Protein AF-A0A401L149-F1 (afdb_monomer_lite)

Sequence (463 aa):
MLGIDDESILTDFERAEQQTATPKKILDSTRSIYTSRKLRLPKDMLWGQPVLCDLGQSRIRTHNQHCTSEIPEGSCNVLYSFLMDPFFPMKLMQTRWTGGMNAFTPFPSFLLALQASQSDSHTQKFQSRMSQRMSEVSWPAGIPQIRLHLTDLDPEELAEEAKGWLLFEESHPTSNTEDGLRQRRALIEKWATASQEFRESYHSRSAGYTSAVDYPAQVLSQLAPRPNKRFLCLAPINRETHPRSYIHLVKFLILLYVHQDEWSRRHPFDLRGAGDAPRCHIPELLGCPPAATATTTLSEVLPALYLAPADYRAISMTRQGTVVFADEPDLTWFVIDAPGLATGRLTLVEYGSNGDVRVSTLRRPWNMGQTMTFEQVLGKDLDEIAESGIGGPPQYNEPLDMNLPILELLESTRLNNKFLFPGYGCRDLWVRIIKQSAPGYLELEAQGREVEFELDDLLVVDP

Organism: Aspergillus awamori (NCBI:txid105351)

Secondary structure (DSSP, 8-state):
-EEE--HHHHHHHHHHHHHSPPPEEE-SSS-EEEPP-PPPPPGGG-EEEE------------S----------------------TT-------------------------------HHHHHHHHHHHHHHHHHHHS-BTB--S-PBPSS---HHHHHHHHHHHHHHHHTS----STTHHHHHHHHHHHHHHS-HHHHHHHHTT----SSTT---HHHHHTSPPPP---EEE-S---TTT-HHHHHHHHHHHHHTT---SSS--S-TTSSTBTBSSTTTTS-EE----TT--PPPPGGGHHIIIIITTT-TTTEEE-TTS-EEE-S-TTSPEEEE-HHHHHHT-EEEEEE-TTSSEEEEEEE-GGGHHHHHHHHHHH---HHHHHHTTTT--GGGSPPP-TTS-HHHHHHHHHHTT-SSSTT---HHHHHHHHHHHSTTHHHHHHTT-GGG--GGG------

Radius of gyration: 27.46 Å; chains: 1; bounding box: 74×57×71 Å

Foldseek 3Di:
DWAAPQPVQVVVVVVVCVVPNFDWDDPDPVDIDGDDDDTDQRPPNRTHHDDDDDPDDDDDDDPDDDDDDDDDDDDDDDDDDDDDDPPDDDDDDDDDDDDDDDDDDDDDDDDDDDDDDDPVPVVVVVVVVVVVVVVLLADPVHQPPAAFDDDFDDFQRLQLFFQLLQQQVVVDDDPDLVCLQVVLSVSLVCLLPDDLVNSVVSSVVGPTDNGSLPHDPNSLVSDDDDALAQFAEQADQDCPPCVVLVLLLLLLLLQLCQAPDPPDNFRLQPDCQRHDGPPSSHHDYQDDPVDDPDRQDQLCVCCSVDVSSVNSNFWGAGSNSHIWGGPCQQGWGWYHGPVCSQFQKIKIFGAGRSSHTPDIDIAHSNLSNQVSCCCPVVVDGVVNCQVVQRSHHVQLRGGFRSPDDSLVRVVVCQVVQSHPDHPPDDSVVSVVSCCQQFNCQNVCVVVVNNSPGDPVRGDGDDD

Structure (mmCIF, N/CA/C/O backbone):
data_AF-A0A401L149-F1
#
_entry.id   AF-A0A401L149-F1
#
loop_
_atom_site.group_PDB
_atom_site.id
_atom_site.type_symbol
_atom_site.label_atom_id
_atom_site.label_alt_id
_atom_site.label_comp_id
_atom_site.label_asym_id
_atom_site.label_entity_id
_atom_site.label_seq_id
_atom_site.pdbx_PDB_ins_code
_atom_site.Cartn_x
_atom_site.Cartn_y
_atom_site.Cartn_z
_atom_site.occupancy
_atom_site.B_iso_or_equiv
_atom_site.auth_seq_id
_atom_site.auth_comp_id
_atom_site.auth_asym_id
_atom_site.auth_atom_id
_atom_site.pdbx_PDB_model_num
ATOM 1 N N . MET A 1 1 ? -33.060 0.756 -9.321 1.00 58.22 1 MET A N 1
ATOM 2 C CA . MET A 1 1 ? -33.319 2.190 -9.563 1.00 58.22 1 MET A CA 1
ATOM 3 C C . MET A 1 1 ? -34.498 2.655 -8.701 1.00 58.22 1 MET A C 1
ATOM 5 O O . MET A 1 1 ? -35.313 1.805 -8.369 1.00 58.22 1 MET A O 1
ATOM 9 N N . LEU A 1 2 ? -34.608 3.923 -8.278 1.00 59.78 2 LEU A N 1
ATOM 10 C CA . LEU A 1 2 ? -35.898 4.432 -7.770 1.00 59.78 2 LEU A CA 1
ATOM 11 C C . LEU A 1 2 ? -36.766 4.793 -8.979 1.00 59.78 2 LEU A C 1
ATOM 13 O O . LEU A 1 2 ? -36.236 5.289 -9.975 1.00 59.78 2 LEU A O 1
ATOM 17 N N . GLY A 1 3 ? -38.067 4.520 -8.912 1.00 64.06 3 GLY A N 1
ATOM 18 C CA . GLY A 1 3 ? -39.021 5.060 -9.875 1.00 64.06 3 GLY A CA 1
ATOM 19 C C . GLY A 1 3 ? -39.045 6.590 -9.818 1.00 64.06 3 GLY A C 1
ATOM 20 O O . GLY A 1 3 ? -38.531 7.203 -8.880 1.00 64.06 3 GLY A O 1
ATOM 21 N N . ILE A 1 4 ? -39.642 7.225 -10.821 1.00 72.94 4 ILE A N 1
ATOM 22 C CA . ILE A 1 4 ? -39.901 8.667 -10.817 1.00 72.94 4 ILE A CA 1
ATOM 23 C C . ILE A 1 4 ? -41.416 8.828 -10.872 1.00 72.94 4 ILE A C 1
ATOM 25 O O . ILE A 1 4 ? -42.010 8.519 -11.900 1.00 72.94 4 ILE A O 1
ATOM 29 N N . ASP A 1 5 ? -42.016 9.314 -9.785 1.00 74.44 5 ASP A N 1
ATOM 30 C CA . ASP A 1 5 ? -43.461 9.585 -9.723 1.00 74.44 5 ASP A CA 1
ATOM 31 C C . ASP A 1 5 ? -43.786 11.031 -10.162 1.00 74.44 5 ASP A C 1
ATOM 33 O O . ASP A 1 5 ? -44.948 11.400 -10.326 1.00 74.44 5 ASP A O 1
ATOM 37 N N . ASP A 1 6 ? -42.763 11.864 -10.407 1.00 81.12 6 ASP A N 1
ATOM 38 C CA . ASP A 1 6 ? -42.907 13.180 -11.045 1.00 81.12 6 ASP A CA 1
ATOM 39 C C . ASP A 1 6 ? -43.059 13.045 -12.575 1.00 81.12 6 ASP A C 1
ATOM 41 O O . ASP A 1 6 ? -42.082 13.110 -13.330 1.00 81.12 6 ASP A O 1
ATOM 45 N N . GLU A 1 7 ? -44.304 12.921 -13.049 1.00 77.88 7 GLU A N 1
ATOM 46 C CA . GLU A 1 7 ? -44.656 12.832 -14.481 1.00 77.88 7 GLU A CA 1
ATOM 47 C C . GLU A 1 7 ? -44.136 14.015 -15.322 1.00 77.88 7 GLU A C 1
ATOM 49 O O . GLU A 1 7 ? -43.929 13.902 -16.538 1.00 77.88 7 GLU A O 1
ATOM 54 N N . SER A 1 8 ? -43.869 15.165 -14.691 1.00 81.75 8 SER A N 1
ATOM 55 C CA . SER A 1 8 ? -43.375 16.332 -15.417 1.00 81.75 8 SER A CA 1
ATOM 56 C C . SER A 1 8 ? -41.932 16.155 -15.912 1.00 81.75 8 SER A C 1
ATOM 58 O O . SER A 1 8 ? -41.539 16.833 -16.861 1.00 81.75 8 SER A O 1
ATOM 60 N N . ILE A 1 9 ? -41.153 15.221 -15.345 1.00 81.88 9 ILE A N 1
ATOM 61 C CA . ILE A 1 9 ? -39.806 14.880 -15.842 1.00 81.88 9 ILE A CA 1
ATOM 62 C C . ILE A 1 9 ? -39.873 14.231 -17.222 1.00 81.88 9 ILE A C 1
ATOM 64 O O . ILE A 1 9 ? -39.085 14.589 -18.098 1.00 81.88 9 ILE A O 1
ATOM 68 N N . LEU A 1 10 ? -40.813 13.307 -17.428 1.00 78.75 10 LEU A N 1
ATOM 69 C CA . LEU A 1 10 ? -40.983 12.626 -18.714 1.00 78.75 10 LEU A CA 1
ATOM 70 C C . LEU A 1 10 ? -41.434 13.616 -19.791 1.00 78.75 10 LEU A C 1
ATOM 72 O O . LEU A 1 10 ? -40.876 13.640 -20.885 1.00 78.75 10 LEU A O 1
ATOM 76 N N . THR A 1 11 ? -42.353 14.516 -19.437 1.00 80.00 11 THR A N 1
ATOM 77 C CA . THR A 1 11 ? -42.824 15.580 -20.338 1.00 80.00 11 THR A CA 1
ATOM 78 C C . THR A 1 11 ? -41.688 16.524 -20.755 1.00 80.00 11 THR A C 1
ATOM 80 O O . THR A 1 11 ? -41.594 16.940 -21.912 1.00 80.00 11 THR A O 1
ATOM 83 N N . ASP A 1 12 ? -40.801 16.877 -19.822 1.00 81.69 12 ASP A N 1
ATOM 84 C CA . ASP A 1 12 ? -39.647 17.726 -20.119 1.00 81.69 12 ASP A CA 1
ATOM 85 C C . ASP A 1 12 ? -38.589 16.987 -20.946 1.00 81.69 12 ASP A C 1
ATOM 87 O O . ASP A 1 12 ? -37.994 17.588 -21.843 1.00 81.69 12 ASP A O 1
ATOM 91 N N . PHE A 1 13 ? -38.383 15.691 -20.691 1.00 81.25 13 PHE A N 1
ATOM 92 C CA . PHE A 1 13 ? -37.506 14.846 -21.497 1.00 81.25 13 PHE A CA 1
ATOM 93 C C . PHE A 1 13 ? -37.987 14.771 -22.950 1.00 81.25 13 PHE A C 1
ATOM 95 O O . PHE A 1 13 ? -37.198 15.027 -23.857 1.00 81.25 13 PHE A O 1
ATOM 102 N N . GLU A 1 14 ? -39.275 14.504 -23.181 1.00 83.31 14 GLU A N 1
ATOM 103 C CA . GLU A 1 14 ? -39.862 14.462 -24.525 1.00 83.31 14 GLU A CA 1
ATOM 104 C C . GLU A 1 14 ? -39.715 15.799 -25.256 1.00 83.31 14 GLU A C 1
ATOM 106 O O . GLU A 1 14 ? -39.281 15.837 -26.409 1.00 83.31 14 GLU A O 1
ATOM 111 N N . ARG A 1 15 ? -40.012 16.917 -24.578 1.00 84.69 15 ARG A N 1
ATOM 112 C CA . ARG A 1 15 ? -39.840 18.258 -25.153 1.00 84.69 15 ARG A CA 1
ATOM 113 C C . ARG A 1 15 ? -38.379 18.523 -25.517 1.00 84.69 15 ARG A C 1
ATOM 115 O O . ARG A 1 15 ? -38.100 19.057 -26.589 1.00 84.69 15 ARG A O 1
ATOM 122 N N . ALA A 1 16 ? -37.450 18.144 -24.643 1.00 81.12 16 ALA A N 1
ATOM 123 C CA . ALA A 1 16 ? -36.026 18.299 -24.893 1.00 81.12 16 ALA A CA 1
ATOM 124 C C . ALA A 1 16 ? -35.555 17.410 -26.053 1.00 81.12 16 ALA A C 1
ATOM 126 O O . ALA A 1 16 ? -34.700 17.832 -26.825 1.00 81.12 16 ALA A O 1
ATOM 127 N N . GLU A 1 17 ? -36.080 16.190 -26.188 1.00 83.38 17 GLU A N 1
ATOM 128 C CA . GLU A 1 17 ? -35.731 15.265 -27.275 1.00 83.38 17 GLU A CA 1
ATOM 129 C C . GLU A 1 17 ? -36.242 15.762 -28.634 1.00 83.38 17 GLU A C 1
ATOM 131 O O . GLU A 1 17 ? -35.556 15.620 -29.643 1.00 83.38 17 GLU A O 1
ATOM 136 N N . GLN A 1 18 ? -37.405 16.422 -28.659 1.00 83.44 18 GLN A N 1
ATOM 137 C CA . GLN A 1 18 ? -37.936 17.073 -29.862 1.00 83.44 18 GLN A CA 1
ATOM 138 C C . GLN A 1 18 ? -37.123 18.303 -30.282 1.00 83.44 18 GLN A C 1
ATOM 140 O O . GLN A 1 18 ? -36.952 18.548 -31.474 1.00 83.44 18 GLN A O 1
ATOM 145 N N . GLN A 1 19 ? -36.637 19.090 -29.318 1.00 87.50 19 GLN A N 1
ATOM 146 C CA . GLN A 1 19 ? -35.837 20.288 -29.599 1.00 87.50 19 GLN A CA 1
ATOM 147 C C . GLN A 1 19 ? -34.414 19.936 -30.031 1.00 87.50 19 GLN A C 1
ATOM 149 O O . GLN A 1 19 ? -33.896 20.499 -30.995 1.00 87.50 19 GLN A O 1
ATOM 154 N N . THR A 1 20 ? -33.802 18.984 -29.333 1.00 86.00 20 THR A N 1
ATOM 155 C CA . THR A 1 20 ? -32.448 18.512 -29.599 1.00 86.00 20 THR A CA 1
ATOM 156 C C . THR A 1 20 ? -32.452 17.005 -29.435 1.00 86.00 20 THR A C 1
ATOM 158 O O . THR A 1 20 ? -32.549 16.518 -28.312 1.00 86.00 20 THR A O 1
ATOM 161 N N . ALA A 1 21 ? -32.328 16.254 -30.526 1.00 84.44 21 ALA A N 1
ATOM 162 C CA . ALA A 1 21 ? -32.283 14.797 -30.452 1.00 84.44 21 ALA A CA 1
ATOM 163 C C . ALA A 1 21 ? -31.022 14.322 -29.713 1.00 84.44 21 ALA A C 1
ATOM 165 O O . ALA A 1 21 ? -29.939 14.891 -29.870 1.00 84.44 21 ALA A O 1
ATOM 166 N N . THR A 1 22 ? -31.147 13.273 -28.904 1.00 81.38 22 THR A N 1
ATOM 167 C CA . THR A 1 22 ? -30.010 12.678 -28.207 1.00 81.38 22 THR A CA 1
ATOM 168 C C . THR A 1 22 ? -29.077 12.004 -29.216 1.00 81.38 22 THR A C 1
ATOM 170 O O . THR A 1 22 ? -29.547 11.222 -30.052 1.00 81.38 22 THR A O 1
ATOM 173 N N . PRO A 1 23 ? -27.758 12.281 -29.164 1.00 79.19 23 PRO A N 1
ATOM 174 C CA . PRO A 1 23 ? -26.793 11.605 -30.015 1.00 79.19 23 PRO A CA 1
ATOM 175 C C . PRO A 1 23 ? -26.955 10.087 -29.925 1.00 79.19 23 PRO A C 1
ATOM 177 O O . PRO A 1 23 ? -26.977 9.504 -28.839 1.00 79.19 23 PRO A O 1
ATOM 180 N N . LYS A 1 24 ? -27.081 9.439 -31.083 1.00 81.19 24 LYS A N 1
ATOM 181 C CA . LYS A 1 24 ? -27.222 7.988 -31.171 1.00 81.19 24 LYS A CA 1
ATOM 182 C C . LYS A 1 24 ? -26.240 7.401 -32.168 1.00 81.19 24 LYS A C 1
ATOM 184 O O . LYS A 1 24 ? -26.033 7.948 -33.250 1.00 81.19 24 LYS A O 1
ATOM 189 N N . LYS A 1 25 ? -25.674 6.252 -31.821 1.00 72.75 25 LYS A N 1
ATOM 190 C CA . LYS A 1 25 ? -24.885 5.412 -32.716 1.00 72.75 25 LYS A CA 1
ATOM 191 C C . LYS A 1 25 ? -25.764 4.272 -33.210 1.00 72.75 25 LYS A C 1
ATOM 193 O O . LYS A 1 25 ? -26.185 3.427 -32.422 1.00 72.75 25 LYS A O 1
ATOM 198 N N . ILE A 1 26 ? -26.032 4.245 -34.510 1.00 82.00 26 ILE A N 1
ATOM 199 C CA . ILE A 1 26 ? -26.724 3.126 -35.155 1.00 82.00 26 ILE A CA 1
ATOM 200 C C . ILE A 1 26 ? -25.677 2.045 -35.419 1.00 82.00 26 ILE A C 1
ATOM 202 O O . ILE A 1 26 ? -24.671 2.313 -36.074 1.00 82.00 26 ILE A O 1
ATOM 206 N N . LEU A 1 27 ? -25.878 0.854 -34.859 1.00 71.50 27 LEU A N 1
ATOM 207 C CA . LEU A 1 27 ? -24.979 -0.284 -35.065 1.00 71.50 27 LEU A CA 1
ATOM 208 C C . LEU A 1 27 ? -25.433 -1.143 -36.247 1.00 71.50 27 LEU A C 1
ATOM 210 O O . LEU A 1 27 ? -24.599 -1.588 -37.028 1.00 71.50 27 LEU A O 1
ATOM 214 N N . ASP A 1 28 ? -26.744 -1.349 -36.382 1.00 79.31 28 ASP A N 1
ATOM 215 C CA . ASP A 1 28 ? -27.387 -2.056 -37.493 1.00 79.31 28 ASP A CA 1
ATOM 216 C C . ASP A 1 28 ? -28.882 -1.684 -37.577 1.00 79.31 28 ASP A C 1
ATOM 218 O O . ASP A 1 28 ? -29.352 -0.787 -36.875 1.00 79.31 28 ASP A O 1
ATOM 222 N N . SER A 1 29 ? -29.643 -2.375 -38.433 1.00 74.25 29 SER A N 1
ATOM 223 C CA . SER A 1 29 ? -31.076 -2.129 -38.653 1.00 74.25 29 SER A CA 1
ATOM 224 C C . SER A 1 29 ? -31.971 -2.401 -37.438 1.00 74.25 29 SER A C 1
ATOM 226 O O . SER A 1 29 ? -33.149 -2.060 -37.472 1.00 74.25 29 SER A O 1
ATOM 228 N N . THR A 1 30 ? -31.443 -3.020 -36.382 1.00 71.56 30 THR A N 1
ATOM 229 C CA . THR A 1 30 ? -32.189 -3.407 -35.175 1.00 71.56 30 THR A CA 1
ATOM 230 C C . THR A 1 30 ? -31.656 -2.763 -33.897 1.00 71.56 30 THR A C 1
ATOM 232 O O . THR A 1 30 ? -32.352 -2.762 -32.885 1.00 71.56 30 THR A O 1
ATOM 235 N N . ARG A 1 31 ? -30.439 -2.200 -33.915 1.00 66.50 31 ARG A N 1
ATOM 236 C CA . ARG A 1 31 ? -29.748 -1.720 -32.710 1.00 66.50 31 ARG A CA 1
ATOM 237 C C . ARG A 1 31 ? -29.243 -0.291 -32.854 1.00 66.50 31 ARG A C 1
ATOM 239 O O . ARG A 1 31 ? -28.454 0.035 -33.740 1.00 66.50 31 ARG A O 1
ATOM 246 N N . SER A 1 32 ? -29.656 0.552 -31.911 1.00 77.50 32 SER A N 1
ATOM 247 C CA . SER A 1 32 ? -29.164 1.918 -31.727 1.00 77.50 32 SER A CA 1
ATOM 248 C C . SER A 1 32 ? -28.773 2.129 -30.269 1.00 77.50 32 SER A C 1
ATOM 250 O O . SER A 1 32 ? -29.519 1.752 -29.371 1.00 77.50 32 SER A O 1
ATOM 252 N N . ILE A 1 33 ? -27.612 2.737 -30.039 1.00 70.19 33 ILE A N 1
ATOM 253 C CA . ILE A 1 33 ? -27.135 3.124 -28.708 1.00 70.19 33 ILE A CA 1
ATOM 254 C C . ILE A 1 33 ? -27.280 4.634 -28.581 1.00 70.19 33 ILE A C 1
ATOM 256 O O . ILE A 1 33 ? -26.750 5.365 -29.415 1.00 70.19 33 ILE A O 1
ATOM 260 N N . TYR A 1 34 ? -27.970 5.095 -27.545 1.00 73.38 34 TYR A N 1
ATOM 261 C CA . TYR A 1 34 ? -28.137 6.514 -27.239 1.00 73.38 34 TYR A CA 1
ATOM 262 C C . TYR A 1 34 ? -27.126 6.931 -26.173 1.00 73.38 34 TYR A C 1
ATOM 264 O O . TYR A 1 34 ? -26.855 6.171 -25.244 1.00 73.38 34 TYR A O 1
ATOM 272 N N . THR A 1 35 ? -26.568 8.133 -26.287 1.00 65.75 35 THR A N 1
ATOM 273 C CA . THR A 1 35 ? -25.817 8.735 -25.179 1.00 65.75 35 THR A CA 1
ATOM 274 C C . THR A 1 35 ? -26.768 9.067 -24.031 1.00 65.75 35 THR A C 1
ATOM 276 O O . THR A 1 35 ? -27.932 9.383 -24.269 1.00 65.75 35 THR A O 1
ATOM 279 N N . SER A 1 36 ? -26.297 9.034 -22.785 1.00 71.25 36 SER A N 1
ATOM 280 C CA . SER A 1 36 ? -27.134 9.443 -21.657 1.00 71.25 36 SER A CA 1
ATOM 281 C C . SER A 1 36 ? -27.484 10.933 -21.748 1.00 71.25 36 SER A C 1
ATOM 283 O O . SER A 1 36 ? -26.694 11.762 -22.205 1.00 71.25 36 SER A O 1
ATOM 285 N N . ARG A 1 37 ? -28.694 11.282 -21.306 1.00 69.31 37 ARG A N 1
ATOM 286 C CA . ARG A 1 37 ? -29.137 12.667 -21.134 1.00 69.31 37 ARG A CA 1
ATOM 287 C C . ARG A 1 37 ? -29.410 12.902 -19.661 1.00 69.31 37 ARG A C 1
ATOM 289 O O . ARG A 1 37 ? -30.054 12.087 -19.006 1.00 69.31 37 ARG A O 1
ATOM 296 N N . LYS A 1 38 ? -28.927 14.028 -19.143 1.00 72.62 38 LYS A N 1
ATOM 297 C CA . LYS A 1 38 ? -29.164 14.411 -17.753 1.00 72.62 38 LYS A CA 1
ATOM 298 C C . LYS A 1 38 ? -30.652 14.709 -17.552 1.00 72.62 38 LYS A C 1
ATOM 300 O O . LYS A 1 38 ? -31.193 15.602 -18.200 1.00 72.62 38 LYS A O 1
ATOM 305 N N . LEU A 1 39 ? -31.295 13.967 -16.656 1.00 75.00 39 LEU A N 1
ATOM 306 C CA . LEU A 1 39 ? -32.635 14.281 -16.163 1.00 75.00 39 LEU A CA 1
ATOM 307 C C . LEU A 1 39 ? -32.531 15.302 -15.026 1.00 75.00 39 LEU A C 1
ATOM 309 O O . LEU A 1 39 ? -31.528 15.354 -14.308 1.00 75.00 39 LEU A O 1
ATOM 313 N N . ARG A 1 40 ? -33.567 16.126 -14.857 1.00 73.50 40 ARG A N 1
ATOM 314 C CA . ARG A 1 40 ? -33.692 16.970 -13.663 1.00 73.50 40 ARG A CA 1
ATOM 315 C C . ARG A 1 40 ? -34.129 16.132 -12.460 1.00 73.50 40 ARG A C 1
ATOM 317 O O . ARG A 1 40 ? -34.703 15.060 -12.628 1.00 73.50 40 ARG A O 1
ATOM 324 N N . LEU A 1 41 ? -33.893 16.649 -11.257 1.00 76.19 41 LEU A N 1
ATOM 325 C CA . LEU A 1 41 ? -34.401 16.035 -10.031 1.00 76.19 41 LEU A CA 1
ATOM 326 C C . LEU A 1 41 ? -35.944 16.129 -9.974 1.00 76.19 41 LEU A C 1
ATOM 328 O O . LEU A 1 41 ? -36.502 17.121 -10.469 1.00 76.19 41 LEU A O 1
ATOM 332 N N . PRO A 1 42 ? -36.634 15.129 -9.386 1.00 76.56 42 PRO A N 1
ATOM 333 C CA . PRO A 1 42 ? -38.074 15.191 -9.140 1.00 76.56 42 PRO A CA 1
ATOM 334 C C . PRO A 1 42 ? -38.437 16.397 -8.281 1.00 76.56 42 PRO A C 1
ATOM 336 O O . PRO A 1 42 ? -37.734 16.719 -7.319 1.00 76.56 42 PRO A O 1
ATOM 339 N N . LYS A 1 43 ? -39.545 17.064 -8.613 1.00 74.56 43 LYS A N 1
ATOM 340 C CA . LYS A 1 43 ? -40.103 18.105 -7.742 1.00 74.56 43 LYS A CA 1
ATOM 341 C C . LYS A 1 43 ? -40.489 17.494 -6.396 1.00 74.56 43 LYS A C 1
ATOM 343 O O . LYS A 1 43 ? -40.939 16.353 -6.338 1.00 74.56 43 LYS A O 1
ATOM 348 N N . ASP A 1 44 ? -40.261 18.250 -5.325 1.00 73.50 44 ASP A N 1
ATOM 349 C CA . ASP A 1 44 ? -40.624 17.884 -3.949 1.00 73.50 44 ASP A CA 1
ATOM 350 C C . ASP A 1 44 ? -40.102 16.512 -3.482 1.00 73.50 44 ASP A C 1
ATOM 352 O O . ASP A 1 44 ? -40.675 15.899 -2.585 1.00 73.50 44 ASP A O 1
ATOM 356 N N . MET A 1 45 ? -38.997 16.026 -4.070 1.00 68.44 45 MET A N 1
ATOM 357 C CA . MET A 1 45 ? -38.418 14.706 -3.779 1.00 68.44 45 MET A CA 1
ATOM 358 C C . MET A 1 45 ? -39.391 13.536 -4.018 1.00 68.44 45 MET A C 1
ATOM 360 O O . MET A 1 45 ? -39.289 12.507 -3.348 1.00 68.44 45 MET A O 1
ATOM 364 N N . LEU A 1 46 ? -40.314 13.674 -4.979 1.00 70.00 46 LEU A N 1
ATOM 365 C CA . LEU A 1 46 ? -41.260 12.631 -5.398 1.00 70.00 46 LEU A CA 1
ATOM 366 C C . LEU A 1 46 ? -40.562 11.501 -6.173 1.00 70.00 46 LEU A C 1
ATOM 368 O O . LEU A 1 46 ? -40.726 11.320 -7.382 1.00 70.00 46 LEU A O 1
ATOM 372 N N . TRP A 1 47 ? -39.742 10.743 -5.455 1.00 75.06 47 TRP A N 1
ATOM 373 C CA . TRP A 1 47 ? -39.189 9.484 -5.922 1.00 75.06 47 TRP A CA 1
ATOM 374 C C . TRP A 1 47 ? -40.244 8.390 -5.797 1.00 75.06 47 TRP A C 1
ATOM 376 O O . TRP A 1 47 ? -40.889 8.248 -4.758 1.00 75.06 47 TRP A O 1
ATOM 386 N N . GLY A 1 48 ? -40.399 7.618 -6.865 1.00 66.19 48 GLY A N 1
ATOM 387 C CA . GLY A 1 48 ? -41.288 6.471 -6.903 1.00 66.19 48 GLY A CA 1
ATOM 388 C C . GLY A 1 48 ? -40.706 5.248 -6.210 1.00 66.19 48 GLY A C 1
ATOM 389 O O . GLY A 1 48 ? -39.577 5.244 -5.706 1.00 66.19 48 GLY A O 1
ATOM 390 N N . GLN A 1 49 ? -41.490 4.171 -6.202 1.00 64.56 49 GLN A N 1
ATOM 391 C CA . GLN A 1 49 ? -41.092 2.913 -5.573 1.00 64.56 49 GLN A CA 1
ATOM 392 C C . GLN A 1 49 ? -39.782 2.362 -6.167 1.00 64.56 49 GLN A C 1
ATOM 394 O O . GLN A 1 49 ? -39.488 2.595 -7.342 1.00 64.56 49 GLN A O 1
ATOM 399 N N . PRO A 1 50 ? -38.981 1.610 -5.391 1.00 55.62 50 PRO A N 1
ATOM 400 C CA . PRO A 1 50 ? -37.815 0.919 -5.924 1.00 55.62 50 PRO A CA 1
ATOM 401 C C . PRO A 1 50 ? -38.214 -0.003 -7.081 1.00 55.62 50 PRO A C 1
ATOM 403 O O . PRO A 1 50 ? -39.040 -0.898 -6.919 1.00 55.62 50 PRO A O 1
ATOM 406 N N . VAL A 1 51 ? -37.605 0.208 -8.246 1.00 59.16 51 VAL A N 1
ATOM 407 C CA . VAL A 1 51 ? -37.803 -0.613 -9.441 1.00 59.16 51 VAL A CA 1
ATOM 408 C C . VAL A 1 51 ? -36.572 -1.487 -9.656 1.00 59.16 51 VAL A C 1
ATOM 410 O O . VAL A 1 51 ? -35.428 -1.006 -9.691 1.00 59.16 51 VAL A O 1
ATOM 413 N N . LEU A 1 52 ? -36.820 -2.788 -9.811 1.00 45.72 52 LEU A N 1
ATOM 414 C CA . LEU A 1 52 ? -35.834 -3.752 -10.278 1.00 45.72 52 LEU A CA 1
ATOM 415 C C . LEU A 1 52 ? -35.711 -3.597 -11.803 1.00 45.72 52 LEU A C 1
ATOM 417 O O . LEU A 1 52 ? -36.680 -3.826 -12.524 1.00 45.72 52 LEU A O 1
ATOM 421 N N . CYS A 1 53 ? -34.551 -3.165 -12.296 1.00 50.38 53 CYS A N 1
ATOM 422 C CA . CYS A 1 53 ? -34.326 -2.955 -13.731 1.00 50.38 53 CYS A CA 1
ATOM 423 C C . CYS A 1 53 ? -33.234 -3.903 -14.224 1.00 50.38 53 CYS A C 1
ATOM 425 O O . CYS A 1 53 ? -32.137 -3.889 -13.681 1.00 50.38 53 CYS A O 1
ATOM 427 N N . ASP A 1 54 ? -33.484 -4.716 -15.243 1.00 46.66 54 ASP A N 1
ATOM 428 C CA . ASP A 1 54 ? -32.388 -5.396 -15.939 1.00 46.66 54 ASP A CA 1
ATOM 429 C C . ASP A 1 54 ? -31.660 -4.360 -16.813 1.00 46.66 54 ASP A C 1
ATOM 431 O O . ASP A 1 54 ? -32.282 -3.719 -17.661 1.00 46.66 54 ASP A O 1
ATOM 435 N N . LEU A 1 55 ? -30.371 -4.126 -16.559 1.00 49.88 55 LEU A N 1
ATOM 436 C CA . LEU A 1 55 ? -29.563 -3.146 -17.300 1.00 49.88 55 LEU A CA 1
ATOM 437 C C . LEU A 1 55 ? -28.858 -3.761 -18.522 1.00 49.88 55 LEU A C 1
ATOM 439 O O . LEU A 1 55 ? -28.114 -3.062 -19.211 1.00 49.88 55 LEU A O 1
ATOM 443 N N . GLY A 1 56 ? -29.113 -5.037 -18.830 1.00 47.22 56 GLY A N 1
ATOM 444 C CA . GLY A 1 56 ? -28.437 -5.749 -19.909 1.00 47.22 56 GLY A CA 1
ATOM 445 C C . GLY A 1 56 ? -26.950 -5.999 -19.620 1.00 47.22 56 GLY A C 1
ATOM 446 O O . GLY A 1 56 ? -26.371 -5.504 -18.654 1.00 47.22 56 GLY A O 1
ATOM 447 N N . GLN A 1 57 ? -26.309 -6.818 -20.458 1.00 44.00 57 GLN A N 1
ATOM 448 C CA . GLN A 1 57 ? -24.900 -7.187 -20.280 1.00 44.00 57 GLN A CA 1
ATOM 449 C C . GLN A 1 57 ? -23.964 -6.014 -20.605 1.00 44.00 57 GLN A C 1
ATOM 451 O O . GLN A 1 57 ? -23.959 -5.517 -21.735 1.00 44.00 57 GLN A O 1
ATOM 456 N N . SER A 1 58 ? -23.100 -5.627 -19.661 1.00 38.78 58 SER A N 1
ATOM 457 C CA . SER A 1 58 ? -21.940 -4.791 -19.970 1.00 38.78 58 SER A CA 1
ATOM 458 C C . SER A 1 58 ? -20.902 -5.641 -20.710 1.00 38.78 58 SER A C 1
ATOM 460 O O . SER A 1 58 ? -20.436 -6.671 -20.228 1.00 38.78 58 SER A O 1
ATOM 462 N N . ARG A 1 59 ? -20.549 -5.240 -21.934 1.00 40.44 59 ARG A N 1
ATOM 463 C CA . ARG A 1 59 ? -19.410 -5.815 -22.657 1.00 40.44 59 ARG A CA 1
ATOM 464 C C . ARG A 1 59 ? -18.252 -4.841 -22.551 1.00 40.44 59 ARG A C 1
ATOM 466 O O . ARG A 1 59 ? -18.227 -3.833 -23.254 1.00 40.44 59 ARG A O 1
ATOM 473 N N . ILE A 1 60 ? -17.308 -5.144 -21.668 1.00 35.25 60 ILE A N 1
ATOM 474 C CA . ILE A 1 60 ? -16.005 -4.482 -21.649 1.00 35.25 60 ILE A CA 1
ATOM 475 C C . ILE A 1 60 ? -15.284 -4.901 -22.932 1.00 35.25 60 ILE A C 1
ATOM 477 O O . ILE A 1 60 ? -15.179 -6.089 -23.240 1.00 35.25 60 ILE A O 1
ATOM 481 N N . ARG A 1 61 ? -14.837 -3.926 -23.725 1.00 28.36 61 ARG A N 1
ATOM 482 C CA . ARG A 1 61 ? -14.020 -4.193 -24.909 1.00 28.36 61 ARG A CA 1
ATOM 483 C C . ARG A 1 61 ? -12.619 -4.554 -24.425 1.00 28.36 61 ARG A C 1
ATOM 485 O O . ARG A 1 61 ? -11.837 -3.661 -24.127 1.00 28.36 61 ARG A O 1
ATOM 492 N N . THR A 1 62 ? -12.298 -5.840 -24.358 1.00 31.39 62 THR A N 1
ATOM 493 C CA . THR A 1 62 ? -10.901 -6.270 -24.278 1.00 31.39 62 THR A CA 1
ATOM 494 C C . THR A 1 62 ? -10.223 -5.910 -25.602 1.00 31.39 62 THR A C 1
ATOM 496 O O . THR A 1 62 ? -10.734 -6.213 -26.686 1.00 31.39 62 THR A O 1
ATOM 499 N N . HIS A 1 63 ? -9.106 -5.182 -25.543 1.00 35.22 63 HIS A N 1
ATOM 500 C CA . HIS A 1 63 ? -8.219 -5.086 -26.699 1.00 35.22 63 HIS A CA 1
ATOM 501 C C . HIS A 1 63 ? -7.700 -6.500 -26.997 1.00 35.22 63 HIS A C 1
ATOM 503 O O . HIS A 1 63 ? -7.333 -7.228 -26.081 1.00 35.22 63 HIS A O 1
ATOM 509 N N . ASN A 1 64 ? -7.707 -6.872 -28.277 1.00 32.97 64 ASN A N 1
ATOM 510 C CA . ASN A 1 64 ? -7.318 -8.173 -28.833 1.00 32.97 64 ASN A CA 1
ATOM 511 C C . ASN A 1 64 ? -8.292 -9.337 -28.585 1.00 32.97 64 ASN A C 1
ATOM 513 O O . ASN A 1 64 ? -8.126 -10.112 -27.652 1.00 32.97 64 ASN A O 1
ATOM 517 N N . GLN A 1 65 ? -9.239 -9.529 -29.514 1.00 30.81 65 GLN A N 1
ATOM 518 C CA . GLN A 1 65 ? -9.494 -10.832 -30.152 1.00 30.81 65 GLN A CA 1
ATOM 519 C C . GLN A 1 65 ? -10.507 -10.699 -31.302 1.00 30.81 65 GLN A C 1
ATOM 521 O O . GLN A 1 65 ? -11.585 -10.117 -31.167 1.00 30.81 65 GLN A O 1
ATOM 526 N N . HIS A 1 66 ? -10.138 -11.243 -32.463 1.00 28.61 66 HIS A N 1
ATOM 527 C CA . HIS A 1 66 ? -11.029 -11.423 -33.602 1.00 28.61 66 HIS A CA 1
ATOM 528 C C . HIS A 1 66 ? -12.187 -12.358 -33.229 1.00 28.61 66 HIS A C 1
ATOM 530 O O . HIS A 1 66 ? -11.985 -13.453 -32.711 1.00 28.61 66 HIS A O 1
ATOM 536 N N . CYS A 1 67 ? -13.409 -11.915 -33.526 1.00 23.75 67 CYS A N 1
ATOM 537 C CA . CYS A 1 67 ? -14.630 -12.691 -33.361 1.00 23.75 67 CYS A CA 1
ATOM 538 C C . CYS A 1 67 ? -14.637 -13.922 -34.276 1.00 23.75 67 CYS A C 1
ATOM 540 O O . CYS A 1 67 ? -14.700 -13.764 -35.493 1.00 23.75 67 CYS A O 1
ATOM 542 N N . THR A 1 68 ? -14.722 -15.119 -33.693 1.00 24.62 68 THR A N 1
ATOM 543 C CA . THR A 1 68 ? -15.425 -16.254 -34.311 1.00 24.62 68 THR A CA 1
ATOM 544 C C . THR A 1 68 ? -16.239 -17.012 -33.252 1.00 24.62 68 THR A C 1
ATOM 546 O O . THR A 1 68 ? -15.688 -17.540 -32.298 1.00 24.62 68 THR A O 1
ATOM 549 N N . SER A 1 69 ? -17.564 -16.942 -33.437 1.00 28.27 69 SER A N 1
ATOM 550 C CA . SER A 1 69 ? -18.659 -17.873 -33.087 1.00 28.27 69 SER A CA 1
ATOM 551 C C . SER A 1 69 ? -18.764 -18.588 -31.720 1.00 28.27 69 SER A C 1
ATOM 553 O O . SER A 1 69 ? -17.968 -19.456 -31.391 1.00 28.27 69 SER A O 1
ATOM 555 N N . GLU A 1 70 ? -19.933 -18.331 -31.108 1.00 26.89 70 GLU A N 1
ATOM 556 C CA . GLU A 1 70 ? -20.883 -19.244 -30.425 1.00 26.89 70 GLU A CA 1
ATOM 557 C C . GLU A 1 70 ? -20.637 -19.741 -28.980 1.00 26.89 70 GLU A C 1
ATOM 559 O O . GLU A 1 70 ? -19.583 -20.235 -28.600 1.00 26.89 70 GLU A O 1
ATOM 564 N N . ILE A 1 71 ? -21.701 -19.581 -28.178 1.00 26.70 71 ILE A N 1
ATOM 565 C CA . ILE A 1 71 ? -21.867 -19.823 -26.733 1.00 26.70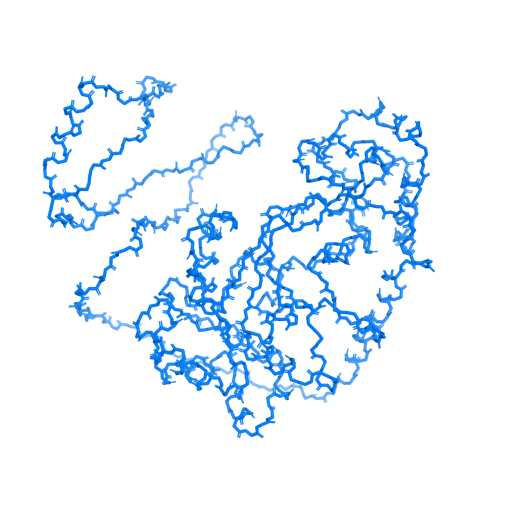 71 ILE A CA 1
ATOM 566 C C . ILE A 1 71 ? -22.667 -21.127 -26.535 1.00 26.70 71 ILE A C 1
ATOM 568 O O . ILE A 1 71 ? -23.584 -21.377 -27.319 1.00 26.70 71 ILE A O 1
ATOM 572 N N . PRO A 1 72 ? -22.463 -21.862 -25.425 1.00 26.17 72 PRO A N 1
ATOM 573 C CA . PRO A 1 72 ? -23.602 -22.377 -24.664 1.00 26.17 72 PRO A CA 1
ATOM 574 C C . PRO A 1 72 ? -23.670 -21.785 -23.251 1.00 26.17 72 PRO A C 1
ATOM 576 O O . PRO A 1 72 ? -22.665 -21.541 -22.587 1.00 26.17 72 PRO A O 1
ATOM 579 N N . GLU A 1 73 ? -24.909 -21.522 -22.852 1.00 30.19 73 GLU A N 1
ATOM 580 C CA . GLU A 1 73 ? -25.359 -20.811 -21.662 1.00 30.19 73 GLU A CA 1
ATOM 581 C C . GLU A 1 73 ? -24.930 -21.460 -20.340 1.00 30.19 73 GLU A C 1
ATOM 583 O O . GLU A 1 73 ? -24.893 -22.683 -20.204 1.00 30.19 73 GLU A O 1
ATOM 588 N N . GLY A 1 74 ? -24.737 -20.622 -19.318 1.00 24.45 74 GLY A N 1
ATOM 589 C CA . GLY A 1 74 ? -24.809 -21.060 -17.928 1.00 24.45 74 GLY A CA 1
ATOM 590 C C . GLY A 1 74 ? -24.040 -20.168 -16.964 1.00 24.45 74 GLY A C 1
ATOM 591 O O . GLY A 1 74 ? -22.816 -20.242 -16.918 1.00 24.45 74 GLY A O 1
ATOM 592 N N . SER A 1 75 ? -24.792 -19.413 -16.149 1.00 23.12 75 SER A N 1
ATOM 593 C CA . SER A 1 75 ? -24.458 -18.804 -14.837 1.00 23.12 75 SER A CA 1
ATOM 594 C C . SER A 1 75 ? -24.648 -17.282 -14.804 1.00 23.12 75 SER A C 1
ATOM 596 O O . SER A 1 75 ? -23.712 -16.508 -14.984 1.00 23.12 75 SER A O 1
ATOM 598 N N . CYS A 1 76 ? -25.880 -16.847 -14.528 1.00 22.31 76 CYS A N 1
ATOM 599 C CA . CYS A 1 76 ? -26.179 -15.480 -14.110 1.00 22.31 76 CYS A CA 1
ATOM 600 C C . CYS A 1 76 ? -25.829 -15.298 -12.627 1.00 22.31 76 CYS A C 1
ATOM 602 O O . CYS A 1 76 ? -26.427 -15.951 -11.779 1.00 22.31 76 CYS A O 1
ATOM 604 N N . ASN A 1 77 ? -24.938 -14.356 -12.321 1.00 22.69 77 ASN A N 1
ATOM 605 C CA . ASN A 1 77 ? -24.897 -13.653 -11.040 1.00 22.69 77 ASN A CA 1
ATOM 606 C C . ASN A 1 77 ? -24.807 -12.156 -11.358 1.00 22.69 77 ASN A C 1
ATOM 608 O O . ASN A 1 77 ? -23.776 -11.681 -11.822 1.00 22.69 77 ASN A O 1
ATOM 612 N N . VAL A 1 78 ? -25.908 -11.431 -11.157 1.00 23.45 78 VAL A N 1
ATOM 613 C CA . VAL A 1 78 ? -25.981 -9.970 -11.292 1.00 23.45 78 VAL A CA 1
ATOM 614 C C . VAL A 1 78 ? -26.294 -9.410 -9.908 1.00 23.45 78 VAL A C 1
ATOM 616 O O . VAL A 1 78 ? -27.319 -9.763 -9.326 1.00 23.45 78 VAL A O 1
ATOM 619 N N . LEU A 1 79 ? -25.413 -8.559 -9.376 1.00 23.42 79 LEU A N 1
ATOM 620 C CA . LEU A 1 79 ? -25.655 -7.790 -8.155 1.00 23.42 79 LEU A CA 1
ATOM 621 C C . LEU A 1 79 ? -25.804 -6.304 -8.516 1.00 23.42 79 LEU A C 1
ATOM 623 O O . LEU A 1 79 ? -25.056 -5.770 -9.332 1.00 23.42 79 LEU A O 1
ATOM 627 N N . TYR A 1 80 ? -26.812 -5.665 -7.930 1.00 22.38 80 TYR A N 1
ATOM 628 C CA . TYR A 1 80 ? -27.303 -4.330 -8.269 1.00 22.38 80 TYR A CA 1
ATOM 629 C C . TYR A 1 80 ? -26.523 -3.202 -7.572 1.00 22.38 80 TYR A C 1
ATOM 631 O O . TYR A 1 80 ? -26.301 -3.264 -6.367 1.00 22.38 80 TYR A O 1
ATOM 639 N N . SER A 1 81 ? -26.214 -2.127 -8.309 1.00 24.09 81 SER A N 1
ATOM 640 C CA . SER A 1 81 ? -25.687 -0.853 -7.791 1.00 24.09 81 SER A CA 1
ATOM 641 C C . SER A 1 81 ? -26.749 0.252 -7.877 1.00 24.09 81 SER A C 1
ATOM 643 O O . SER A 1 81 ? -27.462 0.369 -8.878 1.00 24.09 81 SER A O 1
ATOM 645 N N . PHE A 1 82 ? -26.857 1.067 -6.826 1.00 23.88 82 PHE A N 1
ATOM 646 C CA . PHE A 1 82 ? -27.597 2.328 -6.808 1.00 23.88 82 PHE A CA 1
ATOM 647 C C . PHE A 1 82 ? -26.638 3.449 -6.388 1.00 23.88 82 PHE A C 1
ATOM 649 O O . PHE A 1 82 ? -26.101 3.427 -5.284 1.00 23.88 82 PHE A O 1
ATOM 656 N N . LEU A 1 83 ? -26.463 4.447 -7.255 1.00 24.62 83 LEU A N 1
ATOM 657 C CA . LEU A 1 83 ? -25.823 5.721 -6.926 1.00 24.62 83 LEU A CA 1
ATOM 658 C C . LEU A 1 83 ? -26.820 6.604 -6.161 1.00 24.62 83 LEU A C 1
ATOM 660 O O . LEU A 1 83 ? -27.902 6.886 -6.675 1.00 24.62 83 LEU A O 1
ATOM 664 N N . MET A 1 84 ? -26.445 7.056 -4.965 1.00 23.98 84 MET A N 1
ATOM 665 C CA . MET A 1 84 ? -27.100 8.160 -4.258 1.00 23.98 84 MET A CA 1
ATOM 666 C C . MET A 1 84 ? -26.039 9.160 -3.786 1.00 23.98 84 MET A C 1
ATOM 668 O O . MET A 1 84 ? -25.015 8.772 -3.227 1.00 23.98 84 MET A O 1
ATOM 672 N N . ASP A 1 85 ? -26.306 10.436 -4.059 1.00 25.66 85 ASP A N 1
ATOM 673 C CA . ASP A 1 85 ? -25.518 11.628 -3.715 1.00 25.66 85 ASP A CA 1
ATOM 674 C C . ASP A 1 85 ? -25.308 11.740 -2.180 1.00 25.66 85 ASP A C 1
ATOM 676 O O . ASP A 1 85 ? -26.255 11.478 -1.427 1.00 25.66 85 ASP A O 1
ATOM 680 N N . PRO A 1 86 ? -24.134 12.156 -1.660 1.00 31.67 86 PRO A N 1
ATOM 681 C CA . PRO A 1 86 ? -23.785 12.018 -0.240 1.00 31.67 86 PRO A CA 1
ATOM 682 C C . PRO A 1 86 ? -24.413 13.061 0.714 1.00 31.67 86 PRO A C 1
ATOM 684 O O . PRO A 1 86 ? -23.968 13.198 1.850 1.00 31.67 86 PRO A O 1
ATOM 687 N N . PHE A 1 87 ? -25.473 13.776 0.315 1.00 30.80 87 PHE A N 1
ATOM 688 C CA . PHE A 1 87 ? -26.105 14.840 1.121 1.00 30.80 87 PHE A CA 1
ATOM 689 C C . PHE A 1 87 ? -27.539 14.539 1.604 1.00 30.80 87 PHE A C 1
ATOM 691 O O . PHE A 1 87 ? -28.317 15.460 1.854 1.00 30.80 87 PHE A O 1
ATOM 698 N N . PHE A 1 88 ? -27.911 13.268 1.787 1.00 26.84 88 PHE A N 1
ATOM 699 C CA . PHE A 1 88 ? -29.236 12.898 2.307 1.00 26.84 88 PHE A CA 1
ATOM 700 C C . PHE A 1 88 ? -29.221 12.527 3.804 1.00 26.84 88 PHE A C 1
ATOM 702 O O . PHE A 1 88 ? -28.592 11.539 4.184 1.00 26.84 88 PHE A O 1
ATOM 709 N N . PRO A 1 89 ? -29.968 13.230 4.679 1.00 26.12 89 PRO A N 1
ATOM 710 C CA . PRO A 1 89 ? -30.242 12.749 6.029 1.00 26.12 89 PRO A CA 1
ATOM 711 C C . PRO A 1 89 ? -31.393 11.728 5.999 1.00 26.12 89 PRO A C 1
ATOM 713 O O . PRO A 1 89 ? -32.562 12.098 5.897 1.00 26.12 89 PRO A O 1
ATOM 716 N N . MET A 1 90 ? -31.088 10.430 6.118 1.00 26.75 90 MET A N 1
ATOM 717 C CA . MET A 1 90 ? -32.112 9.390 6.297 1.00 26.75 90 MET A CA 1
ATOM 718 C C . MET A 1 90 ? -32.684 9.427 7.723 1.00 26.75 90 MET A C 1
ATOM 720 O O . MET A 1 90 ? -32.124 8.870 8.666 1.00 26.75 90 MET A O 1
ATOM 724 N N . LYS A 1 91 ? -33.854 10.048 7.880 1.00 27.86 91 LYS A N 1
ATOM 725 C CA . LYS A 1 91 ? -34.829 9.687 8.917 1.00 27.86 91 LYS A CA 1
ATOM 726 C C . LYS A 1 91 ? -36.029 9.050 8.221 1.00 27.86 91 LYS A C 1
ATOM 728 O O . LYS A 1 91 ? -36.520 9.600 7.246 1.00 27.86 91 LYS A O 1
ATOM 733 N N . LEU A 1 92 ? -36.508 7.952 8.809 1.00 26.45 92 LEU A N 1
ATOM 734 C CA . LEU A 1 92 ? -37.588 7.049 8.381 1.00 26.45 92 LEU A CA 1
ATOM 735 C C . LEU A 1 92 ? -37.196 5.982 7.348 1.00 26.45 92 LEU A C 1
ATOM 737 O O . LEU A 1 92 ? -37.234 6.214 6.151 1.00 26.45 92 LEU A O 1
ATOM 741 N N . MET A 1 93 ? -36.995 4.756 7.835 1.00 24.70 93 MET A N 1
ATOM 742 C CA . MET A 1 93 ? -37.970 3.671 7.651 1.00 24.70 93 MET A CA 1
ATOM 743 C C . MET A 1 93 ? -37.642 2.527 8.623 1.00 24.70 93 MET A C 1
ATOM 745 O O . MET A 1 93 ? -36.835 1.649 8.347 1.00 24.70 93 MET A O 1
ATOM 749 N N . GLN A 1 94 ? -38.294 2.524 9.789 1.00 27.69 94 GLN A N 1
ATOM 750 C CA . GLN A 1 94 ? -38.532 1.282 10.521 1.00 27.69 94 GLN A CA 1
ATOM 751 C C . GLN A 1 94 ? -39.750 0.624 9.881 1.00 27.69 94 GLN A C 1
ATOM 753 O O . GLN A 1 94 ? -40.870 1.074 10.107 1.00 27.69 94 GLN A O 1
ATOM 758 N N . THR A 1 95 ? -39.560 -0.457 9.128 1.00 25.42 95 THR A N 1
ATOM 759 C CA . THR A 1 95 ? -40.611 -1.471 9.017 1.00 25.42 95 THR A CA 1
ATOM 760 C C . THR A 1 95 ? -40.047 -2.872 9.203 1.00 25.42 95 THR A C 1
ATOM 762 O O . THR A 1 95 ? -39.141 -3.349 8.533 1.00 25.42 95 THR A O 1
ATOM 765 N N . ARG A 1 96 ? -40.618 -3.475 10.236 1.00 23.08 96 ARG A N 1
ATOM 766 C CA . ARG A 1 96 ? -40.481 -4.815 10.779 1.00 23.08 96 ARG A CA 1
ATOM 767 C C . ARG A 1 96 ? -40.821 -5.856 9.705 1.00 23.08 96 ARG A C 1
ATOM 769 O O . ARG A 1 96 ? -41.949 -5.863 9.225 1.00 23.08 96 ARG A O 1
ATOM 776 N N . TRP A 1 97 ? -39.898 -6.767 9.404 1.00 23.61 97 TRP A N 1
ATOM 777 C CA . TRP A 1 97 ? -40.220 -8.034 8.744 1.00 23.61 97 TRP A CA 1
ATOM 778 C C . TRP A 1 97 ? -40.055 -9.179 9.743 1.00 23.61 97 TRP A C 1
ATOM 780 O O . TRP A 1 97 ? -38.963 -9.474 10.222 1.00 23.61 97 TRP A O 1
ATOM 790 N N . THR A 1 98 ? -41.187 -9.778 10.104 1.00 25.48 98 THR A N 1
ATOM 791 C CA . THR A 1 98 ? -41.299 -11.021 10.869 1.00 25.48 98 THR A CA 1
ATOM 792 C C . THR A 1 98 ? -41.602 -12.167 9.914 1.00 25.48 98 THR A C 1
ATOM 794 O O . THR A 1 98 ? -42.626 -12.145 9.238 1.00 25.48 98 THR A O 1
ATOM 797 N N . GLY A 1 99 ? -40.744 -13.179 9.923 1.00 23.94 99 GLY A N 1
ATOM 798 C CA . GLY A 1 99 ? -40.920 -14.473 9.263 1.00 23.94 99 GLY A CA 1
ATOM 799 C C . GLY A 1 99 ? -39.531 -15.079 9.082 1.00 23.94 99 GLY A C 1
ATOM 800 O O . GLY A 1 99 ? -38.656 -14.424 8.544 1.00 23.94 99 GLY A O 1
ATOM 801 N N . GLY A 1 100 ? -39.178 -16.258 9.567 1.00 22.67 100 GLY A N 1
ATOM 802 C CA . GLY A 1 100 ? -39.948 -17.392 10.046 1.00 22.67 100 GLY A CA 1
ATOM 803 C C . GLY A 1 100 ? -39.095 -18.612 9.701 1.00 22.67 100 GLY A C 1
ATOM 804 O O . GLY A 1 100 ? -39.036 -18.981 8.542 1.00 22.67 100 GLY A O 1
ATOM 805 N N . MET A 1 101 ? -38.366 -19.108 10.707 1.00 22.80 101 MET A N 1
ATOM 806 C CA . MET A 1 101 ? -37.766 -20.444 10.899 1.00 22.80 101 MET A CA 1
ATOM 807 C C . MET A 1 101 ? -37.401 -21.324 9.685 1.00 22.80 101 MET A C 1
ATOM 809 O O . MET A 1 101 ? -38.259 -21.695 8.896 1.00 22.80 101 MET A O 1
ATOM 813 N N . ASN A 1 102 ? -36.148 -21.802 9.675 1.00 24.95 102 ASN A N 1
ATOM 814 C CA . ASN A 1 102 ? -35.760 -23.226 9.814 1.00 24.95 102 ASN A CA 1
ATOM 815 C C . ASN A 1 102 ? -34.216 -23.274 9.923 1.00 24.95 102 ASN A C 1
ATOM 817 O O . ASN A 1 102 ? -33.521 -22.900 8.990 1.00 24.95 102 ASN A O 1
ATOM 821 N N . ALA A 1 103 ? -33.617 -23.431 11.106 1.00 23.64 103 ALA A N 1
ATOM 822 C CA . ALA A 1 103 ? -33.404 -24.681 11.845 1.00 23.64 103 ALA A CA 1
ATOM 823 C C . ALA A 1 103 ? -32.557 -25.718 11.077 1.00 23.64 103 ALA A C 1
ATOM 825 O O . ALA A 1 103 ? -33.106 -26.597 10.427 1.00 23.64 103 ALA A O 1
ATOM 826 N N . PHE A 1 104 ? -31.231 -25.657 11.239 1.00 21.59 104 PHE A N 1
ATOM 827 C CA . PHE A 1 104 ? -30.369 -26.842 11.256 1.00 21.59 104 PHE A CA 1
ATOM 828 C C . PHE A 1 104 ? -29.297 -26.654 12.335 1.00 21.59 104 PHE A C 1
ATOM 830 O O . PHE A 1 104 ? -28.478 -25.742 12.274 1.00 21.59 104 PHE A O 1
ATOM 837 N N . THR A 1 105 ? -29.354 -27.505 13.355 1.00 22.88 105 THR A N 1
ATOM 838 C CA . THR A 1 105 ? -28.354 -27.656 14.420 1.00 22.88 105 THR A CA 1
ATOM 839 C C . THR A 1 105 ? -27.661 -29.022 14.302 1.00 22.88 105 THR A C 1
ATOM 841 O O . THR A 1 105 ? -28.195 -29.916 13.643 1.00 22.88 105 THR A O 1
ATOM 844 N N . PRO A 1 106 ? -26.470 -29.176 14.913 1.00 31.84 106 PRO A N 1
ATOM 845 C CA . PRO A 1 106 ? -25.349 -29.980 14.419 1.00 31.84 106 PRO A CA 1
ATOM 846 C C . PRO A 1 106 ? -25.131 -31.265 15.234 1.00 31.84 106 PRO A C 1
ATOM 848 O O . PRO A 1 106 ? -25.687 -31.378 16.316 1.00 31.84 106 PRO A O 1
ATOM 851 N N . PHE A 1 107 ? -24.257 -32.178 14.789 1.00 20.23 107 PHE A N 1
ATOM 852 C CA . PHE A 1 107 ? -23.635 -33.228 15.631 1.00 20.23 107 PHE A CA 1
ATOM 853 C C . PHE A 1 107 ? -22.263 -33.666 15.022 1.00 20.23 107 PHE A C 1
ATOM 855 O O . PHE A 1 107 ? -22.004 -33.345 13.864 1.00 20.23 107 PHE A O 1
ATOM 862 N N . PRO A 1 108 ? -21.339 -34.298 15.788 1.00 27.09 108 PRO A N 1
ATOM 863 C CA . PRO A 1 108 ? -20.024 -33.738 16.112 1.00 27.09 108 PRO A CA 1
ATOM 864 C C . PRO A 1 108 ? -18.868 -34.771 16.005 1.00 27.09 108 PRO A C 1
ATOM 866 O O . PRO A 1 108 ? -19.065 -35.920 15.620 1.00 27.09 108 PRO A O 1
ATOM 869 N N . SER A 1 109 ? -17.688 -34.355 16.480 1.00 21.88 109 SER A N 1
ATOM 870 C CA . SER A 1 109 ? -16.608 -35.196 17.032 1.00 21.88 109 SER A CA 1
ATOM 871 C C . SER A 1 109 ? -15.641 -35.855 16.044 1.00 21.88 109 SER A C 1
ATOM 873 O O . SER A 1 109 ? -15.969 -36.846 15.412 1.00 21.88 109 SER A O 1
ATOM 875 N N . PHE A 1 110 ? -14.382 -35.404 16.058 1.00 20.55 110 PHE A N 1
ATOM 876 C CA . PHE A 1 110 ? -13.275 -36.218 16.579 1.00 20.55 110 PHE A CA 1
ATOM 877 C C . PHE A 1 110 ? -12.136 -35.299 17.056 1.00 20.55 110 PHE A C 1
ATOM 879 O O . PHE A 1 110 ? -11.680 -34.415 16.336 1.00 20.55 110 PHE A O 1
ATOM 886 N N . LEU A 1 111 ? -11.726 -35.499 18.308 1.00 20.19 111 LEU A N 1
ATOM 887 C CA . LEU A 1 111 ? -10.654 -34.805 19.023 1.00 20.19 111 LEU A CA 1
ATOM 888 C C . LEU A 1 111 ? -9.560 -35.839 19.341 1.00 20.19 111 LEU A C 1
ATOM 890 O O . LEU A 1 111 ? -9.882 -37.007 19.553 1.00 20.19 111 LEU A O 1
ATOM 894 N N . LEU A 1 112 ? -8.325 -35.340 19.485 1.00 21.84 112 LEU A N 1
ATOM 895 C CA . LEU A 1 112 ? -7.119 -35.945 20.087 1.00 21.84 112 LEU A CA 1
ATOM 896 C C . LEU A 1 112 ? -6.257 -36.840 19.179 1.00 21.84 112 LEU A C 1
ATOM 898 O O . LEU A 1 112 ? -6.573 -37.996 18.935 1.00 21.84 112 LEU A O 1
ATOM 902 N N . ALA A 1 113 ? -5.075 -36.359 18.780 1.00 20.66 113 ALA A N 1
ATOM 903 C CA . ALA A 1 113 ? -3.872 -36.325 19.625 1.00 20.66 113 ALA A CA 1
ATOM 904 C C . ALA A 1 113 ? -2.605 -36.219 18.753 1.00 20.66 113 ALA A C 1
ATOM 906 O O . ALA A 1 113 ? -2.273 -37.160 18.042 1.00 20.66 113 ALA A O 1
ATOM 907 N N . LEU A 1 114 ? -1.847 -35.127 18.880 1.00 22.31 114 LEU A N 1
ATOM 908 C CA . LEU A 1 114 ? -0.382 -35.199 18.929 1.00 22.31 114 LEU A CA 1
ATOM 909 C C . LEU A 1 114 ? 0.168 -33.897 19.516 1.00 22.31 114 LEU A C 1
ATOM 911 O O . LEU A 1 114 ? 0.098 -32.824 18.925 1.00 22.31 114 LEU A O 1
ATOM 915 N N . GLN A 1 115 ? 0.636 -34.031 20.754 1.00 23.34 115 GLN A N 1
ATOM 916 C CA . GLN A 1 115 ? 1.288 -33.012 21.556 1.00 23.34 115 GLN A CA 1
ATOM 917 C C . GLN A 1 115 ? 2.653 -32.625 20.979 1.00 23.34 115 GLN A C 1
ATOM 919 O O . GLN A 1 115 ? 3.434 -33.477 20.564 1.00 23.34 115 GLN A O 1
ATOM 924 N N . ALA A 1 116 ? 2.920 -31.323 21.067 1.00 27.39 116 ALA A N 1
ATOM 925 C CA . ALA A 1 116 ? 4.099 -30.729 21.693 1.00 27.39 116 ALA A CA 1
ATOM 926 C C . ALA A 1 116 ? 5.452 -31.405 21.419 1.00 27.39 116 ALA A C 1
ATOM 928 O O . ALA A 1 116 ? 5.857 -32.320 22.129 1.00 27.39 116 ALA A O 1
ATOM 929 N N . SER A 1 117 ? 6.171 -30.864 20.433 1.00 25.47 117 SER A N 1
ATOM 930 C CA . SER A 1 117 ? 7.636 -30.883 20.313 1.00 25.47 117 SER A CA 1
ATOM 931 C C . SER A 1 117 ? 7.991 -30.347 18.923 1.00 25.47 117 SER A C 1
ATOM 933 O O . SER A 1 117 ? 8.002 -31.140 17.988 1.00 25.47 117 SER A O 1
ATOM 935 N N . GLN A 1 118 ? 8.186 -29.022 18.761 1.00 27.00 118 GLN A N 1
ATOM 936 C CA . GLN A 1 118 ? 9.028 -28.409 17.697 1.00 27.00 118 GLN A CA 1
ATOM 937 C C . GLN A 1 118 ? 8.986 -26.862 17.586 1.00 27.00 118 GLN A C 1
ATOM 939 O O . GLN A 1 118 ? 9.475 -26.323 16.592 1.00 27.00 118 GLN A O 1
ATOM 944 N N . SER A 1 119 ? 8.481 -26.111 18.574 1.00 29.34 119 SER A N 1
ATOM 945 C CA . SER A 1 119 ? 8.337 -24.643 18.453 1.00 29.34 119 SER A CA 1
ATOM 946 C C . SER A 1 119 ? 9.659 -23.867 18.342 1.00 29.34 119 SER A C 1
ATOM 948 O O . SER A 1 119 ? 9.688 -22.835 17.682 1.00 29.34 119 SER A O 1
ATOM 950 N N . ASP A 1 120 ? 10.775 -24.377 18.872 1.00 27.83 120 ASP A N 1
ATOM 951 C CA . ASP A 1 120 ? 12.046 -23.627 18.851 1.00 27.83 120 ASP A CA 1
ATOM 952 C C . ASP A 1 120 ? 12.827 -23.758 17.532 1.00 27.83 120 ASP A C 1
ATOM 954 O O . ASP A 1 120 ? 13.588 -22.867 17.150 1.00 27.83 120 ASP A O 1
ATOM 958 N N . SER A 1 121 ? 12.609 -24.839 16.773 1.00 27.97 121 SER A N 1
ATOM 959 C CA . SER A 1 121 ? 13.351 -25.080 15.525 1.00 27.97 121 SER A CA 1
ATOM 960 C C . SER A 1 121 ? 12.813 -24.277 14.337 1.00 27.97 121 SER A C 1
ATOM 962 O O . SER A 1 121 ? 13.565 -23.966 13.410 1.00 27.97 121 SER A O 1
ATOM 964 N N . HIS A 1 122 ? 11.525 -23.920 14.358 1.00 32.91 122 HIS A N 1
ATOM 965 C CA . HIS A 1 122 ? 10.878 -23.188 13.269 1.00 32.91 122 HIS A CA 1
ATOM 966 C C . HIS A 1 122 ? 11.234 -21.702 13.293 1.00 32.91 122 HIS A C 1
ATOM 968 O O . HIS A 1 122 ? 11.539 -21.144 12.241 1.00 32.91 122 HIS A O 1
ATOM 974 N N . THR A 1 123 ? 11.305 -21.092 14.476 1.00 30.33 123 THR A N 1
ATOM 975 C CA . THR A 1 123 ? 11.683 -19.683 14.654 1.00 30.33 123 THR A CA 1
ATOM 976 C C . THR A 1 123 ? 13.157 -19.455 14.311 1.00 30.33 123 THR A C 1
ATOM 978 O O . THR A 1 123 ? 13.477 -18.526 13.572 1.00 30.33 123 THR A O 1
ATOM 981 N N . GLN A 1 124 ? 14.052 -20.368 14.712 1.00 29.25 124 GLN A N 1
ATOM 982 C CA . GLN A 1 124 ? 15.462 -20.324 14.302 1.00 29.25 124 GLN A CA 1
ATOM 983 C C . GLN A 1 124 ? 15.665 -20.621 12.809 1.00 29.25 124 GLN A C 1
ATOM 985 O O . GLN A 1 124 ? 1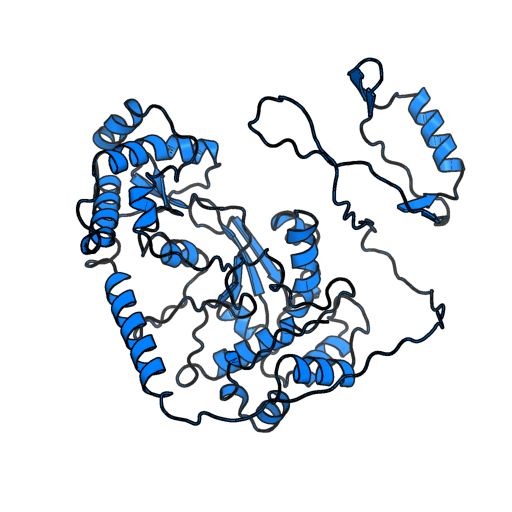6.486 -19.967 12.167 1.00 29.25 124 GLN A O 1
ATOM 990 N N . LYS A 1 125 ? 14.905 -21.552 12.208 1.00 29.38 125 LYS A N 1
ATOM 991 C CA . LYS A 1 125 ? 14.949 -21.787 10.750 1.00 29.38 125 LYS A CA 1
ATOM 992 C C . LYS A 1 125 ? 14.401 -20.608 9.950 1.00 29.38 125 LYS A C 1
ATOM 994 O O . LYS A 1 125 ? 14.924 -20.323 8.876 1.00 29.38 125 LYS A O 1
ATOM 999 N N . PHE A 1 126 ? 13.377 -19.923 10.455 1.00 30.06 126 PHE A N 1
ATOM 1000 C CA . PHE A 1 126 ? 12.814 -18.728 9.830 1.00 30.06 126 PHE A CA 1
ATOM 1001 C C . PHE A 1 126 ? 13.802 -17.557 9.892 1.00 30.06 126 PHE A C 1
ATOM 1003 O O . PHE A 1 126 ? 14.082 -16.946 8.864 1.00 30.06 126 PHE A O 1
ATOM 1010 N N . GLN A 1 127 ? 14.426 -17.324 11.052 1.00 29.41 127 GLN A N 1
ATOM 1011 C CA . GLN A 1 127 ? 15.481 -16.319 11.229 1.00 29.41 127 GLN A CA 1
ATOM 1012 C C . GLN A 1 127 ? 16.741 -16.633 10.407 1.00 29.41 127 GLN A C 1
ATOM 1014 O O . GLN A 1 127 ? 17.311 -15.733 9.796 1.00 29.41 127 GLN A O 1
ATOM 1019 N N . SER A 1 128 ? 17.147 -17.903 10.318 1.00 27.42 128 SER A N 1
ATOM 1020 C CA . SER A 1 128 ? 18.273 -18.346 9.486 1.00 27.42 128 SER A CA 1
ATOM 1021 C C . SER A 1 128 ? 17.991 -18.163 7.991 1.00 27.42 128 SER A C 1
ATOM 1023 O O . SER A 1 128 ? 18.843 -17.633 7.282 1.00 27.42 128 SER A O 1
ATOM 1025 N N . ARG A 1 129 ? 16.784 -18.512 7.517 1.00 31.78 129 ARG A N 1
ATOM 1026 C CA . ARG A 1 129 ? 16.365 -18.278 6.124 1.00 31.78 129 ARG A CA 1
ATOM 1027 C C . ARG A 1 129 ? 16.233 -16.795 5.800 1.00 31.78 129 ARG A C 1
ATOM 1029 O O . ARG A 1 129 ? 16.643 -16.394 4.717 1.00 31.78 129 ARG A O 1
ATOM 1036 N N . MET A 1 130 ? 15.704 -15.980 6.715 1.00 28.92 130 MET A N 1
ATOM 1037 C CA . MET A 1 130 ? 15.685 -14.524 6.557 1.00 28.92 130 MET A CA 1
ATOM 1038 C C . MET A 1 130 ? 17.103 -13.959 6.500 1.00 28.92 130 MET A C 1
ATOM 1040 O O . MET A 1 130 ? 17.404 -13.213 5.582 1.00 28.92 130 MET A O 1
ATOM 1044 N N . SER A 1 131 ? 17.999 -14.367 7.399 1.00 27.28 131 SER A N 1
ATOM 1045 C CA . SER A 1 131 ? 19.388 -13.895 7.425 1.00 27.28 131 SER A CA 1
ATOM 1046 C C . SER A 1 131 ? 20.168 -14.281 6.156 1.00 27.28 131 SER A C 1
ATOM 1048 O O . SER A 1 131 ? 20.890 -13.449 5.608 1.00 27.28 131 SER A O 1
ATOM 1050 N N . GLN A 1 132 ? 19.947 -15.486 5.613 1.00 29.08 132 GLN A N 1
ATOM 1051 C CA . GLN A 1 132 ? 20.483 -15.897 4.307 1.00 29.08 132 GLN A CA 1
ATOM 1052 C C . GLN A 1 132 ? 19.904 -15.061 3.157 1.00 29.08 132 GLN A C 1
ATOM 1054 O O . GLN A 1 132 ? 20.666 -14.496 2.373 1.00 29.08 132 GLN A O 1
ATOM 1059 N N . ARG A 1 133 ? 18.576 -14.883 3.111 1.00 32.03 133 ARG A N 1
ATOM 1060 C CA . ARG A 1 133 ? 17.896 -14.037 2.113 1.00 32.03 133 ARG A CA 1
ATOM 1061 C C . ARG A 1 133 ? 18.370 -12.584 2.193 1.00 32.03 133 ARG A C 1
ATOM 1063 O O . ARG A 1 133 ? 18.500 -11.915 1.183 1.00 32.03 133 ARG A O 1
ATOM 1070 N N . MET A 1 134 ? 18.699 -12.094 3.383 1.00 32.62 134 MET A N 1
ATOM 1071 C CA . MET A 1 134 ? 19.186 -10.733 3.609 1.00 32.62 134 MET A CA 1
ATOM 1072 C C . MET A 1 134 ? 20.644 -10.532 3.188 1.00 32.62 134 MET A C 1
ATOM 1074 O O . MET A 1 134 ? 20.979 -9.453 2.706 1.00 32.62 134 MET A O 1
ATOM 1078 N N . SER A 1 135 ? 21.486 -11.566 3.300 1.00 32.12 135 SER A N 1
ATOM 1079 C CA . SER A 1 135 ? 22.832 -11.566 2.708 1.00 32.12 135 SER A CA 1
ATOM 1080 C C . SER A 1 135 ? 22.800 -11.567 1.173 1.00 32.12 135 SER A C 1
ATOM 1082 O O . SER A 1 135 ? 23.730 -11.083 0.534 1.00 32.12 135 SER A O 1
ATOM 1084 N N . GLU A 1 136 ? 21.699 -12.042 0.583 1.00 37.81 136 GLU A N 1
ATOM 1085 C CA . GLU A 1 136 ? 21.419 -11.938 -0.849 1.00 37.81 136 GLU A CA 1
ATOM 1086 C C . GLU A 1 136 ? 20.786 -10.591 -1.231 1.00 37.81 136 GLU A C 1
ATOM 1088 O O . GLU A 1 136 ? 20.972 -10.151 -2.359 1.00 37.81 136 GLU A O 1
ATOM 1093 N N . VAL A 1 137 ? 20.066 -9.905 -0.334 1.00 39.41 137 VAL A N 1
ATOM 1094 C CA . VAL A 1 137 ? 19.335 -8.646 -0.611 1.00 39.41 137 VAL A CA 1
ATOM 1095 C C . VAL A 1 137 ? 20.244 -7.415 -0.698 1.00 39.41 137 VAL A C 1
ATOM 1097 O O . VAL A 1 137 ? 19.907 -6.474 -1.416 1.00 39.41 137 VAL A O 1
ATOM 1100 N N . SER A 1 138 ? 21.410 -7.400 -0.049 1.00 43.75 138 SER A N 1
ATOM 1101 C CA . SER A 1 138 ? 22.354 -6.289 -0.206 1.00 43.75 138 SER A CA 1
ATOM 1102 C C . SER A 1 138 ? 23.161 -6.418 -1.504 1.00 43.75 138 SER A C 1
ATOM 1104 O O . SER A 1 138 ? 23.714 -7.470 -1.832 1.00 43.75 138 SER A O 1
ATOM 1106 N N . TRP A 1 139 ? 23.245 -5.324 -2.267 1.00 51.66 139 TRP A N 1
ATOM 1107 C CA . TRP A 1 139 ? 24.235 -5.214 -3.337 1.00 51.66 139 TRP A CA 1
ATOM 1108 C C . TRP A 1 139 ? 25.631 -5.345 -2.707 1.00 51.66 139 TRP A C 1
ATOM 1110 O O . TRP A 1 139 ? 25.900 -4.631 -1.737 1.00 51.66 139 TRP A O 1
ATOM 1120 N N . PRO A 1 140 ? 26.526 -6.208 -3.225 1.00 41.78 140 PRO A N 1
ATOM 1121 C CA . PRO A 1 140 ? 27.816 -6.501 -2.589 1.00 41.78 140 PRO A CA 1
ATOM 1122 C C . PRO A 1 140 ? 28.712 -5.277 -2.320 1.00 41.78 140 PRO A C 1
ATOM 1124 O O . PRO A 1 140 ? 29.643 -5.379 -1.526 1.00 41.78 140 PRO A O 1
ATOM 1127 N N . ALA A 1 141 ? 28.438 -4.130 -2.957 1.00 37.16 141 ALA A N 1
ATOM 1128 C CA . ALA A 1 141 ? 29.218 -2.895 -2.856 1.00 37.16 141 ALA A CA 1
ATOM 1129 C C . ALA A 1 141 ? 28.376 -1.621 -2.585 1.00 37.16 141 ALA A C 1
ATOM 1131 O O . ALA A 1 141 ? 28.874 -0.513 -2.771 1.00 37.16 141 ALA A O 1
ATOM 1132 N N . GLY A 1 142 ? 27.112 -1.754 -2.152 1.00 46.72 142 GLY A N 1
ATOM 1133 C CA . GLY A 1 142 ? 26.119 -0.666 -2.235 1.00 46.72 142 GLY A CA 1
ATOM 1134 C C . GLY A 1 142 ? 25.514 -0.580 -3.640 1.00 46.72 142 GLY A C 1
ATOM 1135 O O . GLY A 1 142 ? 26.060 -1.170 -4.567 1.00 46.72 142 GLY A O 1
ATOM 1136 N N . ILE A 1 143 ? 24.358 0.076 -3.807 1.00 49.19 143 ILE A N 1
ATOM 1137 C CA . ILE A 1 143 ? 23.766 0.267 -5.143 1.00 49.19 143 ILE A CA 1
ATOM 1138 C C . ILE A 1 143 ? 24.746 1.173 -5.919 1.00 49.19 143 ILE A C 1
ATOM 1140 O O . ILE A 1 143 ? 24.956 2.307 -5.479 1.00 49.19 143 ILE A O 1
ATOM 1144 N N . PRO A 1 144 ? 25.398 0.705 -7.007 1.00 52.28 144 PRO A N 1
ATOM 1145 C CA . PRO A 1 144 ? 26.234 1.561 -7.856 1.00 52.28 144 PRO A CA 1
ATOM 1146 C C . PRO A 1 144 ? 25.351 2.627 -8.535 1.00 52.28 144 PRO A C 1
ATOM 1148 O O . PRO A 1 144 ? 24.206 2.791 -8.147 1.00 52.28 144 PRO A O 1
ATOM 1151 N N . GLN A 1 145 ? 25.828 3.405 -9.512 1.00 61.38 145 GLN A N 1
ATOM 1152 C CA . GLN A 1 145 ? 25.083 4.538 -10.111 1.00 61.38 145 GLN A CA 1
ATOM 1153 C C . GLN A 1 145 ? 23.805 4.169 -10.914 1.00 61.38 145 GLN A C 1
ATOM 1155 O O . GLN A 1 145 ? 23.557 4.707 -11.990 1.00 61.38 145 GLN A O 1
ATOM 1160 N N . ILE A 1 146 ? 22.984 3.255 -10.412 1.00 78.50 146 ILE A N 1
ATOM 1161 C CA . ILE A 1 146 ? 21.672 2.887 -10.907 1.00 78.50 146 ILE A CA 1
ATOM 1162 C C . ILE A 1 146 ? 20.714 3.977 -10.438 1.00 78.50 146 ILE A C 1
ATOM 1164 O O . ILE A 1 146 ? 20.471 4.150 -9.244 1.00 78.50 146 ILE A O 1
ATOM 1168 N N . ARG A 1 147 ? 20.215 4.751 -11.396 1.00 87.75 147 ARG A N 1
ATOM 1169 C CA . ARG A 1 147 ? 19.266 5.835 -11.148 1.00 87.75 147 ARG A CA 1
ATOM 1170 C C . ARG A 1 147 ? 17.872 5.363 -11.523 1.00 87.75 147 ARG A C 1
ATOM 1172 O O . ARG A 1 147 ? 17.715 4.672 -12.531 1.00 87.75 147 ARG A O 1
ATOM 1179 N N . LEU A 1 148 ? 16.882 5.756 -10.734 1.00 89.94 148 LEU A N 1
ATOM 1180 C CA . LEU A 1 148 ? 15.489 5.671 -11.157 1.00 89.94 148 LEU A CA 1
ATOM 1181 C C . LEU A 1 148 ? 15.256 6.657 -12.305 1.00 89.94 148 LEU A C 1
ATOM 1183 O O . LEU A 1 148 ? 15.988 7.646 -12.446 1.00 89.94 148 LEU A O 1
ATOM 1187 N N . HIS A 1 149 ? 14.285 6.353 -13.157 1.00 92.38 149 HIS A N 1
ATOM 1188 C CA . HIS A 1 149 ? 13.874 7.277 -14.200 1.00 92.38 149 HIS A CA 1
ATOM 1189 C C . HIS A 1 149 ? 13.321 8.569 -13.583 1.00 92.38 149 HIS A C 1
ATOM 1191 O O . HIS A 1 149 ? 12.861 8.572 -12.447 1.00 92.38 149 HIS A O 1
ATOM 1197 N N . LEU A 1 150 ? 13.432 9.694 -14.290 1.00 88.94 150 LEU A N 1
ATOM 1198 C CA . LEU A 1 150 ? 13.074 10.996 -13.711 1.00 88.94 150 LEU A CA 1
ATOM 1199 C C . LEU A 1 150 ? 11.580 11.294 -13.797 1.00 88.94 150 LEU A C 1
ATOM 1201 O O . LEU A 1 150 ? 11.058 12.034 -12.970 1.00 88.94 150 LEU A O 1
ATOM 1205 N N . THR A 1 151 ? 10.913 10.763 -14.813 1.00 90.19 151 THR A N 1
ATOM 1206 C CA . THR A 1 151 ? 9.516 11.061 -15.118 1.00 90.19 151 THR A CA 1
ATOM 1207 C C . THR A 1 151 ? 8.686 9.800 -15.042 1.00 90.19 151 THR A C 1
ATOM 1209 O O . THR A 1 151 ? 9.181 8.713 -15.323 1.00 90.19 151 THR A O 1
ATOM 1212 N N . ASP A 1 152 ? 7.425 9.953 -14.669 1.00 90.38 152 ASP A N 1
ATOM 1213 C CA . ASP A 1 152 ? 6.448 8.892 -14.850 1.00 90.38 152 ASP A CA 1
ATOM 1214 C C . ASP A 1 152 ? 6.205 8.687 -16.353 1.00 90.38 152 ASP A C 1
ATOM 1216 O O . ASP A 1 152 ? 6.160 9.664 -17.104 1.00 90.38 152 ASP A O 1
ATOM 1220 N N . LEU A 1 153 ? 6.121 7.432 -16.777 1.00 91.50 153 LEU A N 1
ATOM 1221 C CA . LEU A 1 153 ? 5.913 7.010 -18.163 1.00 91.50 153 LEU A CA 1
ATOM 1222 C C . LEU A 1 153 ? 4.652 6.159 -18.263 1.00 91.50 153 LEU A C 1
ATOM 1224 O O . LEU A 1 153 ? 4.410 5.310 -17.398 1.00 91.50 153 LEU A O 1
ATOM 1228 N N . ASP A 1 154 ? 3.897 6.350 -19.343 1.00 90.31 154 ASP A N 1
ATOM 1229 C CA . ASP A 1 154 ? 2.747 5.502 -19.654 1.00 90.31 154 ASP A CA 1
ATOM 1230 C C . ASP A 1 154 ? 3.180 4.112 -20.184 1.00 90.31 154 ASP A C 1
ATOM 1232 O O . ASP A 1 154 ? 4.354 3.897 -20.506 1.00 90.31 154 ASP A O 1
ATOM 1236 N N . PRO A 1 155 ? 2.268 3.124 -20.274 1.00 89.12 155 PRO A N 1
ATOM 1237 C CA . PRO A 1 155 ? 2.620 1.773 -20.715 1.00 89.12 155 PRO A CA 1
ATOM 1238 C C . PRO A 1 155 ? 3.235 1.680 -22.123 1.00 89.12 155 PRO A C 1
ATOM 1240 O O . PRO A 1 155 ? 4.081 0.811 -22.354 1.00 89.12 155 PRO A O 1
ATOM 1243 N N . GLU A 1 156 ? 2.833 2.544 -23.060 1.00 90.44 156 GLU A N 1
ATOM 1244 C CA . GLU A 1 156 ? 3.374 2.557 -24.426 1.00 90.44 156 GLU A CA 1
ATOM 1245 C C . GLU A 1 156 ? 4.792 3.143 -24.427 1.00 90.44 156 GLU A C 1
ATOM 1247 O O . GLU A 1 156 ? 5.713 2.556 -25.004 1.00 90.44 156 GLU A O 1
ATOM 1252 N N . GLU A 1 157 ? 4.997 4.249 -23.709 1.00 92.81 157 GLU A N 1
ATOM 1253 C CA . GLU A 1 157 ? 6.309 4.863 -23.501 1.00 92.81 157 GLU A CA 1
ATOM 1254 C C . GLU A 1 157 ? 7.273 3.916 -22.780 1.00 92.81 157 GLU A C 1
ATOM 1256 O O . GLU A 1 157 ? 8.436 3.803 -23.173 1.00 92.81 157 GLU A O 1
ATOM 1261 N N . LEU A 1 158 ? 6.799 3.186 -21.764 1.00 93.00 158 LEU A N 1
ATOM 1262 C CA . LEU A 1 158 ? 7.583 2.178 -21.053 1.00 93.00 158 LEU A CA 1
ATOM 1263 C C . LEU A 1 158 ? 8.058 1.069 -21.991 1.00 93.00 158 LEU A C 1
ATOM 1265 O O . LEU A 1 158 ? 9.243 0.726 -21.974 1.00 93.00 158 LEU A O 1
ATOM 1269 N N . ALA A 1 159 ? 7.160 0.505 -22.805 1.00 93.25 159 ALA A N 1
ATOM 1270 C CA . ALA A 1 159 ? 7.507 -0.552 -23.752 1.00 93.25 159 ALA A CA 1
ATOM 1271 C C . ALA A 1 159 ? 8.535 -0.058 -24.784 1.00 93.25 159 ALA A C 1
ATOM 1273 O O . ALA A 1 159 ? 9.529 -0.742 -25.059 1.00 93.25 159 ALA A O 1
ATOM 1274 N N . GLU A 1 160 ? 8.350 1.160 -25.296 1.00 94.88 160 GLU A N 1
ATOM 1275 C CA . GLU A 1 160 ? 9.284 1.782 -26.230 1.00 94.88 160 GLU A CA 1
ATOM 1276 C C . GLU A 1 160 ? 10.648 2.060 -25.590 1.00 94.88 160 GLU A C 1
ATOM 1278 O O . GLU A 1 160 ? 11.673 1.708 -26.175 1.00 94.88 160 GLU A O 1
ATOM 1283 N N . GLU A 1 161 ? 10.702 2.622 -24.382 1.00 95.38 161 GLU A N 1
ATOM 1284 C CA . GLU A 1 161 ? 11.951 2.897 -23.661 1.00 95.38 161 GLU A CA 1
ATOM 1285 C C . GLU A 1 161 ? 12.701 1.609 -23.275 1.00 95.38 161 GLU A C 1
ATOM 1287 O O . GLU A 1 161 ? 13.937 1.584 -23.313 1.00 95.38 161 GLU A O 1
ATOM 1292 N N . ALA A 1 162 ? 11.979 0.529 -22.959 1.00 95.69 162 ALA A N 1
ATOM 1293 C CA . ALA A 1 162 ? 12.536 -0.744 -22.499 1.00 95.69 162 ALA A CA 1
ATOM 1294 C C . ALA A 1 162 ? 12.987 -1.699 -23.616 1.00 95.69 162 ALA A C 1
ATOM 1296 O O . ALA A 1 162 ? 13.799 -2.596 -23.371 1.00 95.69 162 ALA A O 1
ATOM 1297 N N . LYS A 1 163 ? 12.533 -1.522 -24.863 1.00 95.56 163 LYS A N 1
ATOM 1298 C CA . LYS A 1 163 ? 12.756 -2.507 -25.944 1.00 95.56 163 LYS A CA 1
ATOM 1299 C C . LYS A 1 163 ? 14.221 -2.845 -26.234 1.00 95.56 163 LYS A C 1
ATOM 1301 O O . LYS A 1 163 ? 14.530 -3.938 -26.707 1.00 95.56 163 LYS A O 1
ATOM 1306 N N . GLY A 1 164 ? 15.134 -1.899 -26.004 1.00 96.12 164 GLY A N 1
ATOM 1307 C CA . GLY A 1 164 ? 16.572 -2.125 -26.171 1.00 96.12 164 GLY A CA 1
ATOM 1308 C C . GLY A 1 164 ? 17.161 -2.971 -25.043 1.00 96.12 164 GLY A C 1
ATOM 1309 O O . GLY A 1 164 ? 18.021 -3.814 -25.291 1.00 96.12 164 GLY A O 1
ATOM 1310 N N . TRP A 1 165 ? 16.676 -2.757 -23.819 1.00 95.69 165 TRP A N 1
ATOM 1311 C CA . TRP A 1 165 ? 17.073 -3.516 -22.639 1.00 95.69 165 TRP A CA 1
ATOM 1312 C C . TRP A 1 165 ? 16.602 -4.970 -22.729 1.00 95.69 165 TRP A C 1
ATOM 1314 O O . TRP A 1 165 ? 17.406 -5.871 -22.505 1.00 95.69 165 TRP A O 1
ATOM 1324 N N . LEU A 1 166 ? 15.352 -5.204 -23.139 1.00 94.56 166 LEU A N 1
ATOM 1325 C CA . LEU A 1 166 ? 14.801 -6.555 -23.299 1.00 94.56 166 LEU A CA 1
ATOM 1326 C C . LEU A 1 166 ? 15.613 -7.385 -24.308 1.00 94.56 166 LEU A C 1
ATOM 1328 O O . LEU A 1 166 ? 16.050 -8.489 -23.991 1.00 94.56 166 LEU A O 1
ATOM 1332 N N . LEU A 1 167 ? 15.960 -6.804 -25.463 1.00 94.94 167 LEU A N 1
ATOM 1333 C CA . LEU A 1 167 ? 16.830 -7.465 -26.445 1.00 94.94 167 LEU A CA 1
ATOM 1334 C C . LEU A 1 167 ? 18.236 -7.756 -25.886 1.00 94.94 167 LEU A C 1
ATOM 1336 O O . LEU A 1 167 ? 18.870 -8.761 -26.222 1.00 94.94 167 LEU A O 1
ATOM 1340 N N . PHE A 1 168 ? 18.773 -6.850 -25.066 1.00 94.50 168 PHE A N 1
ATOM 1341 C CA . PHE A 1 168 ? 20.065 -7.053 -24.420 1.00 94.50 168 PHE A CA 1
ATOM 1342 C C . PHE A 1 168 ? 20.020 -8.210 -23.420 1.00 94.50 168 PHE A C 1
ATOM 1344 O O . PHE A 1 168 ? 20.924 -9.048 -23.444 1.00 94.50 168 PHE A O 1
ATOM 1351 N N . GLU A 1 169 ? 18.981 -8.286 -22.597 1.00 91.62 169 GLU A N 1
ATOM 1352 C CA . GLU A 1 169 ? 18.768 -9.374 -21.643 1.00 91.62 169 GLU A CA 1
ATOM 1353 C C . GLU A 1 169 ? 18.654 -10.727 -22.362 1.00 91.62 169 GLU A C 1
ATOM 1355 O O . GLU A 1 169 ? 19.433 -11.635 -22.067 1.00 91.62 169 GLU A O 1
ATOM 1360 N N . GLU A 1 170 ? 17.828 -10.812 -23.411 1.00 90.25 170 GLU A N 1
ATOM 1361 C CA . GLU A 1 170 ? 17.656 -12.022 -24.229 1.00 90.25 170 GLU A CA 1
ATOM 1362 C C . GLU A 1 170 ? 18.972 -12.544 -24.826 1.00 90.25 170 GLU A C 1
ATOM 1364 O O . GLU A 1 170 ? 19.181 -13.752 -24.965 1.00 90.25 170 GLU A O 1
ATOM 1369 N N . SER A 1 171 ? 19.891 -11.637 -25.172 1.00 89.12 171 SER A N 1
ATOM 1370 C CA . SER A 1 171 ? 21.202 -11.997 -25.726 1.00 89.12 171 SER A CA 1
ATOM 1371 C C . SER A 1 171 ? 22.191 -12.565 -24.692 1.00 89.12 171 SER A C 1
ATOM 1373 O O . SER A 1 171 ? 23.272 -13.020 -25.073 1.00 89.12 171 SER A O 1
ATOM 1375 N N . HIS A 1 172 ? 21.839 -12.573 -23.400 1.00 87.06 172 HIS A N 1
ATOM 1376 C CA . HIS A 1 172 ? 22.672 -13.062 -22.295 1.00 87.06 172 HIS A CA 1
ATOM 1377 C C . HIS A 1 172 ? 21.968 -14.187 -21.507 1.00 87.06 172 HIS A C 1
ATOM 1379 O O . HIS A 1 172 ? 21.675 -14.013 -20.320 1.00 87.06 172 HIS A O 1
ATOM 1385 N N . PRO A 1 173 ? 21.737 -15.369 -22.117 1.00 72.12 173 PRO A N 1
ATOM 1386 C CA . PRO A 1 173 ? 21.000 -16.452 -21.473 1.00 72.12 173 PRO A CA 1
ATOM 1387 C C . PRO A 1 173 ? 21.673 -16.908 -20.171 1.00 72.12 173 PRO A C 1
ATOM 1389 O O . PRO A 1 173 ? 22.895 -17.061 -20.088 1.00 72.12 173 PRO A O 1
ATOM 1392 N N . THR A 1 174 ? 20.868 -17.134 -19.132 1.00 66.50 174 THR A N 1
ATOM 1393 C CA . THR A 1 174 ? 21.337 -17.642 -17.835 1.00 66.50 174 THR A CA 1
ATOM 1394 C C . THR A 1 174 ? 21.784 -19.097 -17.964 1.00 66.50 174 THR A C 1
ATOM 1396 O O . THR A 1 174 ? 21.015 -19.945 -18.418 1.00 66.50 174 THR A O 1
ATOM 1399 N N . SER A 1 175 ? 23.012 -19.411 -17.546 1.00 58.56 175 SER A N 1
ATOM 1400 C CA . SER A 1 175 ? 23.564 -20.771 -17.630 1.00 58.56 175 SER A CA 1
ATOM 1401 C C . SER A 1 175 ? 23.342 -21.619 -16.370 1.00 58.56 175 SER A C 1
ATOM 1403 O O . SER A 1 175 ? 23.466 -22.838 -16.458 1.00 58.56 175 SER A O 1
ATOM 1405 N N . ASN A 1 176 ? 23.008 -21.016 -15.216 1.00 58.47 176 ASN A N 1
ATOM 1406 C CA . ASN A 1 176 ? 22.886 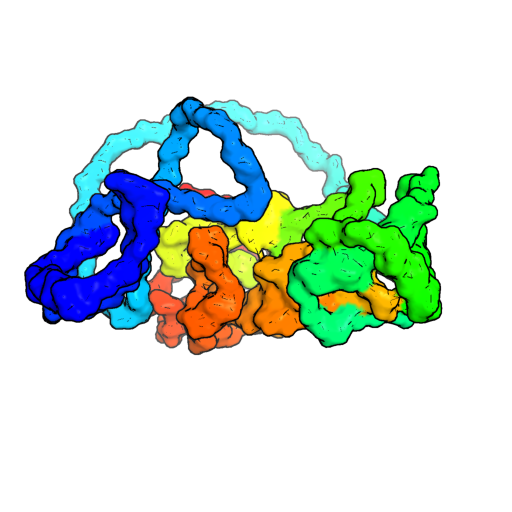-21.727 -13.937 1.00 58.47 176 ASN A CA 1
ATOM 1407 C C . ASN A 1 176 ? 21.892 -21.067 -12.957 1.00 58.47 176 ASN A C 1
ATOM 1409 O O . ASN A 1 176 ? 21.822 -19.843 -12.868 1.00 58.47 176 ASN A O 1
ATOM 1413 N N . THR A 1 177 ? 21.166 -21.877 -12.175 1.00 57.75 177 THR A N 1
ATOM 1414 C CA . THR A 1 177 ? 20.090 -21.417 -11.269 1.00 57.75 177 THR A CA 1
ATOM 1415 C C . THR A 1 177 ? 20.604 -20.727 -9.994 1.00 57.75 177 THR A C 1
ATOM 1417 O O . THR A 1 177 ? 19.961 -19.799 -9.511 1.00 57.75 177 THR A O 1
ATOM 1420 N N . GLU A 1 178 ? 21.764 -21.129 -9.454 1.00 57.06 178 GLU A N 1
ATOM 1421 C CA . GLU A 1 178 ? 22.333 -20.548 -8.215 1.00 57.06 178 GLU A CA 1
ATOM 1422 C C . GLU A 1 178 ? 22.951 -19.150 -8.415 1.00 57.06 178 GLU A C 1
ATOM 1424 O O . GLU A 1 178 ? 22.960 -18.342 -7.489 1.00 57.06 178 GLU A O 1
ATOM 1429 N N . ASP A 1 179 ? 23.399 -18.813 -9.629 1.00 66.69 179 ASP A N 1
ATOM 1430 C CA . ASP A 1 179 ? 24.019 -17.514 -9.942 1.00 66.69 179 ASP A CA 1
ATOM 1431 C C . ASP A 1 179 ? 23.035 -16.492 -10.548 1.00 66.69 179 ASP A C 1
ATOM 1433 O O . ASP A 1 179 ? 23.419 -15.358 -10.853 1.00 66.69 179 ASP A O 1
ATOM 1437 N N . GLY A 1 180 ? 21.751 -16.849 -10.683 1.00 78.69 180 GLY A N 1
ATOM 1438 C CA . GLY A 1 180 ? 20.754 -16.046 -11.399 1.00 78.69 180 GLY A CA 1
ATOM 1439 C C . GLY A 1 180 ? 20.573 -14.628 -10.844 1.00 78.69 180 GLY A C 1
ATOM 1440 O O . GLY A 1 180 ? 20.503 -13.670 -11.609 1.00 78.69 180 GLY A O 1
ATOM 1441 N N . LEU A 1 181 ? 20.567 -14.452 -9.516 1.00 81.88 181 LEU A N 1
ATOM 1442 C CA . LEU A 1 181 ? 20.461 -13.119 -8.901 1.00 81.88 181 LEU A CA 1
ATOM 1443 C C . LEU A 1 181 ? 21.688 -12.245 -9.197 1.00 81.88 181 LEU A C 1
ATOM 1445 O O . LEU A 1 181 ? 21.545 -11.071 -9.542 1.00 81.88 181 LEU A O 1
ATOM 1449 N N . ARG A 1 182 ? 22.897 -12.810 -9.079 1.00 83.38 182 ARG A N 1
ATOM 1450 C CA . ARG A 1 182 ? 24.143 -12.085 -9.371 1.00 83.38 182 ARG A CA 1
ATOM 1451 C C . ARG A 1 182 ? 24.209 -11.698 -10.840 1.00 83.38 182 ARG A C 1
ATOM 1453 O O . ARG A 1 182 ? 24.569 -10.565 -11.140 1.00 83.38 182 ARG A O 1
ATOM 1460 N N . GLN A 1 183 ? 23.814 -12.605 -11.733 1.00 86.00 183 GLN A N 1
ATOM 1461 C CA . GLN A 1 183 ? 23.748 -12.334 -13.163 1.00 86.00 183 GLN A CA 1
ATOM 1462 C C . GLN A 1 183 ? 22.770 -11.198 -13.471 1.00 86.00 183 GLN A C 1
ATOM 1464 O O . GLN A 1 183 ? 23.170 -10.232 -14.115 1.00 86.00 183 GLN A O 1
ATOM 1469 N N . ARG A 1 184 ? 21.528 -11.258 -12.972 1.00 89.19 184 ARG A N 1
ATOM 1470 C CA . ARG A 1 184 ? 20.536 -10.194 -13.208 1.00 89.19 184 ARG A CA 1
ATOM 1471 C C . ARG A 1 184 ? 21.031 -8.834 -12.726 1.00 89.19 184 ARG A C 1
ATOM 1473 O O . ARG A 1 184 ? 20.934 -7.847 -13.450 1.00 89.19 184 ARG A O 1
ATOM 1480 N N . ARG A 1 185 ? 21.632 -8.779 -11.536 1.00 88.25 185 ARG A N 1
ATOM 1481 C CA . ARG A 1 185 ? 22.237 -7.549 -11.004 1.00 88.25 185 ARG A CA 1
ATOM 1482 C C . ARG A 1 185 ? 23.401 -7.043 -11.859 1.00 88.25 185 ARG A C 1
ATOM 1484 O O . ARG A 1 185 ? 23.467 -5.848 -12.130 1.00 88.25 185 ARG A O 1
ATOM 1491 N N . ALA A 1 186 ? 24.269 -7.935 -12.332 1.00 88.94 186 ALA A N 1
ATOM 1492 C CA . ALA A 1 186 ? 25.378 -7.575 -13.212 1.00 88.94 186 ALA A CA 1
ATOM 1493 C C . ALA A 1 186 ? 24.896 -7.044 -14.573 1.00 88.94 186 ALA A C 1
ATOM 1495 O O . ALA A 1 186 ? 25.506 -6.127 -15.119 1.00 88.94 186 ALA A O 1
ATOM 1496 N N . LEU A 1 187 ? 23.796 -7.580 -15.117 1.00 92.00 187 LEU A N 1
ATOM 1497 C CA . LEU A 1 187 ? 23.183 -7.061 -16.342 1.00 92.00 187 LEU A CA 1
ATOM 1498 C C . LEU A 1 187 ? 22.619 -5.653 -16.132 1.00 92.00 187 LEU A C 1
ATOM 1500 O O . LEU A 1 187 ? 22.903 -4.777 -16.949 1.00 92.00 187 LEU A O 1
ATOM 1504 N N . ILE A 1 188 ? 21.902 -5.419 -15.024 1.00 92.50 188 ILE A N 1
ATOM 1505 C CA . ILE A 1 188 ? 21.396 -4.084 -14.662 1.00 92.50 188 ILE A CA 1
ATOM 1506 C C . ILE A 1 188 ? 22.558 -3.091 -14.563 1.00 92.50 188 ILE A C 1
ATOM 1508 O O . ILE A 1 188 ? 22.526 -2.025 -15.171 1.00 92.50 188 ILE A O 1
ATOM 1512 N N . GLU A 1 189 ? 23.614 -3.445 -13.828 1.00 91.81 189 GLU A N 1
ATOM 1513 C CA . GLU A 1 189 ? 24.783 -2.582 -13.644 1.00 91.81 189 GLU A CA 1
ATOM 1514 C C . GLU A 1 189 ? 25.499 -2.300 -14.972 1.00 91.81 189 GLU A C 1
ATOM 1516 O O . GLU A 1 189 ? 25.845 -1.153 -15.269 1.00 91.81 189 GLU A O 1
ATOM 1521 N N . LYS A 1 190 ? 25.670 -3.327 -15.813 1.00 92.81 190 LYS A N 1
ATOM 1522 C CA . LYS A 1 190 ? 26.277 -3.193 -17.140 1.00 92.81 190 LYS A CA 1
ATOM 1523 C C . LYS A 1 190 ? 25.467 -2.258 -18.034 1.00 92.81 190 LYS A C 1
ATOM 1525 O O . LYS A 1 190 ? 26.059 -1.426 -18.712 1.00 92.81 190 LYS A O 1
ATOM 1530 N N . TRP A 1 191 ? 24.141 -2.358 -18.033 1.00 94.81 191 TRP A N 1
ATOM 1531 C CA . TRP A 1 191 ? 23.290 -1.470 -18.827 1.00 94.81 191 TRP A CA 1
ATOM 1532 C C . TRP A 1 191 ? 23.269 -0.037 -18.282 1.00 94.81 191 TRP A C 1
ATOM 1534 O O . TRP A 1 191 ? 23.417 0.910 -19.056 1.00 94.81 191 TRP A O 1
ATOM 1544 N N . ALA A 1 192 ? 23.174 0.125 -16.957 1.00 93.00 192 ALA A N 1
ATOM 1545 C CA . ALA A 1 192 ? 23.195 1.427 -16.284 1.00 93.00 192 ALA A CA 1
ATOM 1546 C C . ALA A 1 192 ? 24.491 2.211 -16.550 1.00 93.00 192 ALA A C 1
ATOM 1548 O O . ALA A 1 192 ? 24.466 3.427 -16.725 1.00 93.00 192 ALA A O 1
ATOM 1549 N N . THR A 1 193 ? 25.630 1.516 -16.594 1.00 91.56 193 THR A N 1
ATOM 1550 C CA . THR A 1 193 ? 26.961 2.127 -16.767 1.00 91.56 193 THR A CA 1
ATOM 1551 C C . THR A 1 193 ? 27.438 2.180 -18.220 1.00 91.56 193 THR A C 1
ATOM 1553 O O . THR A 1 193 ? 28.434 2.845 -18.514 1.00 91.56 193 THR A O 1
ATOM 1556 N N . ALA A 1 194 ? 26.741 1.514 -19.145 1.00 92.81 194 ALA A N 1
ATOM 1557 C CA . ALA A 1 194 ? 27.092 1.517 -20.559 1.00 92.81 194 ALA A CA 1
ATOM 1558 C C . ALA A 1 194 ? 26.943 2.905 -21.205 1.00 92.81 194 ALA A C 1
ATOM 1560 O O . ALA A 1 194 ? 26.115 3.731 -20.801 1.00 92.81 194 ALA A O 1
ATOM 1561 N N . SER A 1 195 ? 27.722 3.134 -22.269 1.00 94.75 195 SER A N 1
ATOM 1562 C CA . SER A 1 195 ? 27.600 4.332 -23.101 1.00 94.75 195 SER A CA 1
ATOM 1563 C C . SER A 1 195 ? 26.231 4.399 -23.784 1.00 94.75 195 SER A C 1
ATOM 1565 O O . SER A 1 195 ? 25.589 3.376 -24.035 1.00 94.75 195 SER A O 1
ATOM 1567 N N . GLN A 1 196 ? 25.796 5.611 -24.139 1.00 94.88 196 GLN A N 1
ATOM 1568 C CA . GLN A 1 196 ? 24.557 5.780 -24.902 1.00 94.88 196 GLN A CA 1
ATOM 1569 C C . GLN A 1 196 ? 24.625 5.017 -26.232 1.00 94.88 196 GLN A C 1
ATOM 1571 O O . GLN A 1 196 ? 23.691 4.303 -26.565 1.00 94.88 196 GLN A O 1
ATOM 1576 N N . GLU A 1 197 ? 25.758 5.076 -26.941 1.00 96.38 197 GLU A N 1
ATOM 1577 C CA . GLU A 1 197 ? 25.965 4.349 -28.204 1.00 96.38 197 GLU A CA 1
ATOM 1578 C C . GLU A 1 197 ? 25.752 2.835 -28.060 1.00 96.38 197 GLU A C 1
ATOM 1580 O O . GLU A 1 197 ? 25.148 2.205 -28.928 1.00 96.38 197 GLU A O 1
ATOM 1585 N N . PHE A 1 198 ? 26.198 2.246 -26.943 1.00 96.44 198 PHE A N 1
ATOM 1586 C CA . PHE A 1 198 ? 25.959 0.835 -26.654 1.00 96.44 198 PHE A CA 1
ATOM 1587 C C . PHE A 1 198 ? 24.459 0.544 -26.547 1.00 96.44 198 PHE A C 1
ATOM 1589 O O . PHE A 1 198 ? 23.975 -0.378 -27.205 1.00 96.44 198 PHE A O 1
ATOM 1596 N N . ARG A 1 199 ? 23.717 1.343 -25.771 1.00 96.06 199 ARG A N 1
ATOM 1597 C CA . ARG A 1 199 ? 22.271 1.160 -25.558 1.00 96.06 199 ARG A CA 1
ATOM 1598 C C . ARG A 1 199 ? 21.473 1.375 -26.848 1.00 96.06 199 ARG A C 1
ATOM 1600 O O . ARG A 1 199 ? 20.644 0.535 -27.198 1.00 96.06 199 ARG A O 1
ATOM 1607 N N . GLU A 1 200 ? 21.808 2.408 -27.620 1.00 96.12 200 GLU A N 1
ATOM 1608 C CA . GLU A 1 200 ? 21.204 2.689 -28.933 1.00 96.12 200 GLU A CA 1
ATOM 1609 C C . GLU A 1 200 ? 21.438 1.557 -29.946 1.00 96.12 200 GLU A C 1
ATOM 1611 O O . GLU A 1 200 ? 20.570 1.257 -30.771 1.00 96.12 200 GLU A O 1
ATOM 1616 N N . SER A 1 201 ? 22.580 0.862 -29.871 1.00 96.62 201 SER A N 1
ATOM 1617 C CA . SER A 1 201 ? 22.859 -0.274 -30.761 1.00 96.62 201 SER A CA 1
ATOM 1618 C C . SER A 1 201 ? 21.894 -1.451 -30.568 1.00 96.62 201 SER A C 1
ATOM 1620 O O . SER A 1 201 ? 21.613 -2.165 -31.528 1.00 96.62 201 SER A O 1
ATOM 1622 N N . TYR A 1 202 ? 21.375 -1.666 -29.354 1.00 96.38 202 TYR A N 1
ATOM 1623 C CA . TYR A 1 202 ? 20.329 -2.663 -29.100 1.00 96.38 202 TYR A CA 1
ATOM 1624 C C . TYR A 1 202 ? 18.950 -2.095 -29.419 1.00 96.38 202 TYR A C 1
ATOM 1626 O O . TYR A 1 202 ? 18.152 -2.755 -30.079 1.00 96.38 202 TYR A O 1
ATOM 1634 N N . HIS A 1 203 ? 18.695 -0.852 -29.015 1.00 95.12 203 HIS A N 1
ATOM 1635 C CA . HIS A 1 203 ? 17.413 -0.187 -29.219 1.00 95.12 203 HIS A CA 1
ATOM 1636 C C . HIS A 1 203 ? 17.022 -0.094 -30.705 1.00 95.12 203 HIS A C 1
ATOM 1638 O O . HIS A 1 203 ? 15.877 -0.359 -31.056 1.00 95.12 203 HIS A O 1
ATOM 1644 N N . SER A 1 204 ? 17.985 0.191 -31.589 1.00 94.38 204 SER A N 1
ATOM 1645 C CA . SER A 1 204 ? 17.785 0.253 -33.047 1.00 94.38 204 SER A CA 1
ATOM 1646 C C . SER A 1 204 ? 17.600 -1.106 -33.733 1.00 94.38 204 SER A C 1
ATOM 1648 O O . SER A 1 204 ? 17.025 -1.163 -34.818 1.00 94.38 204 SER A O 1
ATOM 1650 N N . ARG A 1 205 ? 18.085 -2.200 -33.129 1.00 94.50 205 ARG A N 1
ATOM 1651 C CA . ARG A 1 205 ? 17.912 -3.571 -33.646 1.00 94.50 205 ARG A CA 1
ATOM 1652 C C . ARG A 1 205 ? 16.652 -4.258 -33.124 1.00 94.50 205 ARG A C 1
ATOM 1654 O O . ARG A 1 205 ? 16.271 -5.291 -33.668 1.00 94.50 205 ARG A O 1
ATOM 1661 N N . SER A 1 206 ? 16.057 -3.732 -32.057 1.00 91.00 206 SER A N 1
ATOM 1662 C CA . SER A 1 206 ? 14.868 -4.303 -31.432 1.00 91.00 206 SER A CA 1
ATOM 1663 C C . SER A 1 206 ? 13.646 -4.146 -32.336 1.00 91.00 206 SER A C 1
ATOM 1665 O O . SER A 1 206 ? 13.416 -3.077 -32.900 1.00 91.00 206 SER A O 1
ATOM 1667 N N . ALA A 1 207 ? 12.854 -5.214 -32.462 1.00 83.38 207 ALA A N 1
ATOM 1668 C CA . ALA A 1 207 ? 11.615 -5.218 -33.240 1.00 83.38 207 ALA A CA 1
ATOM 1669 C C . ALA A 1 207 ? 10.424 -4.585 -32.489 1.00 83.38 207 ALA A C 1
ATOM 1671 O O . ALA A 1 207 ? 9.341 -4.484 -33.062 1.00 83.38 207 ALA A O 1
ATOM 1672 N N . GLY A 1 208 ? 10.635 -4.140 -31.242 1.00 82.44 208 GLY A N 1
ATOM 1673 C CA . GLY A 1 208 ? 9.585 -3.670 -30.338 1.00 82.44 208 GLY A CA 1
ATOM 1674 C C . GLY A 1 208 ? 8.991 -4.806 -29.502 1.00 82.44 208 GLY A C 1
ATOM 1675 O O . GLY A 1 208 ? 9.039 -5.971 -29.895 1.00 82.44 208 GLY A O 1
ATOM 1676 N N . TYR A 1 209 ? 8.452 -4.450 -28.338 1.00 88.19 209 TYR A N 1
ATOM 1677 C CA . TYR A 1 209 ? 7.808 -5.362 -27.388 1.00 88.19 209 TYR A CA 1
ATOM 1678 C C . TYR A 1 209 ? 6.414 -4.840 -27.045 1.00 88.19 209 TYR A C 1
ATOM 1680 O O . TYR A 1 209 ? 6.123 -3.664 -27.260 1.00 88.19 209 TYR A O 1
ATOM 1688 N N . THR A 1 210 ? 5.548 -5.713 -26.531 1.00 86.88 210 THR A N 1
ATOM 1689 C CA . THR A 1 210 ? 4.193 -5.328 -26.110 1.00 86.88 210 THR A CA 1
ATOM 1690 C C . THR A 1 210 ? 4.153 -4.760 -24.696 1.00 86.88 210 THR A C 1
ATOM 1692 O O . THR A 1 210 ? 3.245 -4.003 -24.372 1.00 86.88 210 THR A O 1
ATOM 1695 N N . SER A 1 211 ? 5.135 -5.111 -23.868 1.00 90.06 211 SER A N 1
ATOM 1696 C CA . SER A 1 211 ? 5.287 -4.660 -22.493 1.00 90.06 211 SER A CA 1
ATOM 1697 C C . SER A 1 211 ? 6.762 -4.483 -22.141 1.00 90.06 211 SER A C 1
ATOM 1699 O O . SER A 1 211 ? 7.637 -5.188 -22.644 1.00 90.06 211 SER A O 1
ATOM 1701 N N . ALA A 1 212 ? 7.045 -3.572 -21.209 1.00 91.44 212 ALA A N 1
ATOM 1702 C CA . ALA A 1 212 ? 8.383 -3.366 -20.663 1.00 91.44 212 ALA A CA 1
ATOM 1703 C C . ALA A 1 212 ? 8.895 -4.542 -19.807 1.00 91.44 212 ALA A C 1
ATOM 1705 O O . ALA A 1 212 ? 10.077 -4.558 -19.456 1.00 91.44 212 ALA A O 1
ATOM 1706 N N . VAL A 1 213 ? 8.037 -5.518 -19.484 1.00 91.44 213 VAL A N 1
ATOM 1707 C CA . VAL A 1 213 ? 8.371 -6.735 -18.717 1.00 91.44 213 VAL A CA 1
ATOM 1708 C C . VAL A 1 213 ? 8.202 -8.027 -19.528 1.00 91.44 213 VAL A C 1
ATOM 1710 O O . VAL A 1 213 ? 8.059 -9.104 -18.950 1.00 91.44 213 VAL A O 1
ATOM 1713 N N . ASP A 1 214 ? 8.261 -7.947 -20.863 1.00 91.19 214 ASP A N 1
ATOM 1714 C CA . ASP A 1 214 ? 8.203 -9.099 -21.784 1.00 91.19 214 ASP A CA 1
ATOM 1715 C C . ASP A 1 214 ? 9.494 -9.956 -21.759 1.00 91.19 214 ASP A C 1
ATOM 1717 O O . ASP A 1 214 ? 10.076 -10.292 -22.790 1.00 91.19 214 ASP A O 1
ATOM 1721 N N . TYR A 1 215 ? 9.971 -10.322 -20.569 1.00 90.38 215 TYR A N 1
ATOM 1722 C CA . TYR A 1 215 ? 11.142 -11.179 -20.403 1.00 90.38 215 TYR A CA 1
ATOM 1723 C C . TYR A 1 215 ? 10.838 -12.641 -20.766 1.00 90.38 215 TYR A C 1
ATOM 1725 O O . TYR A 1 215 ? 9.722 -13.129 -20.542 1.00 90.38 215 TYR A O 1
ATOM 1733 N N . PRO A 1 216 ? 11.841 -13.413 -21.227 1.00 87.62 216 PRO A N 1
ATOM 1734 C CA . PRO A 1 216 ? 11.667 -14.833 -21.505 1.00 87.62 216 PRO A CA 1
ATOM 1735 C C . PRO A 1 216 ? 11.176 -15.618 -20.281 1.00 87.62 216 PRO A C 1
ATOM 1737 O O . PRO A 1 216 ? 11.697 -15.476 -19.172 1.00 87.62 216 PRO A O 1
ATOM 1740 N N . ALA A 1 217 ? 10.247 -16.557 -20.491 1.00 85.19 217 ALA A N 1
ATOM 1741 C CA . ALA A 1 217 ? 9.692 -17.398 -19.422 1.00 85.19 217 ALA A CA 1
ATOM 1742 C C . ALA A 1 217 ? 10.769 -18.152 -18.614 1.00 85.19 217 ALA A C 1
ATOM 1744 O O . ALA A 1 217 ? 10.593 -18.408 -17.423 1.00 85.19 217 ALA A O 1
ATOM 1745 N N . GLN A 1 218 ? 11.907 -18.474 -19.240 1.00 82.88 218 GLN A N 1
ATOM 1746 C CA . GLN A 1 218 ? 13.050 -19.089 -18.567 1.00 82.88 218 GLN A CA 1
ATOM 1747 C C . GLN A 1 218 ? 13.628 -18.186 -17.467 1.00 82.88 218 GLN A C 1
ATOM 1749 O O . GLN A 1 218 ? 13.938 -18.686 -16.386 1.00 82.88 218 GLN A O 1
ATOM 1754 N N . VAL A 1 219 ? 13.731 -16.878 -17.706 1.00 83.25 219 VAL A N 1
ATOM 1755 C CA . VAL A 1 219 ? 14.228 -15.894 -16.731 1.00 83.25 219 VAL A CA 1
ATOM 1756 C C . VAL A 1 219 ? 13.220 -15.737 -15.598 1.00 83.25 219 VAL A C 1
ATOM 1758 O O . VAL A 1 219 ? 13.583 -15.805 -14.424 1.00 83.25 219 VAL A O 1
ATOM 1761 N N . LEU A 1 220 ? 11.935 -15.637 -15.946 1.00 85.88 220 LEU A N 1
ATOM 1762 C CA . LEU A 1 220 ? 10.854 -15.497 -14.973 1.00 85.88 220 LEU A CA 1
ATOM 1763 C C . LEU A 1 220 ? 10.712 -16.733 -14.070 1.00 85.88 220 LEU A C 1
ATOM 1765 O O . LEU A 1 220 ? 10.466 -16.594 -12.875 1.00 85.88 220 LEU A O 1
ATOM 1769 N N . SER A 1 221 ? 10.940 -17.939 -14.602 1.00 81.94 221 SER A N 1
ATOM 1770 C CA . SER A 1 221 ? 10.862 -19.194 -13.835 1.00 81.94 221 SER A CA 1
ATOM 1771 C C . SER A 1 221 ? 11.927 -19.330 -12.738 1.00 81.94 221 SER A C 1
ATOM 1773 O O . SER A 1 221 ? 11.750 -20.107 -11.801 1.00 81.94 221 SER A O 1
ATOM 1775 N N . GLN A 1 222 ? 13.024 -18.571 -12.833 1.00 79.75 222 GLN A N 1
ATOM 1776 C CA . GLN A 1 222 ? 14.094 -18.549 -11.831 1.00 79.75 222 GLN A CA 1
ATOM 1777 C C . GLN A 1 222 ? 13.806 -17.577 -10.679 1.00 79.75 222 GLN A C 1
ATOM 1779 O O . GLN A 1 222 ? 14.539 -17.560 -9.687 1.00 79.75 222 GLN A O 1
ATOM 1784 N N . LEU A 1 223 ? 12.784 -16.727 -10.809 1.00 80.56 223 LEU A N 1
ATOM 1785 C CA . LEU A 1 223 ? 12.422 -15.758 -9.784 1.00 80.56 223 LEU A CA 1
ATOM 1786 C C . LEU A 1 223 ? 11.596 -16.442 -8.698 1.00 80.56 223 LEU A C 1
ATOM 1788 O O . LEU A 1 223 ? 10.606 -17.121 -8.968 1.00 80.56 223 LEU A O 1
ATOM 1792 N N . ALA A 1 224 ? 11.976 -16.224 -7.440 1.00 76.75 224 ALA A N 1
ATOM 1793 C CA . ALA A 1 224 ? 11.144 -16.646 -6.326 1.00 76.75 224 ALA A CA 1
ATOM 1794 C C . ALA A 1 224 ? 9.822 -15.859 -6.368 1.00 76.75 224 ALA A C 1
ATOM 1796 O O . ALA A 1 224 ? 9.857 -14.622 -6.383 1.00 76.75 224 ALA A O 1
ATOM 1797 N N . PRO A 1 225 ? 8.651 -16.519 -6.373 1.00 72.06 225 PRO A N 1
ATOM 1798 C CA . PRO A 1 225 ? 7.394 -15.800 -6.406 1.00 72.06 225 PRO A CA 1
ATOM 1799 C C . PRO A 1 225 ? 7.212 -14.947 -5.149 1.00 72.06 225 PRO A C 1
ATOM 1801 O O . PRO A 1 225 ? 7.319 -15.454 -4.030 1.00 72.06 225 PRO A O 1
ATOM 1804 N N . ARG A 1 226 ? 6.958 -13.643 -5.330 1.00 77.56 226 ARG A N 1
ATOM 1805 C CA . ARG A 1 226 ? 6.511 -12.778 -4.238 1.00 77.56 226 ARG A CA 1
ATOM 1806 C C . ARG A 1 226 ? 5.037 -13.086 -3.969 1.00 77.56 226 ARG A C 1
ATOM 1808 O O . ARG A 1 226 ? 4.288 -13.269 -4.931 1.00 77.56 226 ARG A O 1
ATOM 1815 N N . PRO A 1 227 ? 4.601 -13.158 -2.702 1.00 80.06 227 PRO A N 1
ATOM 1816 C CA . PRO A 1 227 ? 3.178 -13.117 -2.416 1.00 80.06 227 PRO A CA 1
ATOM 1817 C C . PRO A 1 227 ? 2.592 -11.836 -3.019 1.00 80.06 227 PRO A C 1
ATOM 1819 O O . PRO A 1 227 ? 3.113 -10.746 -2.785 1.00 80.06 227 PRO A O 1
ATOM 1822 N N . ASN A 1 228 ? 1.513 -11.963 -3.786 1.00 82.62 228 ASN A N 1
ATOM 1823 C CA . ASN A 1 228 ? 0.741 -10.813 -4.236 1.00 82.62 228 ASN A CA 1
ATOM 1824 C C . ASN A 1 228 ? 0.048 -10.198 -3.014 1.00 82.62 228 ASN A C 1
ATOM 1826 O O . ASN A 1 228 ? -1.001 -10.666 -2.567 1.00 82.62 228 ASN A O 1
ATOM 1830 N N . LYS A 1 229 ? 0.728 -9.226 -2.406 1.00 87.06 229 LYS A N 1
ATOM 1831 C CA . LYS A 1 229 ? 0.342 -8.598 -1.149 1.00 87.06 229 LYS A CA 1
ATOM 1832 C C . LYS A 1 229 ? 0.787 -7.142 -1.143 1.00 87.06 229 LYS A C 1
ATOM 1834 O O . LYS A 1 229 ? 1.982 -6.845 -1.106 1.00 87.06 229 LYS A O 1
ATOM 1839 N N . ARG A 1 230 ? -0.188 -6.239 -1.195 1.00 90.44 230 ARG A N 1
ATOM 1840 C CA . ARG A 1 230 ? 0.002 -4.781 -1.248 1.00 90.44 230 ARG A CA 1
ATOM 1841 C C . ARG A 1 230 ? -0.241 -4.090 0.095 1.00 90.44 230 ARG A C 1
ATOM 1843 O O . ARG A 1 230 ? -0.069 -2.880 0.197 1.00 90.44 230 ARG A O 1
ATOM 1850 N N . PHE A 1 231 ? -0.611 -4.851 1.128 1.00 92.81 231 PHE A N 1
ATOM 1851 C CA . PHE A 1 231 ? -0.703 -4.366 2.503 1.00 92.81 231 PHE A CA 1
ATOM 1852 C C . PHE A 1 231 ? 0.631 -4.534 3.233 1.00 92.81 231 PHE A C 1
ATOM 1854 O O . PHE A 1 231 ? 1.078 -5.659 3.463 1.00 92.81 231 PHE A O 1
ATOM 1861 N N . LEU A 1 232 ? 1.262 -3.415 3.583 1.00 92.69 232 LEU A N 1
ATOM 1862 C CA . LEU A 1 232 ? 2.630 -3.318 4.079 1.00 92.69 232 LEU A CA 1
ATOM 1863 C C . LEU A 1 232 ? 2.699 -2.579 5.419 1.00 92.69 232 LEU A C 1
ATOM 1865 O O . LEU A 1 232 ? 1.937 -1.648 5.680 1.00 92.69 232 LEU A O 1
ATOM 1869 N N . CYS A 1 233 ? 3.679 -2.938 6.243 1.00 92.56 233 CYS A N 1
ATOM 1870 C CA . CYS A 1 233 ? 4.077 -2.169 7.414 1.00 92.56 233 CYS A CA 1
ATOM 1871 C C . CYS A 1 233 ? 5.572 -1.855 7.330 1.00 92.56 233 CYS A C 1
ATOM 1873 O O . CYS A 1 233 ? 6.396 -2.768 7.273 1.00 92.56 233 CYS A O 1
ATOM 1875 N N . LEU A 1 234 ? 5.898 -0.560 7.310 1.00 90.75 234 LEU A N 1
ATOM 1876 C CA . LEU A 1 234 ? 7.271 -0.037 7.257 1.00 90.75 234 LEU A CA 1
ATOM 1877 C C . LEU A 1 234 ? 7.794 0.349 8.647 1.00 90.75 234 LEU A C 1
ATOM 1879 O O . LEU A 1 234 ? 8.975 0.637 8.828 1.00 90.75 234 LEU A O 1
ATOM 1883 N N . ALA A 1 235 ? 6.900 0.428 9.635 1.00 87.56 235 ALA A N 1
ATOM 1884 C CA . ALA A 1 235 ? 7.254 0.834 10.983 1.00 87.56 235 ALA A CA 1
ATOM 1885 C C . ALA A 1 235 ? 8.070 -0.261 11.700 1.00 87.56 235 ALA A C 1
ATOM 1887 O O . ALA A 1 235 ? 7.770 -1.449 11.561 1.00 87.56 235 ALA A O 1
ATOM 1888 N N . PRO A 1 236 ? 9.052 0.109 12.541 1.00 86.25 236 PRO A N 1
ATOM 1889 C CA . PRO A 1 236 ? 9.734 -0.854 13.392 1.00 86.25 236 PRO A CA 1
ATOM 1890 C C . PRO A 1 236 ? 8.777 -1.337 14.492 1.00 86.25 236 PRO A C 1
ATOM 1892 O O . PRO A 1 236 ? 8.323 -0.550 15.323 1.00 86.25 236 PRO A O 1
ATOM 1895 N N . ILE A 1 237 ? 8.470 -2.637 14.496 1.00 88.44 237 ILE A N 1
ATOM 1896 C CA . ILE A 1 237 ? 7.453 -3.255 15.374 1.00 88.44 237 ILE A CA 1
ATOM 1897 C C . ILE A 1 237 ? 7.988 -4.435 16.196 1.00 88.44 237 ILE A C 1
ATOM 1899 O O . ILE A 1 237 ? 7.229 -5.276 16.665 1.00 88.44 237 ILE A O 1
ATOM 1903 N N . ASN A 1 238 ? 9.303 -4.567 16.351 1.00 88.62 238 ASN A N 1
ATOM 1904 C CA . ASN A 1 238 ? 9.855 -5.647 17.164 1.00 88.62 238 ASN A CA 1
ATOM 1905 C C . ASN A 1 238 ? 9.386 -5.503 18.629 1.00 88.62 238 ASN A C 1
ATOM 1907 O O . ASN A 1 238 ? 9.465 -4.420 19.201 1.00 88.62 238 ASN A O 1
ATOM 1911 N N . ARG A 1 239 ? 8.909 -6.594 19.240 1.00 89.69 239 ARG A N 1
ATOM 1912 C CA . ARG A 1 239 ? 8.294 -6.573 20.580 1.00 89.69 239 ARG A CA 1
ATOM 1913 C C . ARG A 1 239 ? 9.241 -6.146 21.699 1.00 89.69 239 ARG A C 1
ATOM 1915 O O . ARG A 1 239 ? 8.794 -5.561 22.675 1.00 89.69 239 ARG A O 1
ATOM 1922 N N . GLU A 1 240 ? 10.530 -6.425 21.557 1.00 88.31 240 GLU A N 1
ATOM 1923 C CA . GLU A 1 240 ? 11.536 -6.122 22.578 1.00 88.31 240 GLU A CA 1
ATOM 1924 C C . GLU A 1 240 ? 12.063 -4.693 22.431 1.00 88.31 240 GLU A C 1
ATOM 1926 O O . GLU A 1 240 ? 12.210 -3.968 23.411 1.00 88.31 240 GLU A O 1
ATOM 1931 N N . THR A 1 241 ? 12.330 -4.272 21.193 1.00 88.81 241 THR A N 1
ATOM 1932 C CA . THR A 1 241 ? 12.964 -2.976 20.906 1.00 88.81 241 THR A CA 1
ATOM 1933 C C . THR A 1 241 ? 11.959 -1.855 20.638 1.00 88.81 241 THR A C 1
ATOM 1935 O O . THR A 1 241 ? 12.261 -0.694 20.896 1.00 88.81 241 THR A O 1
ATOM 1938 N N . HIS A 1 242 ? 10.758 -2.183 20.155 1.00 90.00 242 HIS A N 1
ATOM 1939 C CA . HIS A 1 242 ? 9.689 -1.245 19.794 1.00 90.00 242 HIS A CA 1
ATOM 1940 C C . HIS A 1 242 ? 8.301 -1.720 20.284 1.00 90.00 242 HIS A C 1
ATOM 1942 O O . HIS A 1 242 ? 7.344 -1.751 19.500 1.00 90.00 242 HIS A O 1
ATOM 1948 N N . PRO A 1 243 ? 8.139 -2.053 21.584 1.00 93.88 243 PRO A N 1
ATOM 1949 C CA . PRO A 1 243 ? 6.890 -2.604 22.121 1.00 93.88 243 PRO A CA 1
ATOM 1950 C C . PRO A 1 243 ? 5.685 -1.698 21.861 1.00 93.88 243 PRO A C 1
ATOM 1952 O O . PRO A 1 243 ? 4.615 -2.174 21.504 1.00 93.88 243 PRO A O 1
ATOM 1955 N N . ARG A 1 244 ? 5.853 -0.374 21.970 1.00 93.88 244 ARG A N 1
ATOM 1956 C CA . ARG A 1 244 ? 4.759 0.584 21.751 1.00 93.88 244 ARG A CA 1
ATOM 1957 C C . ARG A 1 244 ? 4.241 0.560 20.312 1.00 93.88 244 ARG A C 1
ATOM 1959 O O . ARG A 1 244 ? 3.032 0.536 20.113 1.00 93.88 244 ARG A O 1
ATOM 1966 N N . SER A 1 245 ? 5.143 0.520 19.331 1.00 93.31 245 SER A N 1
ATOM 1967 C CA . SER A 1 245 ? 4.780 0.382 17.918 1.00 93.31 245 SER A CA 1
ATOM 1968 C C . SER A 1 245 ? 4.052 -0.939 17.676 1.00 93.31 245 SER A C 1
ATOM 1970 O O . SER A 1 245 ? 3.016 -0.958 17.023 1.00 93.31 245 SER A O 1
ATOM 1972 N N . TYR A 1 246 ? 4.536 -2.039 18.259 1.00 94.94 246 TYR A N 1
ATOM 1973 C CA . TYR A 1 246 ? 3.859 -3.330 18.145 1.00 94.94 246 TYR A CA 1
ATOM 1974 C C . TYR A 1 246 ? 2.429 -3.289 18.709 1.00 94.94 246 TYR A C 1
ATOM 1976 O O . TYR A 1 246 ? 1.491 -3.717 18.042 1.00 94.94 246 TYR A O 1
ATOM 1984 N N . ILE A 1 247 ? 2.234 -2.702 19.895 1.00 96.50 247 ILE A N 1
ATOM 1985 C CA . ILE A 1 247 ? 0.905 -2.538 20.508 1.00 96.50 247 ILE A CA 1
ATOM 1986 C C . ILE A 1 247 ? -0.009 -1.686 19.620 1.00 96.50 247 ILE A C 1
ATOM 1988 O O . ILE A 1 247 ? -1.173 -2.032 19.408 1.00 96.50 247 ILE A O 1
ATOM 1992 N N . HIS A 1 248 ? 0.513 -0.585 19.072 1.00 97.19 248 HIS A N 1
ATOM 1993 C CA . HIS A 1 248 ? -0.228 0.251 18.127 1.00 97.19 248 HIS A CA 1
ATOM 1994 C C . HIS A 1 248 ? -0.604 -0.524 16.864 1.00 97.19 248 HIS A C 1
ATOM 1996 O O . HIS A 1 248 ? -1.711 -0.330 16.370 1.00 97.19 248 HIS A O 1
ATOM 2002 N N . LEU A 1 249 ? 0.249 -1.437 16.386 1.00 96.69 249 LEU A N 1
ATOM 2003 C CA . LEU A 1 249 ? -0.049 -2.271 15.222 1.00 96.69 249 LEU A CA 1
ATOM 2004 C C . LEU A 1 249 ? -1.177 -3.246 15.532 1.00 96.69 249 LEU A C 1
ATOM 2006 O O . LEU A 1 249 ? -2.147 -3.287 14.786 1.00 96.69 249 LEU A O 1
ATOM 2010 N N . VAL A 1 250 ? -1.086 -3.990 16.637 1.00 96.56 250 VAL A N 1
ATOM 2011 C CA . VAL A 1 250 ? -2.150 -4.916 17.055 1.00 96.56 250 VAL A CA 1
ATOM 2012 C C . VAL A 1 250 ? -3.482 -4.173 17.139 1.00 96.56 250 VAL A C 1
ATOM 2014 O O . VAL A 1 250 ? -4.460 -4.575 16.512 1.00 96.56 250 VAL A O 1
ATOM 2017 N N . LYS A 1 251 ? -3.502 -3.029 17.832 1.00 97.38 251 LYS A N 1
ATOM 2018 C CA . LYS A 1 251 ? -4.695 -2.185 17.953 1.00 97.38 251 LYS A CA 1
ATOM 2019 C C . LYS A 1 251 ? -5.207 -1.729 16.586 1.00 97.38 251 LYS A C 1
ATOM 2021 O O . LYS A 1 251 ? -6.397 -1.840 16.317 1.00 97.38 251 LYS A O 1
ATOM 2026 N N . PHE A 1 252 ? -4.323 -1.258 15.710 1.00 97.31 252 PHE A N 1
ATOM 2027 C CA . PHE A 1 252 ? -4.667 -0.830 14.355 1.00 97.31 252 PHE A CA 1
ATOM 2028 C C . PHE A 1 252 ? -5.332 -1.949 13.544 1.00 97.31 252 PHE A C 1
ATOM 2030 O O . PHE A 1 252 ? -6.358 -1.716 12.909 1.00 97.31 252 PHE A O 1
ATOM 2037 N N . LEU A 1 253 ? -4.775 -3.162 13.589 1.00 95.25 253 LEU A N 1
ATOM 2038 C CA . LEU A 1 253 ? -5.312 -4.311 12.860 1.00 95.25 253 LEU A CA 1
ATOM 2039 C C . LEU A 1 253 ? -6.680 -4.733 13.397 1.00 95.25 253 LEU A C 1
ATOM 2041 O O . LEU A 1 253 ? -7.574 -5.033 12.616 1.00 95.25 253 LEU A O 1
ATOM 2045 N N . ILE A 1 254 ? -6.891 -4.673 14.713 1.00 95.06 254 ILE A N 1
ATOM 2046 C CA . ILE A 1 254 ? -8.211 -4.920 15.309 1.00 95.06 254 ILE A CA 1
ATOM 2047 C C . ILE A 1 254 ? -9.229 -3.877 14.833 1.00 95.06 254 ILE A C 1
ATOM 2049 O O . ILE A 1 254 ? -10.373 -4.215 14.532 1.00 95.06 254 ILE A O 1
ATOM 2053 N N . LEU A 1 255 ? -8.825 -2.609 14.713 1.00 95.31 255 LEU A N 1
ATOM 2054 C CA . LEU A 1 255 ? -9.705 -1.540 14.238 1.00 95.31 255 LEU A CA 1
ATOM 2055 C C . LEU A 1 255 ? -10.151 -1.715 12.773 1.00 95.31 255 LEU A C 1
ATOM 2057 O O . LEU A 1 255 ? -11.181 -1.148 12.409 1.00 95.31 255 LEU A O 1
ATOM 2061 N N . LEU A 1 256 ? -9.448 -2.503 11.946 1.00 92.88 256 LEU A N 1
ATOM 2062 C CA . LEU A 1 256 ? -9.894 -2.838 10.582 1.00 92.88 256 LEU A CA 1
ATOM 2063 C C . LEU A 1 256 ? -11.159 -3.715 10.567 1.00 92.88 256 LEU A C 1
ATOM 2065 O O . LEU A 1 256 ? -11.882 -3.709 9.573 1.00 92.88 256 LEU A O 1
ATOM 2069 N N . TYR A 1 257 ? -11.466 -4.412 11.667 1.00 90.69 257 TYR A N 1
ATOM 2070 C CA . TYR A 1 257 ? -12.700 -5.195 11.836 1.00 90.69 257 TYR A CA 1
ATOM 2071 C C . TYR A 1 257 ? -13.896 -4.353 12.312 1.00 90.69 257 TYR A C 1
ATOM 2073 O O . TYR A 1 257 ? -15.008 -4.857 12.483 1.00 90.69 257 TYR A O 1
ATOM 2081 N N . VAL A 1 258 ? -13.698 -3.056 12.570 1.00 89.88 258 VAL A N 1
ATOM 2082 C CA . VAL A 1 258 ? -14.789 -2.147 12.933 1.00 89.88 258 VAL A CA 1
ATOM 2083 C C . VAL A 1 258 ? -15.401 -1.586 11.649 1.00 89.88 258 VAL A C 1
ATOM 2085 O O . VAL A 1 258 ? -14.919 -0.604 11.098 1.00 89.88 258 VAL A O 1
ATOM 2088 N N . HIS A 1 259 ? -16.490 -2.196 11.184 1.00 81.50 259 HIS A N 1
ATOM 2089 C CA . HIS A 1 259 ? -17.150 -1.824 9.927 1.00 81.50 259 HIS A CA 1
ATOM 2090 C C . HIS A 1 259 ? -18.272 -0.816 10.143 1.00 81.50 259 HIS A C 1
ATOM 2092 O O . HIS A 1 259 ? -19.273 -1.119 10.786 1.00 81.50 259 HIS A O 1
ATOM 2098 N N . GLN A 1 260 ? -18.122 0.380 9.581 1.00 77.19 260 GLN A N 1
ATOM 2099 C CA . GLN A 1 260 ? -19.179 1.387 9.615 1.00 77.19 260 GLN A CA 1
ATOM 2100 C C . GLN A 1 260 ? -20.240 1.214 8.526 1.00 77.19 260 GLN A C 1
ATOM 2102 O O . GLN A 1 260 ? -21.360 1.695 8.695 1.00 77.19 260 GLN A O 1
ATOM 2107 N N . ASP A 1 261 ? -19.890 0.572 7.413 1.00 65.88 261 ASP A N 1
ATOM 2108 C CA . ASP A 1 261 ? -20.830 0.286 6.338 1.00 65.88 261 ASP A CA 1
ATOM 2109 C C . ASP A 1 261 ? -21.588 -1.025 6.587 1.00 65.88 261 ASP A C 1
ATOM 2111 O O . ASP A 1 261 ? -21.084 -1.977 7.181 1.00 65.88 261 ASP A O 1
ATOM 2115 N N . GLU A 1 262 ? -22.838 -1.076 6.129 1.00 56.22 262 GLU A N 1
ATOM 2116 C CA . GLU A 1 262 ? -23.635 -2.309 6.134 1.00 56.22 262 GLU A CA 1
ATOM 2117 C C . GLU A 1 262 ? -23.265 -3.243 4.967 1.00 56.22 262 GLU A C 1
ATOM 2119 O O . GLU A 1 262 ? -23.833 -4.327 4.836 1.00 56.22 262 GLU A O 1
ATOM 2124 N N . TRP A 1 263 ? -22.358 -2.809 4.085 1.00 53.69 263 TRP A N 1
ATOM 2125 C CA . TRP A 1 263 ? -22.151 -3.404 2.764 1.00 53.69 263 TRP A CA 1
ATOM 2126 C C . TRP A 1 263 ? -21.170 -4.570 2.817 1.00 53.69 263 TRP A C 1
ATOM 2128 O O . TRP A 1 263 ? -21.330 -5.544 2.081 1.00 53.69 263 TRP A O 1
ATOM 2138 N N . SER A 1 264 ? -20.199 -4.514 3.728 1.00 57.38 264 SER A N 1
ATOM 2139 C CA . SER A 1 264 ? -19.216 -5.573 3.906 1.00 57.38 264 SER A CA 1
ATOM 2140 C C . SER A 1 264 ? -18.997 -5.858 5.391 1.00 57.38 264 SER A C 1
ATOM 2142 O O . SER A 1 264 ? -18.248 -5.190 6.090 1.00 57.38 264 SER A O 1
ATOM 2144 N N . ARG A 1 265 ? -19.628 -6.921 5.901 1.00 66.06 265 ARG A N 1
ATOM 2145 C CA . ARG A 1 265 ? -19.277 -7.509 7.210 1.00 66.06 265 ARG A CA 1
ATOM 2146 C C . ARG A 1 265 ? -17.977 -8.330 7.142 1.00 66.06 265 ARG A C 1
ATOM 2148 O O . ARG A 1 265 ? -17.870 -9.358 7.796 1.00 66.06 265 ARG A O 1
ATOM 2155 N N . ARG A 1 266 ? -17.051 -7.944 6.266 1.00 74.62 266 ARG A N 1
ATOM 2156 C CA . ARG A 1 266 ? -15.811 -8.666 5.968 1.00 74.62 266 ARG A CA 1
ATOM 2157 C C . ARG A 1 266 ? -14.639 -7.735 6.165 1.00 74.62 266 ARG A C 1
ATOM 2159 O O . ARG A 1 266 ? -14.774 -6.531 5.946 1.00 74.62 266 ARG A O 1
ATOM 2166 N N . HIS A 1 267 ? -13.486 -8.292 6.509 1.00 84.94 267 HIS A N 1
ATOM 2167 C CA . HIS A 1 267 ? -12.282 -7.495 6.644 1.00 84.94 267 HIS A CA 1
ATOM 2168 C C . HIS A 1 267 ? -11.971 -6.789 5.302 1.00 84.94 267 HIS A C 1
ATOM 2170 O O . HIS A 1 267 ? -12.132 -7.405 4.244 1.00 84.94 267 HIS A O 1
ATOM 2176 N N . PRO A 1 268 ? -11.511 -5.518 5.291 1.00 85.88 268 PRO A N 1
ATOM 2177 C CA . PRO A 1 268 ? -11.364 -4.742 4.051 1.00 85.88 268 PRO A CA 1
ATOM 2178 C C . PRO A 1 268 ? -10.431 -5.393 3.016 1.00 85.88 268 PRO A C 1
ATOM 2180 O O . PRO A 1 268 ? -10.578 -5.190 1.813 1.00 85.88 268 PRO A O 1
ATOM 2183 N N . PHE A 1 269 ? -9.490 -6.215 3.482 1.00 85.12 269 PHE A N 1
ATOM 2184 C CA . PHE A 1 269 ? -8.534 -6.936 2.638 1.00 85.12 269 PHE A CA 1
ATOM 2185 C C . PHE A 1 269 ? -8.899 -8.402 2.366 1.00 85.12 269 PHE A C 1
ATOM 2187 O O . PHE A 1 269 ? -8.110 -9.089 1.730 1.00 85.12 269 PHE A O 1
ATOM 2194 N N . ASP A 1 270 ? -10.066 -8.896 2.801 1.00 72.81 270 ASP A N 1
ATOM 2195 C CA . ASP A 1 270 ? -10.517 -10.267 2.476 1.00 72.81 270 ASP A CA 1
ATOM 2196 C C . ASP A 1 270 ? -10.904 -10.427 0.998 1.00 72.81 270 ASP A C 1
ATOM 2198 O O . ASP A 1 270 ? -10.956 -11.536 0.464 1.00 72.81 270 ASP A O 1
ATOM 2202 N N . LEU A 1 271 ? -11.199 -9.319 0.321 1.00 63.38 271 LEU A N 1
ATOM 2203 C CA . LEU A 1 271 ? -11.456 -9.278 -1.112 1.00 63.38 271 LEU A CA 1
ATOM 2204 C C . LEU A 1 271 ? -10.146 -8.983 -1.868 1.00 63.38 271 LEU A C 1
ATOM 2206 O O . LEU A 1 271 ? -9.277 -8.279 -1.354 1.00 63.38 271 LEU A O 1
ATOM 2210 N N . ARG A 1 272 ? -10.008 -9.510 -3.096 1.00 63.25 272 ARG A N 1
ATOM 2211 C CA . ARG A 1 272 ? -8.751 -9.604 -3.883 1.00 63.25 272 ARG A CA 1
ATOM 2212 C C . ARG A 1 272 ? -7.968 -8.295 -4.121 1.00 63.25 272 ARG A C 1
ATOM 2214 O O . ARG A 1 272 ? -6.895 -8.345 -4.714 1.00 63.25 272 ARG A O 1
ATOM 2221 N N . GLY A 1 273 ? -8.451 -7.126 -3.712 1.00 65.31 273 GLY A N 1
ATOM 2222 C CA . GLY A 1 273 ? -7.812 -5.848 -4.043 1.00 65.31 273 GLY A CA 1
ATOM 2223 C C . GLY A 1 273 ? -6.622 -5.428 -3.183 1.00 65.31 273 GLY A C 1
ATOM 2224 O O . GLY A 1 273 ? -5.969 -4.473 -3.562 1.00 65.31 273 GLY A O 1
ATOM 2225 N N . ALA A 1 274 ? -6.268 -6.121 -2.096 1.00 75.19 274 ALA A N 1
ATOM 2226 C CA . ALA A 1 274 ? -4.929 -5.975 -1.491 1.00 75.19 274 ALA A CA 1
ATOM 2227 C C . ALA A 1 274 ? -3.953 -7.081 -1.941 1.00 75.19 274 ALA A C 1
ATOM 2229 O O . ALA A 1 274 ? -2.852 -7.203 -1.395 1.00 75.19 274 ALA A O 1
ATOM 2230 N N . GLY A 1 275 ? -4.362 -7.879 -2.932 1.00 81.62 275 GLY A N 1
ATOM 2231 C CA . GLY A 1 275 ? -3.693 -9.092 -3.391 1.00 81.62 275 GLY A CA 1
ATOM 2232 C C . GLY A 1 275 ? -4.432 -10.371 -2.977 1.00 81.62 275 GLY A C 1
ATOM 2233 O O . GLY A 1 275 ? -5.405 -10.331 -2.223 1.00 81.62 275 GLY A O 1
ATOM 2234 N N . ASP A 1 276 ? -3.989 -11.516 -3.497 1.00 80.94 276 ASP A N 1
ATOM 2235 C CA . ASP A 1 276 ? -4.579 -12.842 -3.253 1.00 80.94 276 ASP A CA 1
ATOM 2236 C C . ASP A 1 276 ? -3.696 -13.759 -2.388 1.00 80.94 276 ASP A C 1
ATOM 2238 O O . ASP A 1 276 ? -4.020 -14.930 -2.169 1.00 80.94 276 ASP A O 1
ATOM 2242 N N . ALA A 1 277 ? -2.594 -13.227 -1.852 1.00 82.00 277 ALA A N 1
ATOM 2243 C CA . ALA A 1 277 ? -1.738 -13.970 -0.945 1.00 82.00 277 ALA A CA 1
ATOM 2244 C C . ALA A 1 277 ? -2.480 -14.363 0.349 1.00 82.00 277 ALA A C 1
ATOM 2246 O O . ALA A 1 277 ? -3.246 -13.563 0.901 1.00 82.00 277 ALA A O 1
ATOM 2247 N N . PRO A 1 278 ? -2.202 -15.557 0.910 1.00 79.88 278 PRO A N 1
ATOM 2248 C CA . PRO A 1 278 ? -2.734 -15.950 2.207 1.00 79.88 278 PRO A CA 1
ATOM 2249 C C . PRO A 1 278 ? -2.447 -14.900 3.285 1.00 79.88 278 PRO A C 1
ATOM 2251 O O . PRO A 1 278 ? -1.369 -14.299 3.319 1.00 79.88 278 PRO A O 1
ATOM 2254 N N . ARG A 1 279 ? -3.395 -14.725 4.213 1.00 80.81 279 ARG A N 1
ATOM 2255 C CA . ARG A 1 279 ? -3.287 -13.762 5.324 1.00 80.81 279 ARG A CA 1
ATOM 2256 C C . ARG A 1 279 ? -3.088 -12.319 4.837 1.00 80.81 279 ARG A C 1
ATOM 2258 O O . ARG A 1 279 ? -2.262 -11.580 5.373 1.00 80.81 279 ARG A O 1
ATOM 2265 N N . CYS A 1 280 ? -3.844 -11.921 3.818 1.00 80.19 280 CYS A N 1
ATOM 2266 C CA . CYS A 1 280 ? -3.933 -10.548 3.311 1.00 80.19 280 CYS A CA 1
ATOM 2267 C C . CYS A 1 280 ? -4.373 -9.524 4.378 1.00 80.19 280 CYS A C 1
ATOM 2269 O O . CYS A 1 280 ? -4.039 -8.351 4.259 1.00 80.19 280 CYS A O 1
ATOM 2271 N N . HIS A 1 281 ? -5.043 -9.962 5.452 1.00 82.88 281 HIS A N 1
ATOM 2272 C CA . HIS A 1 281 ? -5.460 -9.118 6.580 1.00 82.88 281 HIS A CA 1
ATOM 2273 C C . HIS A 1 281 ? -4.324 -8.703 7.536 1.00 82.88 281 HIS A C 1
ATOM 2275 O O . HIS A 1 281 ? -4.519 -7.832 8.378 1.00 82.88 281 HIS A O 1
ATOM 2281 N N . ILE A 1 282 ? -3.131 -9.295 7.421 1.00 89.38 282 ILE A N 1
ATOM 2282 C CA . ILE A 1 282 ? -1.941 -8.919 8.206 1.00 89.38 282 ILE A CA 1
ATOM 2283 C C . ILE A 1 282 ? -0.942 -8.284 7.254 1.00 89.38 282 ILE A C 1
ATOM 2285 O O . ILE A 1 282 ? -0.743 -8.847 6.188 1.00 89.38 282 ILE A O 1
ATOM 2289 N N . PRO A 1 283 ? -0.282 -7.169 7.578 1.00 90.94 283 PRO A N 1
ATOM 2290 C CA . PRO A 1 283 ? 0.640 -6.533 6.648 1.00 90.94 283 PRO A CA 1
ATOM 2291 C C . PRO A 1 283 ? 1.919 -7.359 6.462 1.00 90.94 283 PRO A C 1
ATOM 2293 O O . PRO A 1 283 ? 2.382 -8.044 7.374 1.00 90.94 283 PRO A O 1
ATOM 2296 N N . GLU A 1 284 ? 2.513 -7.295 5.272 1.00 88.88 284 GLU A N 1
ATOM 2297 C CA . GLU A 1 284 ? 3.892 -7.737 5.067 1.00 88.88 284 GLU A CA 1
ATOM 2298 C C . GLU A 1 284 ? 4.847 -6.732 5.722 1.00 88.88 284 GLU A C 1
ATOM 2300 O O . GLU A 1 284 ? 4.710 -5.520 5.557 1.00 88.88 284 GLU A O 1
ATOM 2305 N N . LEU A 1 285 ? 5.799 -7.237 6.503 1.00 86.19 285 LEU A N 1
ATOM 2306 C CA . LEU A 1 285 ? 6.741 -6.403 7.241 1.00 86.19 285 LEU A CA 1
ATOM 2307 C C . LEU A 1 285 ? 7.933 -6.073 6.350 1.00 86.19 285 LEU A C 1
ATOM 2309 O O . LEU A 1 285 ? 8.755 -6.939 6.043 1.00 86.19 285 LEU A O 1
ATOM 2313 N N . LEU A 1 286 ? 8.025 -4.811 5.952 1.00 74.00 286 LEU A N 1
ATOM 2314 C CA . LEU A 1 286 ? 9.053 -4.303 5.058 1.00 74.00 286 LEU A CA 1
ATOM 2315 C C . LEU A 1 286 ? 10.028 -3.481 5.900 1.00 74.00 286 LEU A C 1
ATOM 2317 O O . LEU A 1 286 ? 9.905 -2.271 6.040 1.00 74.00 286 LEU A O 1
ATOM 2321 N N . GLY A 1 287 ? 10.959 -4.178 6.549 1.00 55.94 287 GLY A N 1
ATOM 2322 C CA . GLY A 1 287 ? 11.942 -3.540 7.420 1.00 55.94 287 GLY A CA 1
ATOM 2323 C C . GLY A 1 287 ? 12.309 -4.395 8.620 1.00 55.94 287 GLY A C 1
ATOM 2324 O O . GLY A 1 287 ? 11.662 -4.328 9.658 1.00 55.94 287 GLY A O 1
ATOM 2325 N N . CYS A 1 288 ? 13.386 -5.171 8.486 1.00 38.94 288 CYS A N 1
ATOM 2326 C CA . CYS A 1 288 ? 14.355 -5.327 9.570 1.00 38.94 288 CYS A CA 1
ATOM 2327 C C . CYS A 1 288 ? 15.668 -5.937 9.041 1.00 38.94 288 CYS A C 1
ATOM 2329 O O . CYS A 1 288 ? 15.890 -7.136 9.191 1.00 38.94 288 CYS A O 1
ATOM 2331 N N . PRO A 1 289 ? 16.607 -5.160 8.467 1.00 39.62 289 PRO A N 1
ATOM 2332 C CA . PRO A 1 289 ? 18.014 -5.436 8.720 1.00 39.62 289 PRO A CA 1
ATOM 2333 C C . PRO A 1 289 ? 18.235 -5.362 10.238 1.00 39.62 289 PRO A C 1
ATOM 2335 O O . PRO A 1 289 ? 17.788 -4.385 10.839 1.00 39.62 289 PRO A O 1
ATOM 2338 N N . PRO A 1 290 ? 18.935 -6.309 10.890 1.00 37.31 290 PRO A N 1
ATOM 2339 C CA . PRO A 1 290 ? 19.194 -6.257 12.334 1.00 37.31 290 PRO A CA 1
ATOM 2340 C C . PRO A 1 290 ? 20.014 -5.030 12.788 1.00 37.31 290 PRO A C 1
ATOM 2342 O O . PRO A 1 290 ? 20.297 -4.899 13.972 1.00 37.31 290 PRO A O 1
ATOM 2345 N N . ALA A 1 291 ? 20.402 -4.134 11.873 1.00 34.66 291 ALA A N 1
ATOM 2346 C CA . ALA A 1 291 ? 21.279 -2.996 12.133 1.00 34.66 291 ALA A CA 1
ATOM 2347 C C . ALA A 1 291 ? 20.788 -1.640 11.577 1.00 34.66 291 ALA A C 1
ATOM 2349 O O . ALA A 1 291 ? 21.495 -0.648 11.742 1.00 34.66 291 ALA A O 1
ATOM 2350 N N . ALA A 1 292 ? 19.629 -1.552 10.910 1.00 39.84 292 ALA A N 1
ATOM 2351 C CA . ALA A 1 292 ? 19.200 -0.298 10.281 1.00 39.84 292 ALA A CA 1
ATOM 2352 C C . ALA A 1 292 ? 18.232 0.488 11.179 1.00 39.84 292 ALA A C 1
ATOM 2354 O O . ALA A 1 292 ? 17.089 0.099 11.385 1.00 39.84 292 ALA A O 1
ATOM 2355 N N . THR A 1 293 ? 18.704 1.626 11.680 1.00 42.44 293 THR A N 1
ATOM 2356 C CA . THR A 1 293 ? 17.946 2.664 12.397 1.00 42.44 293 THR A CA 1
ATOM 2357 C C . THR A 1 293 ? 17.121 3.573 11.472 1.00 42.44 293 THR A C 1
ATOM 2359 O O . THR A 1 293 ? 16.523 4.537 11.945 1.00 42.44 293 THR A O 1
ATOM 2362 N N . ALA A 1 294 ? 17.107 3.311 10.161 1.00 51.47 294 ALA A N 1
ATOM 2363 C CA . ALA A 1 294 ? 16.450 4.155 9.169 1.00 51.47 294 ALA A CA 1
ATOM 2364 C C . ALA A 1 294 ? 15.013 3.688 8.899 1.00 51.47 294 ALA A C 1
ATOM 2366 O O . ALA A 1 294 ? 14.783 2.534 8.542 1.00 51.47 294 ALA A O 1
ATOM 2367 N N . THR A 1 295 ? 14.056 4.602 9.058 1.00 60.94 295 THR A N 1
ATOM 2368 C CA . THR A 1 295 ? 12.657 4.411 8.662 1.00 60.94 295 THR A CA 1
ATOM 2369 C C . THR A 1 295 ? 12.569 4.356 7.140 1.00 60.94 295 THR A C 1
ATOM 2371 O O . THR A 1 295 ? 12.916 5.338 6.487 1.00 60.94 295 THR A O 1
ATOM 2374 N N . THR A 1 296 ? 12.090 3.242 6.585 1.00 70.19 296 THR A N 1
ATOM 2375 C CA . THR A 1 296 ? 11.810 3.131 5.148 1.00 70.19 296 THR A CA 1
ATOM 2376 C C . THR A 1 296 ? 10.718 4.124 4.758 1.00 70.19 296 THR A C 1
ATOM 2378 O O . THR A 1 296 ? 9.645 4.152 5.367 1.00 70.19 296 THR A O 1
ATOM 2381 N N . THR A 1 297 ? 11.000 4.962 3.765 1.00 82.50 297 THR A N 1
ATOM 2382 C CA . THR A 1 297 ? 10.046 5.944 3.230 1.00 82.50 297 THR A CA 1
ATOM 2383 C C . THR A 1 297 ? 9.190 5.338 2.117 1.00 82.50 297 THR A C 1
ATOM 2385 O O . THR A 1 297 ? 9.517 4.284 1.573 1.00 82.50 297 THR A O 1
ATOM 2388 N N . LEU A 1 298 ? 8.086 5.999 1.748 1.00 86.88 298 LEU A N 1
ATOM 2389 C CA . LEU A 1 298 ? 7.193 5.501 0.693 1.00 86.88 298 LEU A CA 1
ATOM 2390 C C . LEU A 1 298 ? 7.917 5.308 -0.646 1.00 86.88 298 LEU A C 1
ATOM 2392 O O . LEU A 1 298 ? 7.705 4.283 -1.285 1.00 86.88 298 LEU A O 1
ATOM 2396 N N . SER A 1 299 ? 8.805 6.227 -1.035 1.00 85.25 299 SER A N 1
ATOM 2397 C CA . SER A 1 299 ? 9.577 6.145 -2.288 1.00 85.25 299 SER A CA 1
ATOM 2398 C C . SER A 1 299 ? 10.618 5.017 -2.298 1.00 85.25 299 SER A C 1
ATOM 2400 O O . SER A 1 299 ? 11.120 4.639 -3.351 1.00 85.25 299 SER A O 1
ATOM 2402 N N . GLU A 1 300 ? 10.959 4.452 -1.138 1.00 85.69 300 GLU A N 1
ATOM 2403 C CA . GLU A 1 300 ? 11.910 3.338 -1.030 1.00 85.69 300 GLU A CA 1
ATOM 2404 C C . GLU A 1 300 ? 11.229 1.966 -1.137 1.00 85.69 300 GLU A C 1
ATOM 2406 O O . GLU A 1 300 ? 11.920 0.955 -1.271 1.00 85.69 300 GLU A O 1
ATOM 2411 N N . VAL A 1 301 ? 9.890 1.914 -1.126 1.00 87.75 301 VAL A N 1
ATOM 2412 C CA . VAL A 1 301 ? 9.115 0.664 -1.149 1.00 87.75 301 VAL A CA 1
ATOM 2413 C C . VAL A 1 301 ? 9.369 -0.132 -2.427 1.00 87.75 301 VAL A C 1
ATOM 2415 O O . VAL A 1 301 ? 9.807 -1.280 -2.343 1.00 87.75 301 VAL A O 1
ATOM 2418 N N . LEU A 1 302 ? 9.146 0.456 -3.608 1.00 88.38 302 LEU A N 1
ATOM 2419 C CA . LEU A 1 302 ? 9.350 -0.255 -4.876 1.00 88.38 302 LEU A CA 1
ATOM 2420 C C . LEU A 1 302 ? 10.825 -0.627 -5.112 1.00 88.38 302 LEU A C 1
ATOM 2422 O O . LEU A 1 302 ? 11.095 -1.780 -5.469 1.00 88.38 302 LEU A O 1
ATOM 2426 N N . PRO A 1 303 ? 11.811 0.254 -4.833 1.00 87.50 303 PRO A N 1
ATOM 2427 C CA . PRO A 1 303 ? 13.216 -0.137 -4.850 1.00 87.50 303 PRO A CA 1
ATOM 2428 C C . PRO A 1 303 ? 13.536 -1.324 -3.932 1.00 87.50 303 PRO A C 1
ATOM 2430 O O . PRO A 1 303 ? 14.241 -2.244 -4.347 1.00 87.50 303 PRO A O 1
ATOM 2433 N N . ALA A 1 304 ? 13.013 -1.341 -2.705 1.00 84.81 304 ALA A N 1
ATOM 2434 C CA . ALA A 1 304 ? 13.251 -2.428 -1.760 1.00 84.81 304 ALA A CA 1
ATOM 2435 C C . ALA A 1 304 ? 12.588 -3.745 -2.199 1.00 84.81 304 ALA A C 1
ATOM 2437 O O . ALA A 1 304 ? 13.181 -4.812 -2.032 1.00 84.81 304 ALA A O 1
ATOM 2438 N N . LEU A 1 305 ? 11.384 -3.678 -2.777 1.00 84.75 305 LEU A N 1
ATOM 2439 C CA . LEU A 1 305 ? 10.624 -4.855 -3.203 1.00 84.75 305 LEU A CA 1
ATOM 2440 C C . LEU A 1 305 ? 11.105 -5.457 -4.515 1.00 84.75 305 LEU A C 1
ATOM 2442 O O . LEU A 1 305 ? 11.072 -6.677 -4.651 1.00 84.75 305 LEU A O 1
ATOM 2446 N N . TYR A 1 306 ? 11.528 -4.628 -5.468 1.00 87.56 306 TYR A N 1
ATOM 2447 C CA . TYR A 1 306 ? 11.716 -5.072 -6.848 1.00 87.56 306 TYR A CA 1
ATOM 2448 C C . TYR A 1 306 ? 13.126 -4.818 -7.375 1.00 87.56 306 TYR A C 1
ATOM 2450 O O . TYR A 1 306 ? 13.727 -5.716 -7.968 1.00 87.56 306 TYR A O 1
ATOM 2458 N N . LEU A 1 307 ? 13.721 -3.654 -7.097 1.00 87.81 307 LEU A N 1
ATOM 2459 C CA . LEU A 1 307 ? 15.077 -3.356 -7.570 1.00 87.81 307 LEU A CA 1
ATOM 2460 C C . LEU A 1 307 ? 16.145 -4.118 -6.778 1.00 87.81 307 LEU A C 1
ATOM 2462 O O . LEU A 1 307 ? 17.048 -4.710 -7.369 1.00 87.81 307 LEU A O 1
ATOM 2466 N N . ALA A 1 308 ? 16.043 -4.144 -5.447 1.00 84.56 308 ALA A N 1
ATOM 2467 C CA . ALA A 1 308 ? 16.981 -4.871 -4.600 1.00 84.56 308 ALA A CA 1
ATOM 2468 C C . ALA A 1 308 ? 17.065 -6.361 -4.988 1.00 84.56 308 ALA A C 1
ATOM 2470 O O . ALA A 1 308 ? 18.176 -6.817 -5.261 1.00 84.56 308 ALA A O 1
ATOM 2471 N N . PRO A 1 309 ? 15.965 -7.130 -5.120 1.00 83.81 309 PRO A N 1
ATOM 2472 C CA . PRO A 1 309 ? 16.032 -8.523 -5.577 1.00 83.81 309 PRO A CA 1
ATOM 2473 C C . PRO A 1 309 ? 16.194 -8.700 -7.098 1.00 83.81 309 PRO A C 1
ATOM 2475 O O . PRO A 1 309 ? 16.229 -9.844 -7.556 1.00 83.81 309 PRO A O 1
ATOM 2478 N N . ALA A 1 310 ? 16.313 -7.614 -7.874 1.00 88.44 310 ALA A N 1
ATOM 2479 C CA . ALA A 1 310 ? 16.322 -7.643 -9.338 1.00 88.44 310 ALA A CA 1
ATOM 2480 C C . ALA A 1 310 ? 15.154 -8.482 -9.901 1.00 88.44 310 ALA A C 1
ATOM 2482 O O . ALA A 1 310 ? 15.368 -9.465 -10.621 1.00 88.44 310 ALA A O 1
ATOM 2483 N N . ASP A 1 311 ? 13.928 -8.135 -9.496 1.00 88.81 311 ASP A N 1
ATOM 2484 C CA . ASP A 1 311 ? 12.699 -8.831 -9.880 1.00 88.81 311 ASP A CA 1
ATOM 2485 C C . ASP A 1 311 ? 12.196 -8.336 -11.239 1.00 88.81 311 ASP A C 1
ATOM 2487 O O . ASP A 1 311 ? 11.485 -7.337 -11.340 1.00 88.81 311 ASP A O 1
ATOM 2491 N N . TYR A 1 312 ? 12.574 -9.055 -12.295 1.00 90.94 312 TYR A N 1
ATOM 2492 C CA . TYR A 1 312 ? 12.229 -8.715 -13.679 1.00 90.94 312 TYR A CA 1
ATOM 2493 C C . TYR A 1 312 ? 10.730 -8.824 -13.981 1.00 90.94 312 TYR A C 1
ATOM 2495 O O . TYR A 1 312 ? 10.295 -8.385 -15.032 1.00 90.94 312 TYR A O 1
ATOM 2503 N N . ARG A 1 313 ? 9.902 -9.344 -13.068 1.00 88.62 313 ARG A N 1
ATOM 2504 C CA . ARG A 1 313 ? 8.447 -9.228 -13.246 1.00 88.62 313 ARG A CA 1
ATOM 2505 C C . ARG A 1 313 ? 7.969 -7.798 -13.086 1.00 88.62 313 ARG A C 1
ATOM 2507 O O . ARG A 1 313 ? 6.969 -7.460 -13.690 1.00 88.62 313 ARG A O 1
ATOM 2514 N N . ALA A 1 314 ? 8.695 -6.999 -12.302 1.00 89.75 314 ALA A N 1
ATOM 2515 C CA . ALA A 1 314 ? 8.290 -5.660 -11.908 1.00 89.75 314 ALA A CA 1
ATOM 2516 C C . ALA A 1 314 ? 9.223 -4.542 -12.349 1.00 89.75 314 ALA A C 1
ATOM 2518 O O . ALA A 1 314 ? 8.784 -3.397 -12.412 1.00 89.75 314 ALA A O 1
ATOM 2519 N N . ILE A 1 315 ? 10.483 -4.837 -12.672 1.00 92.50 315 ILE A N 1
ATOM 2520 C CA . ILE A 1 315 ? 11.440 -3.817 -13.114 1.00 92.50 315 ILE A CA 1
ATOM 2521 C C . ILE A 1 315 ? 11.804 -3.962 -14.587 1.00 92.50 315 ILE A C 1
ATOM 2523 O O . ILE A 1 315 ? 11.903 -5.066 -15.125 1.00 92.50 315 ILE A O 1
ATOM 2527 N N . SER A 1 316 ? 12.120 -2.829 -15.201 1.00 95.00 316 SER A N 1
ATOM 2528 C CA . SER A 1 316 ? 12.770 -2.746 -16.504 1.00 95.00 316 SER A CA 1
ATOM 2529 C C . SER A 1 316 ? 13.777 -1.598 -16.542 1.00 95.00 316 SER A C 1
ATOM 2531 O O . SER A 1 316 ? 13.941 -0.863 -15.563 1.00 95.00 316 SER A O 1
ATOM 2533 N N . MET A 1 317 ? 14.494 -1.456 -17.656 1.00 95.44 317 MET A N 1
ATOM 2534 C CA . MET A 1 317 ? 15.455 -0.373 -17.848 1.00 95.44 317 MET A CA 1
ATOM 2535 C C . MET A 1 317 ? 15.208 0.388 -19.143 1.00 95.44 317 MET A C 1
ATOM 2537 O O . MET A 1 317 ? 14.998 -0.203 -20.194 1.00 95.44 317 MET A O 1
ATOM 2541 N N . THR A 1 318 ? 15.318 1.710 -19.077 1.00 95.69 318 THR A N 1
ATOM 2542 C CA . THR A 1 318 ? 15.116 2.600 -20.226 1.00 95.69 318 THR A CA 1
ATOM 2543 C C . THR A 1 318 ? 16.337 2.649 -21.143 1.00 95.69 318 THR A C 1
ATOM 2545 O O . THR A 1 318 ? 17.454 2.248 -20.770 1.00 95.69 318 THR A O 1
ATOM 2548 N N . ARG A 1 319 ? 16.184 3.272 -22.321 1.00 94.69 319 ARG A N 1
ATOM 2549 C CA . ARG A 1 319 ? 17.303 3.548 -23.240 1.00 94.69 319 ARG A CA 1
ATOM 2550 C C . ARG A 1 319 ? 18.360 4.466 -22.629 1.00 94.69 319 ARG A C 1
ATOM 2552 O O . ARG A 1 319 ? 19.478 4.518 -23.137 1.00 94.69 319 ARG A O 1
ATOM 2559 N N . GLN A 1 320 ? 18.031 5.173 -21.543 1.00 92.62 320 GLN A N 1
ATOM 2560 C CA . GLN A 1 320 ? 18.929 6.056 -20.791 1.00 92.62 320 GLN A CA 1
ATOM 2561 C C . GLN A 1 320 ? 19.725 5.326 -19.693 1.00 92.62 320 GLN A C 1
ATOM 2563 O O . GLN A 1 320 ? 20.564 5.942 -19.037 1.00 92.62 320 GLN A O 1
ATOM 2568 N N . GLY A 1 321 ? 19.503 4.021 -19.503 1.00 92.75 321 GLY A N 1
ATOM 2569 C CA . GLY A 1 321 ? 20.166 3.254 -18.445 1.00 92.75 321 GLY A CA 1
ATOM 2570 C C . GLY A 1 321 ? 19.592 3.534 -17.054 1.00 92.75 321 GLY A C 1
ATOM 2571 O O . GLY A 1 321 ? 20.272 3.318 -16.055 1.00 92.75 321 GLY A O 1
ATOM 2572 N N . THR A 1 322 ? 18.353 4.029 -16.987 1.00 94.19 322 THR A N 1
ATOM 2573 C CA . THR A 1 322 ? 17.625 4.261 -15.730 1.00 94.19 322 THR A CA 1
ATOM 2574 C C . THR A 1 322 ? 16.591 3.166 -15.500 1.00 94.19 322 THR A C 1
ATOM 2576 O O . THR A 1 322 ? 16.129 2.546 -16.456 1.00 94.19 322 THR A O 1
ATOM 2579 N N . VAL A 1 323 ? 16.264 2.900 -14.238 1.00 94.38 323 VAL A N 1
ATOM 2580 C CA . VAL A 1 323 ? 15.298 1.870 -13.834 1.00 94.38 323 VAL A CA 1
ATOM 2581 C C . VAL A 1 323 ? 13.885 2.438 -13.831 1.00 94.38 323 VAL A C 1
ATOM 2583 O O . VAL A 1 323 ? 13.672 3.556 -13.363 1.00 94.38 323 VAL A O 1
ATOM 2586 N N . VAL A 1 324 ? 12.942 1.628 -14.301 1.00 94.38 324 VAL A N 1
ATOM 2587 C CA . VAL A 1 324 ? 11.498 1.860 -14.214 1.00 94.38 324 VAL A CA 1
ATOM 2588 C C . VAL A 1 324 ? 10.807 0.647 -13.593 1.00 94.38 324 VAL A C 1
ATOM 2590 O O . VAL A 1 324 ? 11.281 -0.485 -13.728 1.00 94.38 324 VAL A O 1
ATOM 2593 N N . PHE A 1 325 ? 9.692 0.890 -12.917 1.00 92.62 325 PHE A N 1
ATOM 2594 C CA . PHE A 1 325 ? 8.769 -0.109 -12.397 1.00 92.62 325 PHE A CA 1
ATOM 2595 C C . PHE A 1 325 ? 7.613 -0.244 -13.382 1.00 92.62 325 PHE A C 1
ATOM 2597 O O . PHE A 1 325 ? 6.906 0.719 -13.654 1.00 92.62 325 PHE A O 1
ATOM 2604 N N . ALA A 1 326 ? 7.473 -1.425 -13.964 1.00 85.81 326 ALA A N 1
ATOM 2605 C CA . ALA A 1 326 ? 6.579 -1.677 -15.087 1.00 85.81 326 ALA A CA 1
ATOM 2606 C C . ALA A 1 326 ? 5.458 -2.678 -14.760 1.00 85.81 326 ALA A C 1
ATOM 2608 O O . ALA A 1 326 ? 4.602 -2.921 -15.606 1.00 85.81 326 ALA A O 1
ATOM 2609 N N . ASP A 1 327 ? 5.449 -3.241 -13.550 1.00 72.94 327 ASP A N 1
ATOM 2610 C CA . ASP A 1 327 ? 4.347 -4.074 -13.060 1.00 72.94 327 ASP A CA 1
ATOM 2611 C C . ASP A 1 327 ? 3.335 -3.221 -12.314 1.00 72.94 327 ASP A C 1
ATOM 2613 O O . ASP A 1 327 ? 3.662 -2.597 -11.303 1.00 72.94 327 ASP A O 1
ATOM 2617 N N . GLU A 1 328 ? 2.123 -3.211 -12.864 1.00 65.94 328 GLU A N 1
ATOM 2618 C CA . GLU A 1 328 ? 0.903 -2.707 -12.241 1.00 65.94 328 GLU A CA 1
ATOM 2619 C C . GLU A 1 328 ? 1.072 -1.368 -11.470 1.00 65.94 328 GLU A C 1
ATOM 2621 O O . GLU A 1 328 ? 0.704 -1.288 -10.292 1.00 65.94 328 GLU A O 1
ATOM 2626 N N . PRO A 1 329 ? 1.613 -0.297 -12.101 1.00 58.56 329 PRO A N 1
ATOM 2627 C CA . PRO A 1 329 ? 1.830 0.998 -11.438 1.00 58.56 329 PRO A CA 1
ATOM 2628 C C . PRO A 1 329 ? 0.522 1.634 -10.928 1.00 58.56 329 PRO A C 1
ATOM 2630 O O . PRO A 1 329 ? 0.517 2.337 -9.920 1.00 58.56 329 PRO A O 1
ATOM 2633 N N . ASP A 1 330 ? -0.609 1.301 -11.552 1.00 67.12 330 ASP A N 1
ATOM 2634 C CA . ASP A 1 330 ? -1.937 1.822 -11.206 1.00 67.12 330 ASP A CA 1
ATOM 2635 C C . ASP A 1 330 ? -2.637 1.063 -10.072 1.00 67.12 330 ASP A C 1
ATOM 2637 O O . ASP A 1 330 ? -3.838 1.206 -9.853 1.00 67.12 330 ASP A O 1
ATOM 2641 N N . LEU A 1 331 ? -1.913 0.220 -9.336 1.00 83.00 331 LEU A N 1
ATOM 2642 C CA . LEU A 1 331 ? -2.472 -0.439 -8.166 1.00 83.00 331 LEU A CA 1
ATOM 2643 C C . LEU A 1 331 ? -2.242 0.364 -6.893 1.00 83.00 331 LEU A C 1
ATOM 2645 O O . LEU A 1 331 ? -1.123 0.753 -6.563 1.00 83.00 331 LEU A O 1
ATOM 2649 N N . THR A 1 332 ? -3.302 0.493 -6.096 1.00 90.69 332 THR A N 1
ATOM 2650 C CA . THR A 1 332 ? -3.203 1.077 -4.759 1.00 90.69 332 THR A CA 1
ATOM 2651 C C . THR A 1 332 ? -2.447 0.144 -3.811 1.00 90.69 332 THR A C 1
ATOM 2653 O O . THR A 1 332 ? -2.720 -1.059 -3.704 1.00 90.69 332 THR A O 1
ATOM 2656 N N . TRP A 1 333 ? -1.499 0.719 -3.083 1.00 92.69 333 TRP A N 1
ATOM 2657 C CA . TRP A 1 333 ? -0.776 0.102 -1.981 1.00 92.69 333 TRP A CA 1
ATOM 2658 C C . TRP A 1 333 ? -1.293 0.622 -0.646 1.00 92.69 333 TRP A C 1
ATOM 2660 O O . TRP A 1 333 ? -1.638 1.793 -0.501 1.00 92.69 333 TRP A O 1
ATOM 2670 N N . PHE A 1 334 ? -1.302 -0.255 0.355 1.00 94.25 334 PHE A N 1
ATOM 2671 C CA . PHE A 1 334 ? -1.820 0.021 1.690 1.00 94.25 334 PHE A CA 1
ATOM 2672 C C . PHE A 1 334 ? -0.661 -0.026 2.675 1.00 94.25 334 PHE A C 1
ATOM 2674 O O . PHE A 1 334 ? -0.145 -1.097 2.979 1.00 94.25 334 PHE A O 1
ATOM 2681 N N . VAL A 1 335 ? -0.224 1.124 3.171 1.00 95.06 335 VAL A N 1
ATOM 2682 C CA . VAL A 1 335 ? 1.030 1.242 3.915 1.00 95.06 335 VAL A CA 1
ATOM 2683 C C . VAL A 1 335 ? 0.789 1.787 5.317 1.00 95.06 335 VAL A C 1
ATOM 2685 O O . VAL A 1 335 ? 0.202 2.852 5.505 1.00 95.06 335 VAL A O 1
ATOM 2688 N N . ILE A 1 336 ? 1.289 1.058 6.314 1.00 94.75 336 ILE A N 1
ATOM 2689 C CA . ILE A 1 336 ? 1.416 1.518 7.697 1.00 94.75 336 ILE A CA 1
ATOM 2690 C C . ILE A 1 336 ? 2.869 1.935 7.926 1.00 94.75 336 ILE A C 1
ATOM 2692 O O . ILE A 1 336 ? 3.742 1.097 8.170 1.00 94.75 336 ILE A O 1
ATOM 2696 N N . ASP A 1 337 ? 3.134 3.232 7.854 1.00 91.44 337 ASP A N 1
ATOM 2697 C CA . ASP A 1 337 ? 4.413 3.823 8.237 1.00 91.44 337 ASP A CA 1
ATOM 2698 C C . ASP A 1 337 ? 4.425 4.205 9.731 1.00 91.44 337 ASP A C 1
ATOM 2700 O O . ASP A 1 337 ? 3.425 4.080 10.443 1.00 91.44 337 ASP A O 1
ATOM 2704 N N . ALA A 1 338 ? 5.576 4.638 10.252 1.00 89.56 338 ALA A N 1
ATOM 2705 C CA . ALA A 1 338 ? 5.691 4.992 11.670 1.00 89.56 338 ALA A CA 1
ATOM 2706 C C . ALA A 1 338 ? 4.740 6.143 12.094 1.00 89.56 338 ALA A C 1
ATOM 2708 O O . ALA A 1 338 ? 4.101 6.020 13.144 1.00 89.56 338 ALA A O 1
ATOM 2709 N N . PRO A 1 339 ? 4.569 7.229 11.306 1.00 91.75 339 PRO A N 1
ATOM 2710 C CA . PRO A 1 339 ? 3.550 8.246 11.579 1.00 91.75 339 PRO A CA 1
ATOM 2711 C C . PRO A 1 339 ? 2.112 7.715 11.524 1.00 91.75 339 PRO A C 1
ATOM 2713 O O . PRO A 1 339 ? 1.293 8.067 12.379 1.00 91.75 339 PRO A O 1
ATOM 2716 N N . GLY A 1 340 ? 1.783 6.877 10.542 1.00 92.88 340 GLY A N 1
ATOM 2717 C CA . GLY A 1 340 ? 0.476 6.246 10.387 1.00 92.88 340 GLY A CA 1
ATOM 2718 C C . GLY A 1 340 ? 0.132 5.379 11.588 1.00 92.88 340 GLY A C 1
ATOM 2719 O O . GLY A 1 340 ? -0.942 5.522 12.169 1.00 92.88 340 GLY A O 1
ATOM 2720 N N . LEU A 1 341 ? 1.095 4.590 12.061 1.00 92.75 341 LEU A N 1
ATOM 2721 C CA . LEU A 1 341 ? 0.964 3.763 13.254 1.00 92.75 341 LEU A CA 1
ATOM 2722 C C . LEU A 1 341 ? 0.709 4.590 14.519 1.00 92.75 341 LEU A C 1
ATOM 2724 O O . LEU A 1 341 ? -0.225 4.308 15.265 1.00 92.75 341 LEU A O 1
ATOM 2728 N N . ALA A 1 342 ? 1.491 5.654 14.719 1.00 93.44 342 ALA A N 1
ATOM 2729 C CA . ALA A 1 342 ? 1.340 6.550 15.864 1.00 93.44 342 ALA A CA 1
ATOM 2730 C C . ALA A 1 342 ? 0.000 7.307 15.859 1.00 93.44 342 ALA A C 1
ATOM 2732 O O . ALA A 1 342 ? -0.504 7.677 16.919 1.00 93.44 342 ALA A O 1
ATOM 2733 N N . THR A 1 343 ? -0.568 7.548 14.673 1.00 95.81 343 THR A N 1
ATOM 2734 C CA . THR A 1 343 ? -1.801 8.328 14.489 1.00 95.81 343 THR A CA 1
ATOM 2735 C C . THR A 1 343 ? -3.029 7.490 14.143 1.00 95.81 343 THR A C 1
ATOM 2737 O O . THR A 1 343 ? -4.096 8.059 13.928 1.00 95.81 343 THR A O 1
ATOM 2740 N N . GLY A 1 344 ? -2.913 6.162 14.078 1.00 95.94 344 GLY A N 1
ATOM 2741 C CA . GLY A 1 344 ? -4.015 5.273 13.712 1.00 95.94 344 GLY A CA 1
ATOM 2742 C C . GLY A 1 344 ? -4.553 5.500 12.295 1.00 95.94 344 GLY A C 1
ATOM 2743 O O . GLY A 1 344 ? -5.766 5.462 12.088 1.00 95.94 344 GLY A O 1
ATOM 2744 N N . ARG A 1 345 ? -3.678 5.790 11.324 1.00 96.19 345 ARG A N 1
ATOM 2745 C CA . ARG A 1 345 ? -4.041 6.051 9.921 1.00 96.19 345 ARG A CA 1
ATOM 2746 C C . ARG A 1 345 ? -3.261 5.153 8.965 1.00 96.19 345 ARG A C 1
ATOM 2748 O O . ARG A 1 345 ? -2.069 4.933 9.149 1.00 96.19 345 ARG A O 1
ATOM 2755 N N . LEU A 1 346 ? -3.960 4.653 7.955 1.00 96.00 346 LEU A N 1
ATOM 2756 C CA . LEU A 1 346 ? -3.416 3.933 6.816 1.00 96.00 346 LEU A CA 1
ATOM 2757 C C . LEU A 1 346 ? -3.103 4.918 5.696 1.00 96.00 346 LEU A C 1
ATOM 2759 O O . LEU A 1 346 ? -3.964 5.734 5.355 1.00 96.00 346 LEU A O 1
ATOM 2763 N N . THR A 1 347 ? -1.930 4.798 5.092 1.00 96.12 347 THR A N 1
ATOM 2764 C CA . THR A 1 347 ? -1.611 5.490 3.845 1.00 96.12 347 THR A CA 1
ATOM 2765 C C . THR A 1 347 ? -2.020 4.614 2.674 1.00 96.12 347 THR A C 1
ATOM 2767 O O . THR A 1 347 ? -1.552 3.487 2.551 1.00 96.12 347 THR A O 1
ATOM 2770 N N . LEU A 1 348 ? -2.895 5.133 1.822 1.00 95.19 348 LEU A N 1
ATOM 2771 C CA . LEU A 1 348 ? -3.154 4.577 0.502 1.00 95.19 348 LEU A CA 1
ATOM 2772 C C . LEU A 1 348 ? -2.273 5.334 -0.476 1.00 95.19 348 LEU A C 1
ATOM 2774 O O . LEU A 1 348 ? -2.216 6.566 -0.405 1.00 95.19 348 LEU A O 1
ATOM 2778 N N . VAL A 1 349 ? -1.573 4.614 -1.341 1.00 94.25 349 VAL A N 1
ATOM 2779 C CA . VAL A 1 349 ? -0.594 5.212 -2.244 1.00 94.25 349 VAL A CA 1
ATOM 2780 C C . VAL A 1 349 ? -0.558 4.492 -3.585 1.00 94.25 349 VAL A C 1
ATOM 2782 O O . VAL A 1 349 ? -0.527 3.268 -3.632 1.00 94.25 349 VAL A O 1
ATOM 2785 N N . GLU A 1 350 ? -0.538 5.266 -4.661 1.00 92.75 350 GLU A N 1
ATOM 2786 C CA . GLU A 1 350 ? -0.231 4.807 -6.015 1.00 92.75 350 GLU A CA 1
ATOM 2787 C C . GLU A 1 350 ? 1.143 5.340 -6.414 1.00 92.75 350 GLU A C 1
ATOM 2789 O O . GLU A 1 350 ? 1.510 6.476 -6.082 1.00 92.75 350 GLU A O 1
ATOM 2794 N N . TYR A 1 351 ? 1.906 4.513 -7.120 1.00 91.94 351 TYR A N 1
ATOM 2795 C CA . TYR A 1 351 ? 3.263 4.832 -7.541 1.00 91.94 351 TYR A CA 1
ATOM 2796 C C . TYR A 1 351 ? 3.311 5.047 -9.049 1.00 91.94 351 TYR A C 1
ATOM 2798 O O . TYR A 1 351 ? 2.671 4.324 -9.801 1.00 91.94 351 TYR A O 1
ATOM 2806 N N . GLY A 1 352 ? 4.108 6.013 -9.491 1.00 91.75 352 GLY A N 1
ATOM 2807 C CA . GLY A 1 352 ? 4.488 6.106 -10.894 1.00 91.75 352 GLY A CA 1
ATOM 2808 C C . GLY A 1 352 ? 5.480 5.006 -11.275 1.00 91.75 352 GLY A C 1
ATOM 2809 O O . GLY A 1 352 ? 6.125 4.385 -10.421 1.00 91.75 352 GLY A O 1
ATOM 2810 N N . SER A 1 353 ? 5.687 4.815 -12.572 1.00 92.06 353 SER A N 1
ATOM 2811 C CA . SER A 1 353 ? 6.705 3.908 -13.104 1.00 92.06 353 SER A CA 1
ATOM 2812 C C . SER A 1 353 ? 8.135 4.363 -12.800 1.00 92.06 353 SER A C 1
ATOM 2814 O O . SER A 1 353 ? 9.073 3.570 -12.869 1.00 92.06 353 SER A O 1
ATOM 2816 N N . ASN A 1 354 ? 8.338 5.606 -12.364 1.00 90.06 354 ASN A N 1
ATOM 2817 C CA . ASN A 1 354 ? 9.611 6.060 -11.806 1.00 90.06 354 ASN A CA 1
ATOM 2818 C C . ASN A 1 354 ? 9.825 5.665 -10.330 1.00 90.06 354 ASN A C 1
ATOM 2820 O O . ASN A 1 354 ? 10.936 5.792 -9.818 1.00 90.06 354 ASN A O 1
ATOM 2824 N N . GLY A 1 355 ? 8.791 5.162 -9.651 1.00 88.44 355 GLY A N 1
ATOM 2825 C CA . GLY A 1 355 ? 8.820 4.794 -8.237 1.00 88.44 355 GLY A CA 1
ATOM 2826 C C . GLY A 1 355 ? 8.479 5.922 -7.268 1.00 88.44 355 GLY A C 1
ATOM 2827 O O . GLY A 1 355 ? 8.462 5.692 -6.056 1.00 88.44 355 GLY A O 1
ATOM 2828 N N . ASP A 1 356 ? 8.178 7.117 -7.775 1.00 89.31 356 ASP A N 1
ATOM 2829 C CA . ASP A 1 356 ? 7.673 8.211 -6.956 1.00 89.31 356 ASP A CA 1
ATOM 2830 C C . ASP A 1 356 ? 6.186 8.032 -6.656 1.00 89.31 356 ASP A C 1
ATOM 2832 O O . ASP A 1 356 ? 5.449 7.334 -7.351 1.00 89.31 356 ASP A O 1
ATOM 2836 N N . VAL A 1 357 ? 5.729 8.686 -5.592 1.00 91.75 357 VAL A N 1
ATOM 2837 C CA . VAL A 1 357 ? 4.314 8.699 -5.223 1.00 91.75 357 VAL A CA 1
ATOM 2838 C C . VAL A 1 357 ? 3.542 9.584 -6.199 1.00 91.75 357 VAL A C 1
ATOM 2840 O O . VAL A 1 357 ? 3.755 10.797 -6.225 1.00 91.75 357 VAL A O 1
ATOM 2843 N N . ARG A 1 358 ? 2.617 8.984 -6.956 1.00 90.75 358 ARG A N 1
ATOM 2844 C CA . ARG A 1 358 ? 1.720 9.688 -7.885 1.00 90.75 358 ARG A CA 1
ATOM 2845 C C . ARG A 1 358 ? 0.554 10.316 -7.128 1.00 90.75 358 ARG A C 1
ATOM 2847 O O . ARG A 1 358 ? 0.305 11.515 -7.231 1.00 90.75 358 ARG A O 1
ATOM 2854 N N . VAL A 1 359 ? -0.119 9.509 -6.309 1.00 92.62 359 VAL A N 1
ATOM 2855 C CA . VAL A 1 359 ? -1.271 9.911 -5.492 1.00 92.62 359 VAL A CA 1
ATOM 2856 C C . VAL A 1 359 ? -1.149 9.268 -4.118 1.00 92.62 359 VAL A C 1
ATOM 2858 O O . VAL A 1 359 ? -0.738 8.116 -3.995 1.00 92.62 359 VAL A O 1
ATOM 2861 N N . SER A 1 360 ? -1.516 9.998 -3.063 1.00 94.19 360 SER A N 1
ATOM 2862 C CA . SER A 1 360 ? -1.674 9.396 -1.740 1.00 94.19 360 SER A CA 1
ATOM 2863 C C . SER A 1 360 ? -2.797 10.035 -0.935 1.00 94.19 360 SER A C 1
ATOM 2865 O O . SER A 1 360 ? -3.101 11.222 -1.069 1.00 94.19 360 SER A O 1
ATOM 2867 N N . THR A 1 361 ? -3.420 9.243 -0.066 1.00 95.00 361 THR A N 1
ATOM 2868 C CA . THR A 1 361 ? -4.428 9.725 0.879 1.00 95.00 361 THR A CA 1
ATOM 2869 C C . THR A 1 361 ? -4.415 8.899 2.163 1.00 95.00 361 THR A C 1
ATOM 2871 O O . THR A 1 361 ? -3.934 7.769 2.191 1.00 95.00 361 THR A O 1
ATOM 2874 N N . LEU A 1 362 ? -4.941 9.463 3.251 1.00 96.12 362 LEU A N 1
ATOM 2875 C CA . LEU A 1 362 ? -4.964 8.815 4.564 1.00 96.12 362 LEU A CA 1
ATOM 2876 C C . LEU A 1 362 ? -6.375 8.361 4.926 1.00 96.12 362 LEU A C 1
ATOM 2878 O O . LEU A 1 362 ? -7.334 9.125 4.782 1.00 96.12 362 LEU A O 1
ATOM 2882 N N . ARG A 1 363 ? -6.502 7.143 5.456 1.00 94.94 363 ARG A N 1
ATOM 2883 C CA . ARG A 1 363 ? -7.771 6.600 5.955 1.00 94.94 363 ARG A CA 1
ATOM 2884 C C . ARG A 1 363 ? -7.617 5.995 7.344 1.00 94.94 363 ARG A C 1
ATOM 2886 O O . ARG A 1 363 ? -6.619 5.353 7.649 1.00 94.94 363 ARG A O 1
ATOM 2893 N N . ARG A 1 364 ? -8.609 6.190 8.211 1.00 95.12 364 ARG A N 1
ATOM 2894 C CA . ARG A 1 364 ? -8.730 5.426 9.459 1.00 95.12 364 ARG A CA 1
ATOM 2895 C C . ARG A 1 364 ? -9.140 3.983 9.145 1.00 95.12 364 ARG A C 1
ATOM 2897 O O . ARG A 1 364 ? -9.879 3.781 8.180 1.00 95.12 364 ARG A O 1
ATOM 2904 N N . PRO A 1 365 ? -8.751 3.001 9.977 1.00 94.25 365 PRO A N 1
ATOM 2905 C CA . PRO A 1 365 ? -9.026 1.585 9.727 1.00 94.25 365 PRO A CA 1
ATOM 2906 C C . PRO A 1 365 ? -10.492 1.283 9.388 1.00 94.25 365 PRO A C 1
ATOM 2908 O O . PRO A 1 365 ? -10.791 0.665 8.374 1.00 94.25 365 PRO A O 1
ATOM 2911 N N . TRP A 1 366 ? -11.424 1.820 10.173 1.00 91.88 366 TRP A N 1
ATOM 2912 C CA . TRP A 1 366 ? -12.862 1.584 10.018 1.00 91.88 366 TRP A CA 1
ATOM 2913 C C . TRP A 1 366 ? -13.518 2.284 8.820 1.00 91.88 366 TRP A C 1
ATOM 2915 O O . TRP A 1 366 ? -14.703 2.084 8.565 1.00 91.88 366 TRP A O 1
ATOM 2925 N N . ASN A 1 367 ? -12.785 3.147 8.115 1.00 92.12 367 ASN A N 1
ATOM 2926 C CA . ASN A 1 367 ? -13.251 3.770 6.877 1.00 92.12 367 ASN A CA 1
ATOM 2927 C C . ASN A 1 367 ? -12.810 2.970 5.639 1.00 92.12 367 ASN A C 1
ATOM 2929 O O . ASN A 1 367 ? -13.248 3.273 4.531 1.00 92.12 367 ASN A O 1
ATOM 2933 N N . MET A 1 368 ? -11.966 1.945 5.816 1.00 90.56 368 MET A N 1
ATOM 2934 C CA . MET A 1 368 ? -11.435 1.158 4.706 1.00 90.56 368 MET A CA 1
ATOM 2935 C C . MET A 1 368 ? -12.487 0.301 4.013 1.00 90.56 368 MET A C 1
ATOM 2937 O O . MET A 1 368 ? -12.374 0.126 2.811 1.00 90.56 368 MET A O 1
ATOM 2941 N N . GLY A 1 369 ? -13.524 -0.184 4.705 1.00 86.81 369 GLY A N 1
ATOM 2942 C CA . GLY A 1 369 ? -14.591 -0.974 4.064 1.00 86.81 369 GLY A CA 1
ATOM 2943 C C . GLY A 1 369 ? -15.222 -0.243 2.872 1.00 86.81 369 GLY A C 1
ATOM 2944 O O . GLY A 1 369 ? -15.261 -0.767 1.754 1.00 86.81 369 GLY A O 1
ATOM 2945 N N . GLN A 1 370 ? -15.586 1.027 3.072 1.00 86.06 370 GLN A N 1
ATOM 2946 C CA . GLN A 1 370 ? -16.110 1.874 2.005 1.00 86.06 370 GLN A CA 1
ATOM 2947 C C . GLN A 1 370 ? -15.060 2.122 0.915 1.00 86.06 370 GLN A C 1
ATOM 2949 O O . GLN A 1 370 ? -15.377 1.977 -0.262 1.00 86.06 370 GLN A O 1
ATOM 2954 N N . THR A 1 371 ? -13.820 2.457 1.285 1.00 89.62 371 THR A N 1
ATOM 2955 C CA . THR A 1 371 ? -12.743 2.695 0.311 1.00 89.62 371 THR A CA 1
ATOM 2956 C C . THR A 1 371 ? -12.518 1.486 -0.594 1.00 89.62 371 THR A C 1
ATOM 2958 O O . THR A 1 371 ? -12.601 1.614 -1.813 1.00 89.62 371 THR A O 1
ATOM 2961 N N . MET A 1 372 ? -12.347 0.301 -0.004 1.00 87.00 372 MET A N 1
ATOM 2962 C CA . MET A 1 372 ? -12.118 -0.941 -0.742 1.00 87.00 372 MET A CA 1
ATOM 2963 C C . MET A 1 372 ? -13.315 -1.308 -1.616 1.00 87.00 372 MET A C 1
ATOM 2965 O O . MET A 1 372 ? -13.135 -1.830 -2.711 1.00 87.00 372 MET A O 1
ATOM 2969 N N . THR A 1 373 ? -14.541 -1.020 -1.173 1.00 83.62 373 THR A N 1
ATOM 2970 C CA . THR A 1 373 ? -15.732 -1.286 -1.985 1.00 83.62 373 THR A CA 1
ATOM 2971 C C . THR A 1 373 ? -15.741 -0.444 -3.260 1.00 83.62 373 THR A C 1
ATOM 2973 O O . THR A 1 373 ? -16.008 -0.966 -4.337 1.00 83.62 373 THR A O 1
ATOM 2976 N N . PHE A 1 374 ? -15.430 0.848 -3.172 1.00 86.62 374 PHE A N 1
ATOM 2977 C CA . PHE A 1 374 ? -15.410 1.712 -4.354 1.00 86.62 374 PHE A CA 1
ATOM 2978 C C . PHE A 1 374 ? -14.239 1.385 -5.282 1.00 86.62 374 PHE A C 1
ATOM 2980 O O . PHE A 1 374 ? -14.441 1.287 -6.489 1.00 86.62 374 PHE A O 1
ATOM 2987 N N . GLU A 1 375 ? -13.054 1.150 -4.725 1.00 85.00 375 GLU A N 1
ATOM 2988 C CA . GLU A 1 375 ? -11.874 0.771 -5.502 1.00 85.00 375 GLU A CA 1
ATOM 2989 C C . GLU A 1 375 ? -12.105 -0.562 -6.236 1.00 85.00 375 GLU A C 1
ATOM 2991 O O . GLU A 1 375 ? -12.066 -0.631 -7.461 1.00 85.00 375 GLU A O 1
ATOM 2996 N N . GLN A 1 376 ? -12.456 -1.625 -5.503 1.00 78.25 376 GLN A N 1
ATOM 2997 C CA . GLN A 1 376 ? -12.501 -2.982 -6.055 1.00 78.25 376 GLN A CA 1
ATOM 2998 C C . GLN A 1 376 ? -13.779 -3.307 -6.827 1.00 78.25 376 GLN A C 1
ATOM 3000 O O . GLN A 1 376 ? -13.740 -4.080 -7.783 1.00 78.25 376 GLN A O 1
ATOM 3005 N N . VAL A 1 377 ? -14.932 -2.804 -6.375 1.00 75.62 377 VAL A N 1
ATOM 3006 C CA . VAL A 1 377 ? -16.232 -3.172 -6.963 1.00 75.62 377 VAL A CA 1
ATOM 3007 C C . VAL A 1 377 ? -16.631 -2.188 -8.052 1.00 75.62 377 VAL A C 1
ATOM 3009 O O . VAL A 1 377 ? -17.234 -2.591 -9.045 1.00 75.62 377 VAL A O 1
ATOM 3012 N N . LEU A 1 378 ? -16.308 -0.904 -7.878 1.00 79.00 378 LEU A N 1
ATOM 3013 C CA . LEU A 1 378 ? -16.690 0.149 -8.819 1.00 79.00 378 LEU A CA 1
ATOM 3014 C C . LEU A 1 378 ? -15.538 0.610 -9.718 1.00 79.00 378 LEU A C 1
ATOM 3016 O O . LEU A 1 378 ? -15.793 1.426 -10.602 1.00 79.00 378 LEU A O 1
ATOM 3020 N N . GLY A 1 379 ? -14.324 0.076 -9.531 1.00 83.44 379 GLY A N 1
ATOM 3021 C CA . GLY A 1 379 ? -13.160 0.380 -10.368 1.00 83.44 379 GLY A CA 1
ATOM 3022 C C . GLY A 1 379 ? -12.746 1.843 -10.271 1.00 83.44 379 GLY A C 1
ATOM 3023 O O . GLY A 1 379 ? -12.507 2.472 -11.295 1.00 83.44 379 GLY A O 1
ATOM 3024 N N . LYS A 1 380 ? -12.797 2.406 -9.060 1.00 86.38 380 LYS A N 1
ATOM 3025 C CA . LYS A 1 380 ? -12.418 3.794 -8.793 1.00 86.38 380 LYS A CA 1
ATOM 302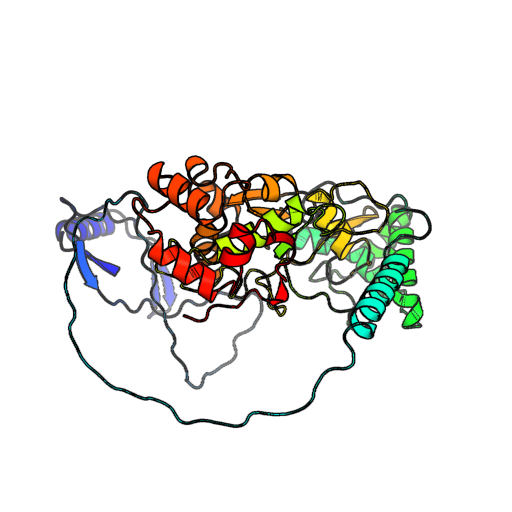6 C C . LYS A 1 380 ? -10.926 3.890 -8.508 1.00 86.38 380 LYS A C 1
ATOM 3028 O O . LYS A 1 380 ? -10.453 3.206 -7.605 1.00 86.38 380 LYS A O 1
ATOM 3033 N N . ASP A 1 381 ? -10.254 4.781 -9.221 1.00 88.94 381 ASP A N 1
ATOM 3034 C CA . ASP A 1 381 ? -8.841 5.093 -9.014 1.00 88.94 381 ASP A CA 1
ATOM 3035 C C . ASP A 1 381 ? -8.638 5.889 -7.708 1.00 88.94 381 ASP A C 1
ATOM 3037 O O . ASP A 1 381 ? -9.581 6.474 -7.146 1.00 88.94 381 ASP A O 1
ATOM 3041 N N . LEU A 1 382 ? -7.414 5.887 -7.165 1.00 91.81 382 LEU A N 1
ATOM 3042 C CA . LEU A 1 382 ? -7.148 6.487 -5.855 1.00 91.81 382 LEU A CA 1
ATOM 3043 C C . LEU A 1 382 ? -7.328 8.010 -5.833 1.00 91.81 382 LEU A C 1
ATOM 3045 O O . LEU A 1 382 ? -7.690 8.568 -4.791 1.00 91.81 382 LEU A O 1
ATOM 3049 N N . ASP A 1 383 ? -7.086 8.689 -6.952 1.00 91.94 383 ASP A N 1
ATOM 3050 C CA . ASP A 1 383 ? -7.349 10.121 -7.103 1.00 91.94 383 ASP A CA 1
ATOM 3051 C C . ASP A 1 383 ? -8.842 10.426 -6.950 1.00 91.94 383 ASP A C 1
ATOM 3053 O O . ASP A 1 383 ? -9.209 11.260 -6.123 1.00 91.94 383 ASP A O 1
ATOM 3057 N N . GLU A 1 384 ? -9.717 9.674 -7.618 1.00 90.88 384 GLU A N 1
ATOM 3058 C CA . GLU A 1 384 ? -11.165 9.814 -7.488 1.00 90.88 384 GLU A CA 1
ATOM 3059 C C . GLU A 1 384 ? -11.630 9.534 -6.051 1.00 90.88 384 GLU A C 1
ATOM 3061 O O . GLU A 1 384 ? -12.505 10.237 -5.527 1.00 90.88 384 GLU A O 1
ATOM 3066 N N . ILE A 1 385 ? -11.035 8.538 -5.383 1.00 91.19 385 ILE A N 1
ATOM 3067 C CA . ILE A 1 385 ? -11.290 8.224 -3.966 1.00 91.19 385 ILE A CA 1
ATOM 3068 C C . ILE A 1 385 ? -10.889 9.392 -3.062 1.00 91.19 385 ILE A C 1
ATOM 3070 O O . ILE A 1 385 ? -11.618 9.732 -2.117 1.00 91.19 385 ILE A O 1
ATOM 3074 N N . ALA A 1 386 ? -9.731 9.999 -3.322 1.00 91.56 386 ALA A N 1
ATOM 3075 C CA . ALA A 1 386 ? -9.220 11.128 -2.563 1.00 91.56 386 ALA A CA 1
ATOM 3076 C C . ALA A 1 386 ? -10.076 12.386 -2.777 1.00 91.56 386 ALA A C 1
ATOM 3078 O O . ALA A 1 386 ? -10.498 13.000 -1.794 1.00 91.56 386 ALA A O 1
ATOM 3079 N N . GLU A 1 387 ? -10.379 12.730 -4.029 1.00 91.69 387 GLU A N 1
ATOM 3080 C CA . GLU A 1 387 ? -11.144 13.918 -4.420 1.00 91.69 387 GLU A CA 1
ATOM 3081 C C . GLU A 1 387 ? -12.609 13.845 -3.980 1.00 91.69 387 GLU A C 1
ATOM 3083 O O . GLU A 1 387 ? -13.158 14.820 -3.463 1.00 91.69 387 GLU A O 1
ATOM 3088 N N . SER A 1 388 ? -13.237 12.674 -4.115 1.00 89.31 388 SER A N 1
ATOM 3089 C CA . SER A 1 388 ? -14.644 12.470 -3.744 1.00 89.31 388 SER A CA 1
ATOM 3090 C C . SER A 1 388 ? -14.851 12.287 -2.237 1.00 89.31 388 SER A C 1
ATOM 3092 O O . SER A 1 388 ? -15.988 12.183 -1.776 1.00 89.31 388 SER A O 1
ATOM 3094 N N . GLY A 1 389 ? -13.771 12.208 -1.448 1.00 89.19 389 GLY A N 1
ATOM 3095 C CA . GLY A 1 389 ? -13.846 11.966 -0.007 1.00 89.19 389 GLY A CA 1
ATOM 3096 C C . GLY A 1 389 ? -14.439 10.598 0.353 1.00 89.19 389 GLY A C 1
ATOM 3097 O O . GLY A 1 389 ? -15.060 10.458 1.409 1.00 89.19 389 GLY A O 1
ATOM 3098 N N . ILE A 1 390 ? -14.273 9.593 -0.513 1.00 90.31 390 ILE A N 1
ATOM 3099 C CA . ILE A 1 390 ? -14.709 8.211 -0.262 1.00 90.31 390 ILE A CA 1
ATOM 3100 C C . ILE A 1 390 ? -13.896 7.640 0.905 1.00 90.31 390 ILE A C 1
ATOM 3102 O O . ILE A 1 390 ? -12.680 7.819 0.963 1.00 90.31 390 ILE A O 1
ATOM 3106 N N . GLY A 1 391 ? -14.549 6.976 1.864 1.00 89.56 391 GLY A N 1
ATOM 3107 C CA . GLY A 1 391 ? -13.930 6.637 3.152 1.00 89.56 391 GLY A CA 1
ATOM 3108 C C . GLY A 1 391 ? -13.827 7.846 4.095 1.00 89.56 391 GLY A C 1
ATOM 3109 O O . GLY A 1 391 ? -13.037 7.855 5.041 1.00 89.56 391 GLY A O 1
ATOM 3110 N N . GLY A 1 392 ? -14.614 8.887 3.830 1.00 89.81 392 GLY A N 1
ATOM 3111 C CA . GLY A 1 392 ? -14.708 10.109 4.613 1.00 89.81 392 GLY A CA 1
ATOM 3112 C C . GLY A 1 392 ? -13.710 11.199 4.187 1.00 89.81 392 GLY A C 1
ATOM 3113 O O . GLY A 1 392 ? -12.534 10.916 3.949 1.00 89.81 392 GLY A O 1
ATOM 3114 N N . PRO A 1 393 ? -14.130 12.476 4.151 1.00 88.06 393 PRO A N 1
ATOM 3115 C CA . PRO A 1 393 ? -13.217 13.602 3.948 1.00 88.06 393 PRO A CA 1
ATOM 3116 C C . PRO A 1 393 ? -12.243 13.777 5.138 1.00 88.06 393 PRO A C 1
ATOM 3118 O O . PRO A 1 393 ? -12.416 13.127 6.178 1.00 88.06 393 PRO A O 1
ATOM 3121 N N . PRO A 1 394 ? -11.208 14.638 5.028 1.00 88.50 394 PRO A N 1
ATOM 3122 C CA . PRO A 1 394 ? -10.101 14.713 5.990 1.00 88.50 394 PRO A CA 1
ATOM 3123 C C . PRO A 1 394 ? -10.502 14.815 7.470 1.00 88.50 394 PRO A C 1
ATOM 3125 O O . PRO A 1 394 ? -9.851 14.207 8.317 1.00 88.50 394 PRO A O 1
ATOM 3128 N N . GLN A 1 395 ? -11.605 15.495 7.797 1.00 89.75 395 GLN A N 1
ATOM 3129 C CA . GLN A 1 395 ? -12.105 15.631 9.172 1.00 89.75 395 GLN A CA 1
ATOM 3130 C C . GLN A 1 395 ? -12.550 14.305 9.821 1.00 89.75 395 GLN A C 1
ATOM 3132 O O . GLN A 1 395 ? -12.586 14.202 11.048 1.00 89.75 395 GLN A O 1
ATOM 3137 N N . TYR A 1 396 ? -12.884 13.286 9.020 1.00 91.38 396 TYR A N 1
ATOM 3138 C CA . TYR A 1 396 ? -13.211 11.931 9.489 1.00 91.38 396 TYR A CA 1
ATOM 3139 C C . TYR A 1 396 ? -11.991 11.005 9.515 1.00 91.38 396 TYR A C 1
ATOM 3141 O O . TYR A 1 396 ? -12.079 9.891 10.032 1.00 91.38 396 TYR A O 1
ATOM 3149 N N . ASN A 1 397 ? -10.854 11.476 8.997 1.00 94.88 397 ASN A N 1
ATOM 3150 C CA . ASN A 1 397 ? -9.573 10.776 8.954 1.00 94.88 397 ASN A CA 1
ATOM 3151 C C . ASN A 1 397 ? -8.476 11.524 9.740 1.00 94.88 397 ASN A C 1
ATOM 3153 O O . ASN A 1 397 ? -7.283 11.359 9.487 1.00 94.88 397 ASN A O 1
ATOM 3157 N N . GLU A 1 398 ? -8.877 12.338 10.722 1.00 94.62 398 GLU A N 1
ATOM 3158 C CA . GLU A 1 398 ? -7.970 12.999 11.665 1.00 94.62 398 GLU A CA 1
ATOM 3159 C C . GLU A 1 398 ? -7.172 11.971 12.498 1.00 94.62 398 GLU A C 1
ATOM 3161 O O . GLU A 1 398 ? -7.626 10.837 12.679 1.00 94.62 398 GLU A O 1
ATOM 3166 N N . PRO A 1 399 ? -6.005 12.339 13.052 1.00 96.81 399 PRO A N 1
ATOM 3167 C CA . PRO A 1 399 ? -5.247 11.470 13.952 1.00 96.81 399 PRO A CA 1
ATOM 3168 C C . PRO A 1 399 ? -6.081 10.899 15.112 1.00 96.81 399 PRO A C 1
ATOM 3170 O O . PRO A 1 399 ? -6.967 11.566 15.648 1.00 96.81 399 PRO A O 1
ATOM 3173 N N . LEU A 1 400 ? -5.777 9.661 15.496 1.00 96.19 400 LE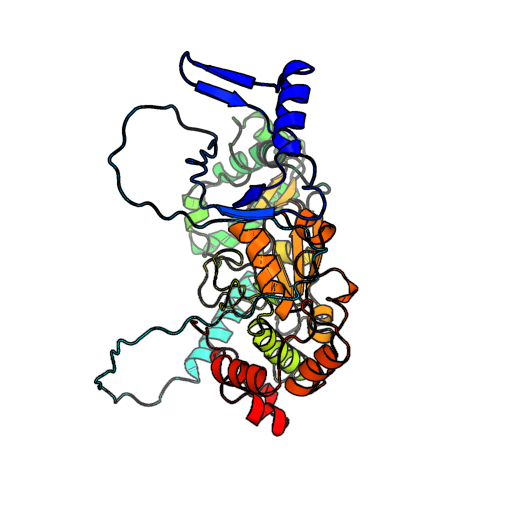U A N 1
ATOM 3174 C CA . LEU A 1 400 ? -6.287 8.975 16.680 1.00 96.19 400 LEU A CA 1
ATOM 3175 C C . LEU A 1 400 ? -5.228 8.985 17.785 1.00 96.19 400 LEU A C 1
ATOM 3177 O O . LEU A 1 400 ? -4.033 8.886 17.503 1.00 96.19 400 LEU A O 1
ATOM 3181 N N . ASP A 1 401 ? -5.664 9.042 19.044 1.00 96.44 401 ASP A N 1
ATOM 3182 C CA . ASP A 1 401 ? -4.778 8.758 20.174 1.00 96.44 401 ASP A CA 1
ATOM 3183 C C . ASP A 1 401 ? -4.703 7.246 20.406 1.00 96.44 401 ASP A C 1
ATOM 3185 O O . ASP A 1 401 ? -5.503 6.661 21.137 1.00 96.44 401 ASP A O 1
ATOM 3189 N N . MET A 1 402 ? -3.717 6.611 19.772 1.00 96.81 402 MET A N 1
ATOM 3190 C CA . MET A 1 402 ? -3.498 5.162 19.843 1.00 96.81 402 MET A CA 1
ATOM 3191 C C . MET A 1 402 ? -3.074 4.661 21.237 1.00 96.81 402 MET A C 1
ATOM 3193 O O . MET A 1 402 ? -2.980 3.449 21.459 1.00 96.81 402 MET A O 1
ATOM 3197 N N . ASN A 1 403 ? -2.829 5.563 22.193 1.00 96.31 403 ASN A N 1
ATOM 3198 C CA . ASN A 1 403 ? -2.486 5.207 23.572 1.00 96.31 403 ASN A CA 1
ATOM 3199 C C . ASN A 1 403 ? -3.712 4.967 24.453 1.00 96.31 403 ASN A C 1
ATOM 3201 O O . ASN A 1 403 ? -3.577 4.325 25.491 1.00 96.31 403 ASN A O 1
ATOM 3205 N N . LEU A 1 404 ? -4.890 5.445 24.049 1.00 97.38 404 LEU A N 1
ATOM 3206 C CA . LEU A 1 404 ? -6.131 5.140 24.754 1.00 97.38 404 LEU A CA 1
ATOM 3207 C C . LEU A 1 404 ? -6.467 3.650 24.617 1.00 97.38 404 LEU A C 1
ATOM 3209 O O . LEU A 1 404 ? -6.253 3.092 23.533 1.00 97.38 404 LEU A O 1
ATOM 3213 N N . PRO A 1 405 ? -7.034 3.004 25.652 1.00 97.94 405 PRO A N 1
ATOM 3214 C CA . PRO A 1 405 ? -7.624 1.675 25.518 1.00 97.94 405 PRO A CA 1
ATOM 3215 C C . PRO A 1 405 ? -8.588 1.621 24.328 1.00 97.94 405 PRO A C 1
ATOM 3217 O O . PRO A 1 405 ? -9.315 2.588 24.081 1.00 97.94 405 PRO A O 1
ATOM 3220 N N . ILE A 1 406 ? -8.621 0.519 23.577 1.00 98.06 406 ILE A N 1
ATOM 3221 C CA . ILE A 1 406 ? -9.314 0.461 22.277 1.00 98.06 406 ILE A CA 1
ATOM 3222 C C . ILE A 1 406 ? -10.798 0.852 22.380 1.00 98.06 406 ILE A C 1
ATOM 3224 O O . ILE A 1 406 ? -11.328 1.557 21.520 1.00 98.06 406 ILE A O 1
ATOM 3228 N N . LEU A 1 407 ? -11.470 0.455 23.467 1.00 97.88 407 LEU A N 1
ATOM 3229 C CA . LEU A 1 407 ? -12.877 0.787 23.707 1.00 97.88 407 LEU A CA 1
ATOM 3230 C C . LEU A 1 407 ? -13.073 2.263 24.075 1.00 97.88 407 LEU A C 1
ATOM 3232 O O . LEU A 1 407 ? -14.093 2.844 23.714 1.00 97.88 407 LEU A O 1
ATOM 3236 N N . GLU A 1 408 ? -12.119 2.872 24.781 1.00 97.62 408 GLU A N 1
ATOM 3237 C CA . GLU A 1 408 ? -12.151 4.302 25.113 1.00 97.62 408 GLU A CA 1
ATOM 3238 C C . GLU A 1 408 ? -11.863 5.163 23.883 1.00 97.62 408 GLU A C 1
ATOM 3240 O O . GLU A 1 408 ? -12.516 6.185 23.685 1.00 97.62 408 GLU A O 1
ATOM 3245 N N . LEU A 1 409 ? -10.954 4.715 23.013 1.00 97.19 409 LEU A N 1
ATOM 3246 C CA . LEU A 1 409 ? -10.676 5.335 21.720 1.00 97.19 409 LEU A CA 1
ATOM 3247 C C . LEU A 1 409 ? -11.941 5.381 20.848 1.00 97.19 409 LEU A C 1
ATOM 3249 O O . LEU A 1 409 ? -12.301 6.443 20.327 1.00 97.19 409 LEU A O 1
ATOM 3253 N N . LEU A 1 410 ? -12.639 4.250 20.709 1.00 96.31 410 LEU A N 1
ATOM 3254 C CA . LEU A 1 410 ? -13.877 4.155 19.928 1.00 96.31 410 LEU A CA 1
ATOM 3255 C C . LEU A 1 410 ? -15.004 5.001 20.541 1.00 96.31 410 LEU A C 1
ATOM 3257 O O . LEU A 1 410 ? -15.682 5.743 19.828 1.00 96.31 410 LEU A O 1
ATOM 3261 N N . GLU A 1 411 ? -15.170 4.954 2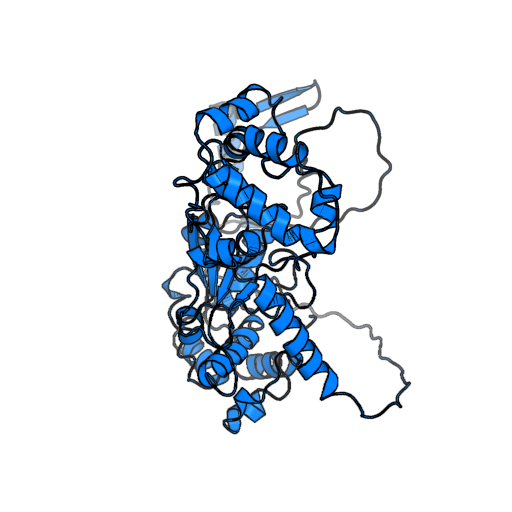1.863 1.00 95.50 411 GLU A N 1
ATOM 3262 C CA . GLU A 1 411 ? -16.194 5.729 22.568 1.00 95.50 411 GLU A CA 1
ATOM 3263 C C . GLU A 1 411 ? -15.931 7.238 22.485 1.00 95.50 411 GLU A C 1
ATOM 3265 O O . GLU A 1 411 ? -16.843 8.009 22.186 1.00 95.50 411 GLU A O 1
ATOM 3270 N N . SER A 1 412 ? -14.679 7.669 22.656 1.00 94.25 412 SER A N 1
ATOM 3271 C CA . SER A 1 412 ? -14.266 9.061 22.458 1.00 94.25 412 SER A CA 1
ATOM 3272 C C . SER A 1 412 ? -14.550 9.520 21.026 1.00 94.25 412 SER A C 1
ATOM 3274 O O . SER A 1 412 ? -15.136 10.583 20.811 1.00 94.25 412 SER A O 1
ATOM 3276 N N . THR A 1 413 ? -14.233 8.691 20.027 1.00 93.25 413 THR A N 1
ATOM 3277 C CA . THR A 1 413 ? -14.534 8.980 18.614 1.00 93.25 413 THR A CA 1
ATOM 3278 C C . THR A 1 413 ? -16.040 9.154 18.385 1.00 93.25 413 THR A C 1
ATOM 3280 O O . THR A 1 413 ? -16.459 10.091 17.696 1.00 93.25 413 THR A O 1
ATOM 3283 N N . ARG A 1 414 ? -16.866 8.300 19.006 1.00 92.62 414 ARG A N 1
ATOM 3284 C CA . ARG A 1 414 ? -18.332 8.372 18.944 1.00 92.62 414 ARG A CA 1
ATOM 3285 C C . ARG A 1 414 ? -18.877 9.646 19.579 1.00 92.62 414 ARG A C 1
ATOM 3287 O O . ARG A 1 414 ? -19.671 10.336 18.948 1.00 92.62 414 ARG A O 1
ATOM 3294 N N . LEU A 1 415 ? -18.440 9.974 20.796 1.00 93.06 415 LEU A N 1
ATOM 3295 C CA . LEU A 1 415 ? -18.882 11.163 21.535 1.00 93.06 415 LEU A CA 1
ATOM 3296 C C . LEU A 1 415 ? -18.536 12.466 20.803 1.00 93.06 415 LEU A C 1
ATOM 3298 O O . LEU A 1 415 ? -19.293 13.430 20.874 1.00 93.06 415 LEU A O 1
ATOM 3302 N N . ASN A 1 416 ? -17.432 12.473 20.055 1.00 91.44 416 ASN A N 1
ATOM 3303 C CA . ASN A 1 416 ? -17.004 13.613 19.247 1.00 91.44 416 ASN A CA 1
ATOM 3304 C C . ASN A 1 416 ? -17.621 13.645 17.832 1.00 91.44 416 ASN A C 1
ATOM 3306 O O . ASN A 1 416 ? -17.268 14.520 17.044 1.00 91.44 416 ASN A O 1
ATOM 3310 N N . ASN A 1 417 ? -18.531 12.720 17.490 1.00 90.00 417 ASN A N 1
ATOM 3311 C CA . ASN A 1 417 ? -19.140 12.587 16.156 1.00 90.00 417 ASN A CA 1
ATOM 3312 C C . ASN A 1 417 ? -18.107 12.479 15.018 1.00 90.00 417 ASN A C 1
ATOM 3314 O O . ASN A 1 417 ? -18.278 13.056 13.946 1.00 90.00 417 ASN A O 1
ATOM 3318 N N . LYS A 1 418 ? -17.015 11.743 15.260 1.00 90.56 418 LYS A N 1
ATOM 3319 C CA . LYS A 1 418 ? -15.906 11.568 14.306 1.00 90.56 418 LYS A CA 1
ATOM 3320 C C . LYS A 1 418 ? -15.972 10.252 13.518 1.00 90.56 418 LYS A C 1
ATOM 3322 O O . LYS A 1 418 ? -15.024 9.924 12.806 1.00 90.56 418 LYS A O 1
ATOM 3327 N N . PHE A 1 419 ? -17.075 9.513 13.636 1.00 91.06 419 PHE A N 1
ATOM 3328 C CA . PHE A 1 419 ? -17.446 8.449 12.700 1.00 91.06 419 PHE A CA 1
ATOM 3329 C C . PHE A 1 419 ? -18.152 9.044 11.483 1.00 91.06 419 PHE A C 1
ATOM 3331 O O . PHE A 1 419 ? -18.834 10.060 11.609 1.00 91.06 419 PHE A O 1
ATOM 3338 N N . LEU A 1 420 ? -18.005 8.402 10.324 1.00 86.81 420 LEU A N 1
ATOM 3339 C CA . LEU A 1 420 ? -18.655 8.816 9.082 1.00 86.81 420 LEU A CA 1
ATOM 3340 C C . LEU A 1 420 ? -20.183 8.782 9.224 1.00 86.81 420 LEU A C 1
ATOM 3342 O O . LEU A 1 420 ? -20.866 9.690 8.756 1.00 86.81 420 LEU A O 1
ATOM 3346 N N . PHE A 1 421 ? -20.705 7.776 9.933 1.00 83.81 421 PHE A N 1
ATOM 3347 C CA . PHE A 1 421 ? -22.127 7.660 10.250 1.00 83.81 421 PHE A CA 1
ATOM 3348 C C . PHE A 1 421 ? -22.399 8.104 11.697 1.00 83.81 421 PHE A C 1
ATOM 3350 O O . PHE A 1 421 ? -21.943 7.451 12.645 1.00 83.81 421 PHE A O 1
ATOM 3357 N N . PRO A 1 422 ? -23.141 9.209 11.906 1.00 80.00 422 PRO A N 1
ATOM 3358 C CA . PRO A 1 422 ? -23.454 9.704 13.241 1.00 80.00 422 PRO A CA 1
ATOM 3359 C C . PRO A 1 422 ? -24.169 8.655 14.096 1.00 80.00 422 PRO A C 1
ATOM 3361 O O . PRO A 1 422 ? -25.124 8.019 13.657 1.00 80.00 422 PRO A O 1
ATOM 3364 N N . GLY A 1 423 ? -23.720 8.496 15.342 1.00 75.69 423 GLY A N 1
ATOM 3365 C CA . GLY A 1 423 ? -24.292 7.517 16.269 1.00 75.69 423 GLY A CA 1
ATOM 3366 C C . GLY A 1 423 ? -23.915 6.062 15.980 1.00 75.69 423 GLY A C 1
ATOM 3367 O O . GLY A 1 423 ? -24.461 5.177 16.637 1.00 75.69 423 GLY A O 1
ATOM 3368 N N . TYR A 1 424 ? -22.991 5.802 15.046 1.00 85.81 424 TYR A N 1
ATOM 3369 C CA . TYR A 1 424 ? -22.472 4.459 14.817 1.00 85.81 424 TYR A CA 1
ATOM 3370 C C . TYR A 1 424 ? -21.850 3.868 16.088 1.00 85.81 424 TYR A C 1
ATOM 3372 O O . TYR A 1 424 ? -21.037 4.496 16.775 1.00 85.81 424 TYR A O 1
ATOM 3380 N N . GLY A 1 425 ? -22.205 2.609 16.332 1.00 85.94 425 GLY A N 1
ATOM 3381 C CA . GLY A 1 425 ? -21.587 1.754 17.327 1.00 85.94 425 GLY A CA 1
ATOM 3382 C C . GLY A 1 425 ? -22.032 1.990 18.767 1.00 85.94 425 GLY A C 1
ATOM 3383 O O . GLY A 1 425 ? -22.565 3.028 19.157 1.00 85.94 425 GLY A O 1
ATOM 3384 N N . CYS A 1 426 ? -21.801 0.965 19.576 1.00 91.38 426 CYS A N 1
ATOM 3385 C CA . CYS A 1 426 ? -21.928 1.007 21.022 1.00 91.38 426 CYS A CA 1
ATOM 3386 C C . CYS A 1 426 ? -20.871 0.087 21.636 1.00 91.38 426 CYS A C 1
ATOM 3388 O O . CYS A 1 426 ? -20.325 -0.791 20.961 1.00 91.38 426 CYS A O 1
ATOM 3390 N N . ARG A 1 427 ? -20.609 0.257 22.934 1.00 93.94 427 ARG A N 1
ATOM 3391 C CA . ARG A 1 427 ? -19.593 -0.529 23.642 1.00 93.94 427 ARG A CA 1
ATOM 3392 C C . ARG A 1 427 ? -19.804 -2.039 23.496 1.00 93.94 427 ARG A C 1
ATOM 3394 O O . ARG A 1 427 ? -18.847 -2.746 23.204 1.00 93.94 427 ARG A O 1
ATOM 3401 N N . ASP A 1 428 ? -21.041 -2.517 23.626 1.00 94.06 428 ASP A N 1
ATOM 3402 C CA . ASP A 1 428 ? -21.364 -3.948 23.515 1.00 94.06 428 ASP A CA 1
ATOM 3403 C C . ASP A 1 428 ? -21.073 -4.505 22.116 1.00 94.06 428 ASP A C 1
ATOM 3405 O O . ASP A 1 428 ? -20.556 -5.617 21.980 1.00 94.06 428 ASP A O 1
ATOM 3409 N N . LEU A 1 429 ? -21.356 -3.719 21.069 1.00 91.38 429 LEU A N 1
ATOM 3410 C CA . LEU A 1 429 ? -21.031 -4.080 19.691 1.00 91.38 429 LEU A CA 1
ATOM 3411 C C . LEU A 1 429 ? -19.520 -4.241 19.518 1.00 91.38 429 LEU A C 1
ATOM 3413 O O . LEU A 1 429 ? -19.077 -5.258 18.989 1.00 91.38 429 LEU A O 1
ATOM 3417 N N . TRP A 1 430 ? -18.736 -3.261 19.966 1.00 93.75 430 TRP A N 1
ATOM 3418 C CA . TRP A 1 430 ? -17.284 -3.297 19.798 1.00 93.75 430 TRP A CA 1
ATOM 3419 C C . TRP A 1 430 ? -16.638 -4.400 20.629 1.00 93.75 430 TRP A C 1
ATOM 3421 O O . TRP A 1 430 ? -15.769 -5.097 20.121 1.00 93.75 430 TRP A O 1
ATOM 3431 N N . VAL A 1 431 ? -17.109 -4.636 21.858 1.00 95.69 431 VAL A N 1
ATOM 3432 C CA . VAL A 1 431 ? -16.666 -5.782 22.668 1.00 95.69 431 VAL A CA 1
ATOM 3433 C C . VAL A 1 431 ? -16.903 -7.092 21.921 1.00 95.69 431 VAL A C 1
ATOM 3435 O O . VAL A 1 431 ? -16.019 -7.945 21.898 1.00 95.69 431 VAL A O 1
ATOM 3438 N N . ARG A 1 432 ? -18.072 -7.258 21.292 1.00 93.06 432 ARG A N 1
ATOM 3439 C CA . ARG A 1 432 ? -18.373 -8.453 20.499 1.00 93.06 432 ARG A CA 1
ATOM 3440 C C . ARG A 1 432 ? -17.439 -8.591 19.296 1.00 93.06 432 ARG A C 1
ATOM 3442 O O . ARG A 1 432 ? -16.884 -9.668 19.125 1.00 93.06 432 ARG A O 1
ATOM 3449 N N . ILE A 1 433 ? -17.256 -7.525 18.511 1.00 91.25 433 ILE A N 1
ATOM 3450 C CA . ILE A 1 433 ? -16.368 -7.523 17.335 1.00 91.25 433 ILE A CA 1
ATOM 3451 C C . ILE A 1 433 ? -14.949 -7.912 17.752 1.00 91.25 433 ILE A C 1
ATOM 3453 O O . ILE A 1 433 ? -14.401 -8.870 17.224 1.00 91.25 433 ILE A O 1
ATOM 3457 N N . ILE A 1 434 ? -14.393 -7.238 18.762 1.00 94.19 434 ILE A N 1
ATOM 3458 C CA . ILE A 1 434 ? -13.016 -7.463 19.213 1.00 94.19 434 ILE A CA 1
ATOM 3459 C C . ILE A 1 434 ? -12.844 -8.884 19.754 1.00 94.19 434 ILE A C 1
ATOM 3461 O O . ILE A 1 434 ? -11.854 -9.533 19.450 1.00 94.19 434 ILE A O 1
ATOM 3465 N N . LYS A 1 435 ? -13.815 -9.416 20.508 1.00 94.38 435 LYS A N 1
ATOM 3466 C CA . LYS A 1 435 ? -13.750 -10.806 20.989 1.00 94.38 435 LYS A CA 1
ATOM 3467 C C . LYS A 1 435 ? -13.817 -11.841 19.866 1.00 94.38 435 LYS A C 1
ATOM 3469 O O . LYS A 1 435 ? -13.318 -12.944 20.059 1.00 94.38 435 LYS A O 1
ATOM 3474 N N . GLN A 1 436 ? -14.454 -11.514 18.743 1.00 92.00 436 GLN A N 1
ATOM 3475 C CA . GLN A 1 436 ? -14.531 -12.390 17.574 1.00 92.00 436 GLN A CA 1
ATOM 3476 C C . GLN A 1 436 ? -13.260 -12.314 16.723 1.00 92.00 436 GLN A C 1
ATOM 3478 O O . GLN A 1 436 ? -12.761 -13.354 16.308 1.00 92.00 436 GLN A O 1
ATOM 3483 N N . SER A 1 437 ? -12.731 -11.111 16.487 1.00 91.25 437 SER A N 1
ATOM 3484 C CA . SER A 1 437 ? -11.569 -10.895 15.617 1.00 91.25 437 SER A CA 1
ATOM 3485 C C . SER A 1 437 ? -10.223 -11.055 16.327 1.00 91.25 437 SER A C 1
ATOM 3487 O O . SER A 1 437 ? -9.235 -11.391 15.687 1.00 91.25 437 SER A O 1
ATOM 3489 N N . ALA A 1 438 ? -10.164 -10.794 17.633 1.00 95.25 438 ALA A N 1
ATOM 3490 C CA . ALA A 1 438 ? -8.954 -10.844 18.455 1.00 95.25 438 ALA A CA 1
ATOM 3491 C C . ALA A 1 438 ? -9.254 -11.393 19.867 1.00 95.25 438 ALA A C 1
ATOM 3493 O O . ALA A 1 438 ? -9.250 -10.645 20.856 1.00 95.25 438 ALA A O 1
ATOM 3494 N N . PRO A 1 439 ? -9.553 -12.699 19.989 1.00 96.25 439 PRO A N 1
ATOM 3495 C CA . PRO A 1 439 ? -9.848 -13.323 21.276 1.00 96.25 439 PRO A CA 1
ATOM 3496 C C . PRO A 1 439 ? -8.727 -13.087 22.302 1.00 96.25 439 PRO A C 1
ATOM 3498 O O . PRO A 1 439 ? -7.552 -13.254 21.999 1.00 96.25 439 PRO A O 1
ATOM 3501 N N . GLY A 1 440 ? -9.079 -12.700 23.532 1.00 96.44 440 GLY A N 1
ATOM 3502 C CA . GLY A 1 440 ? -8.111 -12.461 24.613 1.00 96.44 440 GLY A CA 1
ATOM 3503 C C . GLY A 1 440 ? -7.440 -11.080 24.607 1.00 96.44 440 GLY A C 1
ATOM 3504 O O . GLY A 1 440 ? -6.802 -10.716 25.596 1.00 96.44 440 GLY A O 1
ATOM 3505 N N . TYR A 1 441 ? -7.596 -10.280 23.544 1.00 98.00 441 TYR A N 1
ATOM 3506 C CA . TYR A 1 441 ? -6.963 -8.959 23.458 1.00 98.00 441 TYR A CA 1
ATOM 3507 C C . TYR A 1 441 ? -7.424 -8.000 24.564 1.00 98.00 441 TYR A C 1
ATOM 3509 O O . TYR A 1 441 ? -6.599 -7.325 25.175 1.00 98.00 441 TYR A O 1
ATOM 3517 N N . LEU A 1 442 ? -8.730 -7.944 24.852 1.00 98.06 442 LEU A N 1
ATOM 3518 C CA . LEU A 1 442 ? -9.274 -7.026 25.863 1.00 98.06 442 LEU A CA 1
ATOM 3519 C C . LEU A 1 442 ? -8.751 -7.350 27.268 1.00 98.06 442 LEU A C 1
ATOM 3521 O O . LEU A 1 442 ? -8.521 -6.448 28.070 1.00 98.06 442 LEU A O 1
ATOM 3525 N N . GLU A 1 443 ? -8.557 -8.632 27.569 1.00 97.81 443 GLU A N 1
ATOM 3526 C CA . GLU A 1 443 ? -7.988 -9.090 28.831 1.00 97.81 443 GLU A CA 1
ATOM 3527 C C . GLU A 1 443 ? -6.499 -8.732 28.947 1.00 97.81 443 GLU A C 1
ATOM 3529 O O . GLU A 1 443 ? -6.057 -8.343 30.030 1.00 97.81 443 GLU A O 1
ATOM 3534 N N . LEU A 1 444 ? -5.742 -8.823 27.846 1.00 98.19 444 LEU A N 1
ATOM 3535 C CA . LEU A 1 444 ? -4.346 -8.383 27.787 1.00 98.19 444 LEU A CA 1
ATOM 3536 C C . LEU A 1 444 ? -4.226 -6.860 27.932 1.00 98.19 444 LEU A C 1
ATOM 3538 O O . LEU A 1 444 ? -3.404 -6.399 28.720 1.00 98.19 444 LEU A O 1
ATOM 3542 N N . GLU A 1 445 ? -5.073 -6.082 27.249 1.00 98.25 445 GLU A N 1
ATOM 3543 C CA . GLU A 1 445 ? -5.097 -4.612 27.349 1.00 98.25 445 GLU A CA 1
ATOM 3544 C C . GLU A 1 445 ? -5.429 -4.147 28.769 1.00 98.25 445 GLU A C 1
ATOM 3546 O O . GLU A 1 445 ? -4.741 -3.290 29.320 1.00 98.25 445 GLU A O 1
ATOM 3551 N N . ALA A 1 446 ? -6.395 -4.787 29.432 1.00 97.31 446 ALA A N 1
ATOM 3552 C CA . ALA A 1 446 ? -6.717 -4.487 30.827 1.00 97.31 446 ALA A CA 1
ATOM 3553 C C . ALA A 1 446 ? -5.554 -4.758 31.805 1.00 97.31 446 ALA A C 1
ATOM 3555 O O . ALA A 1 446 ? -5.533 -4.202 32.904 1.00 97.31 446 ALA A O 1
ATOM 3556 N N . GLN A 1 447 ? -4.600 -5.615 31.427 1.00 97.62 447 GLN A N 1
ATOM 3557 C CA . GLN A 1 447 ? -3.422 -5.965 32.227 1.00 97.62 447 GLN A CA 1
ATOM 3558 C C . GLN A 1 447 ? -2.154 -5.206 31.803 1.00 97.62 447 GLN A C 1
ATOM 3560 O O . GLN A 1 447 ? -1.116 -5.392 32.438 1.00 97.62 447 GLN A O 1
ATOM 3565 N N . GLY A 1 448 ? -2.205 -4.383 30.748 1.00 95.88 448 GLY A N 1
ATOM 3566 C CA . GLY A 1 448 ? -1.017 -3.747 30.167 1.00 95.88 448 GLY A CA 1
ATOM 3567 C C . GLY A 1 448 ? -0.055 -4.740 29.497 1.00 95.88 448 GLY A C 1
ATOM 3568 O O . GLY A 1 448 ? 1.161 -4.540 29.523 1.00 95.88 448 GLY A O 1
ATOM 3569 N N . ARG A 1 449 ? -0.584 -5.859 28.982 1.00 97.00 449 ARG A N 1
ATOM 3570 C CA . ARG A 1 449 ? 0.159 -6.985 28.385 1.00 97.00 449 ARG A CA 1
ATOM 3571 C C . ARG A 1 449 ? -0.126 -7.153 26.890 1.00 97.00 449 ARG A C 1
ATOM 3573 O O . ARG A 1 449 ? 0.075 -8.225 26.332 1.00 97.00 449 ARG A O 1
ATOM 3580 N N . GLU A 1 450 ? -0.572 -6.099 26.210 1.00 96.31 450 GLU A N 1
ATOM 3581 C CA . GLU A 1 450 ? -0.932 -6.115 24.783 1.00 96.31 450 GLU A CA 1
ATOM 3582 C C . GLU A 1 450 ? 0.216 -6.581 23.881 1.00 96.31 450 GLU A C 1
ATOM 3584 O O . GLU A 1 450 ? -0.022 -7.154 22.821 1.00 96.31 450 GLU A O 1
ATOM 3589 N N . VAL A 1 451 ? 1.466 -6.351 24.300 1.00 96.31 451 VAL A N 1
ATOM 3590 C CA . VAL A 1 451 ? 2.667 -6.775 23.563 1.00 96.31 451 VAL A CA 1
ATOM 3591 C C . VAL A 1 451 ? 2.760 -8.297 23.400 1.00 96.31 451 VAL A C 1
ATOM 3593 O O . VAL A 1 451 ? 3.428 -8.776 22.487 1.00 96.31 451 VAL A O 1
ATOM 3596 N N . GLU A 1 452 ? 2.086 -9.056 24.264 1.00 96.38 452 GLU A N 1
ATOM 3597 C CA . GLU A 1 452 ? 2.058 -10.519 24.230 1.00 96.38 452 GLU A CA 1
ATOM 3598 C C . GLU A 1 452 ? 1.056 -11.074 23.209 1.00 96.38 452 GLU A C 1
ATOM 3600 O O . GLU A 1 452 ? 1.084 -12.268 22.930 1.00 96.38 452 GLU A O 1
ATOM 3605 N N . PHE A 1 453 ? 0.183 -10.236 22.639 1.00 96.44 453 PHE A N 1
ATOM 3606 C CA . PHE A 1 453 ? -0.793 -10.681 21.648 1.00 96.44 453 PHE A CA 1
ATOM 3607 C C . PHE A 1 453 ? -0.093 -11.109 20.350 1.00 96.44 453 PHE A C 1
ATOM 3609 O O . PHE A 1 453 ? 0.650 -10.327 19.745 1.00 96.44 453 PHE A O 1
ATOM 3616 N N . GLU A 1 454 ? -0.340 -12.336 19.895 1.00 93.81 454 GLU A N 1
ATOM 3617 C CA . GLU A 1 454 ? 0.221 -12.874 18.657 1.00 93.81 454 GLU A CA 1
ATOM 3618 C C . GLU A 1 454 ? -0.592 -12.410 17.443 1.00 93.81 454 GLU A C 1
ATOM 3620 O O . GLU A 1 454 ? -1.812 -12.532 17.415 1.00 93.81 454 GLU A O 1
ATOM 3625 N N . LEU A 1 455 ? 0.068 -11.915 16.386 1.00 91.38 455 LEU A N 1
ATOM 3626 C CA . LEU A 1 455 ? -0.640 -11.526 15.151 1.00 91.38 455 LEU A CA 1
ATOM 3627 C C . LEU A 1 455 ? -1.341 -12.717 14.479 1.00 91.38 455 LEU A C 1
ATOM 3629 O O . LEU A 1 455 ? -2.279 -12.526 13.711 1.00 91.38 455 LEU A O 1
ATOM 3633 N N . ASP A 1 456 ? -0.884 -13.938 14.760 1.00 87.62 456 ASP A N 1
ATOM 3634 C CA . ASP A 1 456 ? -1.481 -15.189 14.288 1.00 87.62 456 ASP A CA 1
ATOM 3635 C C . ASP A 1 456 ? -2.836 -15.494 14.941 1.00 87.62 456 ASP A C 1
ATOM 3637 O O . ASP A 1 456 ? -3.620 -16.242 14.359 1.00 87.62 456 ASP A O 1
ATOM 3641 N N . ASP A 1 457 ? -3.147 -14.850 16.067 1.00 90.44 457 ASP A N 1
ATOM 3642 C CA . ASP A 1 457 ? -4.426 -14.992 16.765 1.00 90.44 457 ASP A CA 1
ATOM 3643 C C . ASP A 1 457 ? -5.502 -14.020 16.238 1.00 90.44 457 ASP A C 1
ATOM 3645 O O . ASP A 1 457 ? -6.642 -14.043 16.707 1.00 90.44 457 ASP A O 1
ATOM 3649 N N . LEU A 1 458 ? -5.174 -13.171 15.249 1.00 89.12 458 LEU A N 1
ATOM 3650 C CA . LEU A 1 458 ? -6.177 -12.404 14.508 1.00 89.12 458 LEU A CA 1
ATOM 3651 C C . LEU A 1 458 ? -6.980 -13.340 13.603 1.00 89.12 458 LEU A C 1
ATOM 3653 O O . LEU A 1 458 ? -6.440 -13.966 12.689 1.00 89.12 458 LEU A O 1
ATOM 3657 N N . LEU A 1 459 ? -8.285 -13.405 13.842 1.00 83.69 459 LEU A N 1
ATOM 3658 C CA . LEU A 1 459 ? -9.196 -14.279 13.116 1.00 83.69 459 LEU A CA 1
ATOM 3659 C C . LEU A 1 459 ? -9.929 -13.510 12.021 1.00 83.69 459 LEU A C 1
ATOM 3661 O O . LEU A 1 459 ? -10.496 -12.445 12.268 1.00 83.69 459 LEU A O 1
ATOM 3665 N N . VAL A 1 460 ? -9.987 -14.108 10.829 1.00 71.94 460 VAL A N 1
ATOM 3666 C CA . VAL A 1 460 ? -10.914 -13.674 9.779 1.00 71.94 460 VAL A CA 1
ATOM 3667 C C . VAL A 1 460 ? -12.325 -13.970 10.277 1.00 71.94 460 VAL A C 1
ATOM 3669 O O . VAL A 1 460 ? -12.707 -15.128 10.450 1.00 71.94 460 VAL A O 1
ATOM 3672 N N . VAL A 1 461 ? -13.079 -12.915 10.574 1.00 65.88 461 VAL A N 1
ATOM 3673 C CA . VAL A 1 461 ? -14.466 -13.037 11.016 1.00 65.88 461 VAL A CA 1
ATOM 3674 C C . VAL A 1 461 ? -15.331 -13.197 9.772 1.00 65.88 461 VAL A C 1
ATOM 3676 O O . VAL A 1 461 ? -15.660 -12.212 9.115 1.00 65.88 461 VAL A O 1
ATOM 3679 N N . ASP A 1 462 ? -15.680 -14.438 9.435 1.00 52.72 462 ASP A N 1
ATOM 3680 C CA . ASP A 1 462 ? -16.708 -14.692 8.427 1.00 52.72 462 ASP A CA 1
ATOM 3681 C C . ASP A 1 462 ? -18.095 -14.285 8.979 1.00 52.72 462 ASP A C 1
ATOM 3683 O O . ASP A 1 462 ? -18.395 -14.573 10.146 1.00 52.72 462 ASP A O 1
ATOM 3687 N N . PRO A 1 463 ? -18.925 -13.585 8.182 1.00 45.56 463 PRO A N 1
ATOM 3688 C CA . PRO A 1 463 ? -20.174 -12.968 8.636 1.00 45.56 463 PRO A CA 1
ATOM 3689 C C . PRO A 1 463 ? -21.323 -13.919 8.985 1.00 45.56 463 PRO A C 1
ATOM 3691 O O . PRO A 1 463 ? -21.409 -15.025 8.403 1.00 45.56 463 PRO A O 1
#

pLDDT: mean 74.13, std 24.93, range [20.19, 98.25]